Protein AF-0000000069260169 (afdb_homodimer)

pLDDT: mean 97.66, std 2.94, range [62.28, 99.0]

Sequence (670 aa):
MASIVAVVGATGAVGEEMVQVLHDRKFPLSKLVLLASERSAGKKIQTAFGEMEVELFSVEAAQACDFVLMAVSGDFSKEFSPQIIANGKTVVIDNSSAFRYDEDIPLVVPEVNPAAMRGKLLIANPNCTTAIAAMALWPLHQKFTLRKVIMSTYQAASGAGAAGMIELEAGTRKGLNNEPVVNEVFAHPLPFNVIPHIDAFQSNGYTKEEMKVVWETQKIFGSKDIACSCTCVRIPTKRAHSEAITIETVEDITAEQAMEVLRNAPGVEVVDNPAEKLYPMPMTATRKYDVEVGRIRPSLVFQPKGLDLFVCGDQLLRGAALNAVLIAEAKLAEAMASIVAVVGATGAVGEEMVQVLHDRKFPLSKLVLLASERSAGKKIQTAFGEMEVELFSVEAAQACDFVLMAVSGDFSKEFSPQIIANGKTVVIDNSSAFRYDEDIPLVVPEVNPAAMRGKLLIANPNCTTAIAAMALWPLHQKFTLRKVIMSTYQAASGAGAAGMIELEAGTRKGLNNEPVVNEVFAHPLPFNVIPHIDAFQSNGYTKEEMKVVWETQKIFGSKDIACSCTCVRIPTKRAHSEAITIETVEDITAEQAMEVLRNAPGVEVVDNPAEKLYPMPMTATRKYDVEVGRIRPSLVFQPKGLDLFVCGDQLLRGAALNAVLIAEAKLAEA

Structure (mmCIF, N/CA/C/O backbone):
data_AF-0000000069260169-model_v1
#
loop_
_entity.id
_entity.type
_entity.pdbx_description
1 polymer 'aspartate-semialdehyde dehydrogenase'
#
loop_
_atom_site.group_PDB
_atom_site.id
_atom_site.type_symbol
_atom_site.label_atom_id
_atom_site.label_alt_id
_atom_site.label_comp_id
_atom_site.label_asym_id
_atom_site.label_entity_id
_atom_site.label_seq_id
_atom_site.pdbx_PDB_ins_code
_atom_site.Cartn_x
_atom_site.Cartn_y
_atom_site.Cartn_z
_atom_site.occupancy
_atom_site.B_iso_or_equiv
_atom_site.auth_seq_id
_atom_site.auth_comp_id
_atom_site.auth_asym_id
_atom_site.auth_atom_id
_atom_site.pdbx_PDB_model_num
ATOM 1 N N . MET A 1 1 ? 4.871 -43.219 -9.258 1 78.5 1 MET A N 1
ATOM 2 C CA . MET A 1 1 ? 5.879 -43.562 -10.266 1 78.5 1 MET A CA 1
ATOM 3 C C . MET A 1 1 ? 6.738 -42.344 -10.594 1 78.5 1 MET A C 1
ATOM 5 O O . MET A 1 1 ? 6.273 -41.188 -10.484 1 78.5 1 MET A O 1
ATOM 9 N N . ALA A 1 2 ? 7.957 -42.531 -10.828 1 92.75 2 ALA A N 1
ATOM 10 C CA . ALA A 1 2 ? 8.875 -41.438 -11.156 1 92.75 2 ALA A CA 1
ATOM 11 C C . ALA A 1 2 ? 8.547 -40.844 -12.523 1 92.75 2 ALA A C 1
ATOM 13 O O . ALA A 1 2 ? 8.094 -41.531 -13.43 1 92.75 2 ALA A O 1
ATOM 14 N N . SER A 1 3 ? 8.594 -39.5 -12.594 1 96.88 3 SER A N 1
ATOM 15 C CA . SER A 1 3 ? 8.156 -38.781 -13.789 1 96.88 3 SER A CA 1
ATOM 16 C C . SER A 1 3 ? 9.312 -38.062 -14.453 1 96.88 3 SER A C 1
ATOM 18 O O . SER A 1 3 ? 10.281 -37.688 -13.789 1 96.88 3 SER A O 1
ATOM 20 N N . ILE A 1 4 ? 9.18 -37.938 -15.75 1 98.44 4 ILE A N 1
ATOM 21 C CA . ILE A 1 4 ? 10.047 -37.031 -16.484 1 98.44 4 ILE A CA 1
ATOM 22 C C . ILE A 1 4 ? 9.398 -35.656 -16.547 1 98.44 4 ILE A C 1
ATOM 24 O O . ILE A 1 4 ? 8.273 -35.5 -17.047 1 98.44 4 ILE A O 1
ATOM 28 N N . VAL A 1 5 ? 10.102 -34.656 -16.031 1 98.81 5 VAL A N 1
ATOM 29 C CA . VAL A 1 5 ? 9.547 -33.312 -15.969 1 98.81 5 VAL A CA 1
ATOM 30 C C . VAL A 1 5 ? 10.43 -32.344 -16.781 1 98.81 5 VAL A C 1
ATOM 32 O O . VAL A 1 5 ? 11.664 -32.406 -16.672 1 98.81 5 VAL A O 1
ATOM 35 N N . ALA A 1 6 ? 9.836 -31.578 -17.609 1 98.81 6 ALA A N 1
ATOM 36 C CA . ALA A 1 6 ? 10.539 -30.484 -18.281 1 98.81 6 ALA A CA 1
ATOM 37 C C . ALA A 1 6 ? 10.172 -29.141 -17.688 1 98.81 6 ALA A C 1
ATOM 39 O O . ALA A 1 6 ? 9.016 -28.891 -17.344 1 98.81 6 ALA A O 1
ATOM 40 N N . VAL A 1 7 ? 11.133 -28.266 -17.531 1 98.81 7 VAL A N 1
ATOM 41 C CA . VAL A 1 7 ? 10.906 -26.859 -17.234 1 98.81 7 VAL A CA 1
ATOM 42 C C . VAL A 1 7 ? 11.305 -26.016 -18.453 1 98.81 7 VAL A C 1
ATOM 44 O O . VAL A 1 7 ? 12.461 -26.047 -18.891 1 98.81 7 VAL A O 1
ATOM 47 N N . VAL A 1 8 ? 10.367 -25.359 -19.047 1 98.38 8 VAL A N 1
ATOM 48 C CA . VAL A 1 8 ? 10.633 -24.453 -20.156 1 98.38 8 VAL A CA 1
ATOM 49 C C . VAL A 1 8 ? 10.781 -23.016 -19.625 1 98.38 8 VAL A C 1
ATOM 51 O O . VAL A 1 8 ? 9.867 -22.5 -18.984 1 98.38 8 VAL A O 1
ATOM 54 N N . GLY A 1 9 ? 11.859 -22.359 -19.891 1 95.56 9 GLY A N 1
ATOM 55 C CA . GLY A 1 9 ? 12.164 -21.062 -19.328 1 95.56 9 GLY A CA 1
ATOM 56 C C . GLY A 1 9 ? 12.906 -21.141 -18 1 95.56 9 GLY A C 1
ATOM 57 O O . GLY A 1 9 ? 12.641 -20.359 -17.078 1 95.56 9 GLY A O 1
ATOM 58 N N . ALA A 1 10 ? 13.805 -22.047 -17.828 1 94.06 10 ALA A N 1
ATOM 59 C CA . ALA A 1 10 ? 14.484 -22.375 -16.578 1 94.06 10 ALA A CA 1
ATOM 60 C C . ALA A 1 10 ? 15.492 -21.297 -16.188 1 94.06 10 ALA A C 1
ATOM 62 O O . ALA A 1 10 ? 15.953 -21.25 -15.047 1 94.06 10 ALA A O 1
ATOM 63 N N . THR A 1 11 ? 15.766 -20.391 -17.078 1 91.38 11 THR A N 1
ATOM 64 C CA . THR A 1 11 ? 16.766 -19.375 -16.797 1 91.38 11 THR A CA 1
ATOM 65 C C . THR A 1 11 ? 16.109 -18.109 -16.25 1 91.38 11 THR A C 1
ATOM 67 O O . THR A 1 11 ? 16.797 -17.203 -15.766 1 91.38 11 THR A O 1
ATOM 70 N N . GLY A 1 12 ? 14.852 -18.016 -16.344 1 92.31 12 GLY A N 1
ATOM 71 C CA . GLY A 1 12 ? 14.133 -16.906 -15.727 1 92.31 12 GLY A CA 1
ATOM 72 C C . GLY A 1 12 ? 13.875 -17.125 -14.242 1 92.31 12 GLY A C 1
ATOM 73 O O . GLY A 1 12 ? 14.07 -18.219 -13.727 1 92.31 12 GLY A O 1
ATOM 74 N N . ALA A 1 13 ? 13.406 -16.078 -13.609 1 94.38 13 ALA A N 1
ATOM 75 C CA . ALA A 1 13 ? 13.211 -16.078 -12.164 1 94.38 13 ALA A CA 1
ATOM 76 C C . ALA A 1 13 ? 12.25 -17.188 -11.734 1 94.38 13 ALA A C 1
ATOM 78 O O . ALA A 1 13 ? 12.516 -17.906 -10.773 1 94.38 13 ALA A O 1
ATOM 79 N N . VAL A 1 14 ? 11.141 -17.312 -12.406 1 97.44 14 VAL A N 1
ATOM 80 C CA . VAL A 1 14 ? 10.148 -18.312 -12.047 1 97.44 14 VAL A CA 1
ATOM 81 C C . VAL A 1 14 ? 10.68 -19.719 -12.359 1 97.44 14 VAL A C 1
ATOM 83 O O . VAL A 1 14 ? 10.5 -20.656 -11.578 1 97.44 14 VAL A O 1
ATOM 86 N N . GLY A 1 15 ? 11.305 -19.906 -13.523 1 97.12 15 GLY A N 1
ATOM 87 C CA . GLY A 1 15 ? 11.859 -21.203 -13.906 1 97.12 15 GLY A CA 1
ATOM 88 C C . GLY A 1 15 ? 12.898 -21.719 -12.93 1 97.12 15 GLY A C 1
ATOM 89 O O . GLY A 1 15 ? 12.898 -22.906 -12.586 1 97.12 15 GLY A O 1
ATOM 90 N N . GLU A 1 16 ? 13.75 -20.859 -12.516 1 96.38 16 GLU A N 1
ATOM 91 C CA . GLU A 1 16 ? 14.75 -21.219 -11.508 1 96.38 16 GLU A CA 1
ATOM 92 C C . GLU A 1 16 ? 14.078 -21.703 -10.227 1 96.38 16 GLU A C 1
ATOM 94 O O . GLU A 1 16 ? 14.516 -22.703 -9.633 1 96.38 16 GLU A O 1
ATOM 99 N N . GLU A 1 17 ? 13.055 -21.031 -9.836 1 98.12 17 GLU A N 1
ATOM 100 C CA . GLU A 1 17 ? 12.344 -21.422 -8.625 1 98.12 17 GLU A CA 1
ATOM 101 C C . GLU A 1 17 ? 11.625 -22.75 -8.805 1 98.12 17 GLU A C 1
ATOM 103 O O . GLU A 1 17 ? 11.508 -23.531 -7.863 1 98.12 17 GLU A O 1
ATOM 108 N N . MET A 1 18 ? 11.086 -23 -10.039 1 98.75 18 MET A N 1
ATOM 109 C CA . MET A 1 18 ? 10.438 -24.281 -10.297 1 98.75 18 MET A CA 1
ATOM 110 C C . MET A 1 18 ? 11.414 -25.438 -10.07 1 98.75 18 MET A C 1
ATOM 112 O O . MET A 1 18 ? 11.07 -26.422 -9.422 1 98.75 18 MET A O 1
ATOM 116 N N . VAL A 1 19 ? 12.617 -25.25 -10.609 1 98.69 19 VAL A N 1
ATOM 117 C CA . VAL A 1 19 ? 13.648 -26.281 -10.453 1 98.69 19 VAL A CA 1
ATOM 118 C C . VAL A 1 19 ? 13.969 -26.453 -8.969 1 98.69 19 VAL A C 1
ATOM 120 O O . VAL A 1 19 ? 14.047 -27.594 -8.484 1 98.69 19 VAL A O 1
ATOM 123 N N . GLN A 1 20 ? 14.102 -25.359 -8.266 1 98.56 20 GLN A N 1
ATOM 124 C CA . GLN A 1 20 ? 14.406 -25.406 -6.844 1 98.56 20 GLN A CA 1
ATOM 125 C C . GLN A 1 20 ? 13.289 -26.094 -6.062 1 98.56 20 GLN A C 1
ATOM 127 O O . GLN A 1 20 ? 13.547 -26.891 -5.168 1 98.56 20 GLN A O 1
ATOM 132 N N . VAL A 1 21 ? 12.047 -25.766 -6.336 1 98.81 21 VAL A N 1
ATOM 133 C CA . VAL A 1 21 ? 10.898 -26.312 -5.629 1 98.81 21 VAL A CA 1
ATOM 134 C C . VAL A 1 21 ? 10.789 -27.812 -5.895 1 98.81 21 VAL A C 1
ATOM 136 O O . VAL A 1 21 ? 10.5 -28.594 -4.984 1 98.81 21 VAL A O 1
ATOM 139 N N . LEU A 1 22 ? 11 -28.25 -7.168 1 98.75 22 LEU A N 1
ATOM 140 C CA . LEU A 1 22 ? 11.008 -29.672 -7.488 1 98.75 22 LEU A CA 1
ATOM 141 C C . LEU A 1 22 ? 12.008 -30.422 -6.605 1 98.75 22 LEU A C 1
ATOM 143 O O . LEU A 1 22 ? 11.719 -31.516 -6.125 1 98.75 22 LEU A O 1
ATOM 147 N N . HIS A 1 23 ? 13.148 -29.812 -6.449 1 98.75 23 HIS A N 1
ATOM 148 C CA . HIS A 1 23 ? 14.188 -30.391 -5.613 1 98.75 23 HIS A CA 1
ATOM 149 C C . HIS A 1 23 ? 13.766 -30.422 -4.148 1 98.75 23 HIS A C 1
ATOM 151 O O . HIS A 1 23 ? 13.797 -31.469 -3.506 1 98.75 23 HIS A O 1
ATOM 157 N N . ASP A 1 24 ? 13.359 -29.266 -3.609 1 98.62 24 ASP A N 1
ATOM 158 C CA . ASP A 1 24 ? 13.078 -29.109 -2.188 1 98.62 24 ASP A CA 1
ATOM 159 C C . ASP A 1 24 ? 11.914 -29.984 -1.751 1 98.62 24 ASP A C 1
ATOM 161 O O . ASP A 1 24 ? 11.891 -30.469 -0.62 1 98.62 24 ASP A O 1
ATOM 165 N N . ARG A 1 25 ? 10.977 -30.203 -2.635 1 98.19 25 ARG A N 1
ATOM 166 C CA . ARG A 1 25 ? 9.789 -30.969 -2.275 1 98.19 25 ARG A CA 1
ATOM 167 C C . ARG A 1 25 ? 9.969 -32.438 -2.623 1 98.19 25 ARG A C 1
ATOM 169 O O . ARG A 1 25 ? 9.047 -33.25 -2.447 1 98.19 25 ARG A O 1
ATOM 176 N N . LYS A 1 26 ? 11.062 -32.812 -3.148 1 98.06 26 LYS A N 1
ATOM 177 C CA . LYS A 1 26 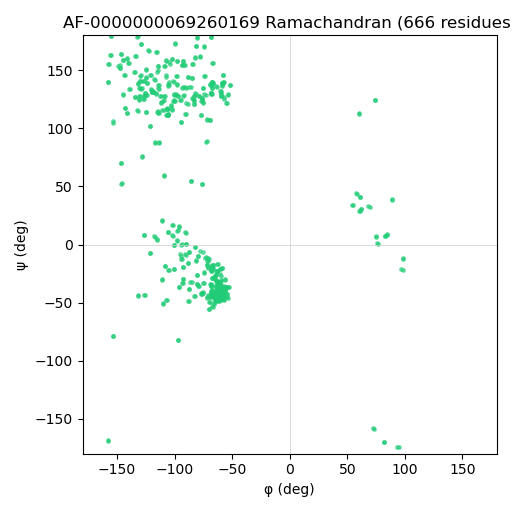? 11.383 -34.188 -3.508 1 98.06 26 LYS A CA 1
ATOM 178 C C . LYS A 1 26 ? 10.352 -34.75 -4.477 1 98.06 26 LYS A C 1
ATOM 180 O O . LYS A 1 26 ? 9.82 -35.844 -4.25 1 98.06 26 LYS A O 1
ATOM 185 N N . PHE A 1 27 ? 10.031 -33.875 -5.453 1 98.06 27 PHE A N 1
ATOM 186 C CA . PHE A 1 27 ? 9.164 -34.406 -6.512 1 98.06 27 PHE A CA 1
ATOM 187 C C . PHE A 1 27 ? 9.719 -35.688 -7.078 1 98.06 27 PHE A C 1
ATOM 189 O O . PHE A 1 27 ? 10.93 -35.844 -7.273 1 98.06 27 PHE A O 1
ATOM 196 N N . PRO A 1 28 ? 8.906 -36.688 -7.324 1 97.56 28 PRO A N 1
ATOM 197 C CA . PRO A 1 28 ? 9.406 -37.969 -7.824 1 97.56 28 PRO A CA 1
ATOM 198 C C . PRO A 1 28 ? 9.852 -37.906 -9.281 1 97.56 28 PRO A C 1
ATOM 200 O O . PRO A 1 28 ? 9.094 -38.281 -10.18 1 97.56 28 PRO A O 1
ATOM 203 N N . LEU A 1 29 ? 11.102 -37.562 -9.508 1 97.62 29 LEU A N 1
ATOM 204 C CA . LEU A 1 29 ? 11.656 -37.344 -10.844 1 97.62 29 LEU A CA 1
ATOM 205 C C . LEU A 1 29 ? 12.453 -38.594 -11.289 1 97.62 29 LEU A C 1
ATOM 207 O O . LEU A 1 29 ? 13.258 -39.125 -10.516 1 97.62 29 LEU A O 1
ATOM 211 N N . SER A 1 30 ? 12.164 -39.062 -12.438 1 97.94 30 SER A N 1
ATOM 212 C CA . SER A 1 30 ? 13.109 -39.969 -13.109 1 97.94 30 SER A CA 1
ATOM 213 C C . SER A 1 30 ? 14.141 -39.156 -13.906 1 97.94 30 SER A C 1
ATOM 215 O O . SER A 1 30 ? 15.281 -39.594 -14.055 1 97.94 30 SER A O 1
ATOM 217 N N . LYS A 1 31 ? 13.68 -38.031 -14.406 1 97.81 31 LYS A N 1
ATOM 218 C CA . LYS A 1 31 ? 14.531 -37.156 -15.172 1 97.81 31 LYS A CA 1
ATOM 219 C C . LYS A 1 31 ? 13.977 -35.719 -15.172 1 97.81 31 LYS A C 1
ATOM 221 O O . LYS A 1 31 ? 12.758 -35.531 -15.25 1 97.81 31 LYS A O 1
ATOM 226 N N . LEU A 1 32 ? 14.906 -34.75 -15.055 1 98.62 32 LEU A N 1
ATOM 227 C CA . LEU A 1 32 ? 14.578 -33.344 -15.219 1 98.62 32 LEU A CA 1
ATOM 228 C C . LEU A 1 32 ? 15.234 -32.781 -16.469 1 98.62 32 LEU A C 1
ATOM 230 O O . LEU A 1 32 ? 16.438 -32.938 -16.672 1 98.62 32 LEU A O 1
ATOM 234 N N . VAL A 1 33 ? 14.461 -32.156 -17.297 1 98.25 33 VAL A N 1
ATOM 235 C CA . VAL A 1 33 ? 14.961 -31.562 -18.531 1 98.25 33 VAL A CA 1
ATOM 236 C C . VAL A 1 33 ? 14.711 -30.062 -18.531 1 98.25 33 VAL A C 1
ATOM 238 O O . VAL A 1 33 ? 13.625 -29.609 -18.156 1 98.25 33 VAL A O 1
ATOM 241 N N . LEU A 1 34 ? 15.695 -29.297 -18.844 1 98.56 34 LEU A N 1
ATOM 242 C CA . LEU A 1 34 ? 15.547 -27.859 -19 1 98.56 34 LEU A CA 1
ATOM 243 C C . LEU A 1 34 ? 15.508 -27.453 -20.469 1 98.56 34 LEU A C 1
ATOM 245 O O . LEU A 1 34 ? 16.453 -27.734 -21.219 1 98.56 34 LEU A O 1
ATOM 249 N N . LEU A 1 35 ? 14.438 -26.844 -20.859 1 97.56 35 LEU A N 1
ATOM 250 C CA . LEU A 1 35 ? 14.266 -26.469 -22.266 1 97.56 35 LEU A CA 1
ATOM 251 C C . LEU A 1 35 ? 14.156 -24.953 -22.406 1 97.56 35 LEU A C 1
ATOM 253 O O . LEU A 1 35 ? 13.578 -24.281 -21.547 1 97.56 35 LEU A O 1
ATOM 257 N N . ALA A 1 36 ? 14.719 -24.422 -23.422 1 94.81 36 ALA A N 1
ATOM 258 C CA . ALA A 1 36 ? 14.633 -22.984 -23.672 1 94.81 36 ALA A CA 1
ATOM 259 C C . ALA A 1 36 ? 14.828 -22.672 -25.156 1 94.81 36 ALA A C 1
ATOM 261 O O . ALA A 1 36 ? 14.953 -23.578 -25.984 1 94.81 36 ALA A O 1
ATOM 262 N N . SER A 1 37 ? 14.758 -21.438 -25.453 1 88.75 37 SER A N 1
ATOM 263 C CA . SER A 1 37 ? 14.945 -20.953 -26.812 1 88.75 37 SER A CA 1
ATOM 264 C C . SER A 1 37 ? 16.391 -21.125 -27.266 1 88.75 37 SER A C 1
ATOM 266 O O . SER A 1 37 ? 17.25 -21.531 -26.484 1 88.75 37 SER A O 1
ATOM 268 N N . GLU A 1 38 ? 16.625 -20.719 -28.531 1 87.25 38 GLU A N 1
ATOM 269 C CA . GLU A 1 38 ? 17.953 -20.844 -29.125 1 87.25 38 GLU A CA 1
ATOM 270 C C . GLU A 1 38 ? 18.969 -19.984 -28.391 1 87.25 38 GLU A C 1
ATOM 272 O O . GLU A 1 38 ? 20.141 -20.344 -28.297 1 87.25 38 GLU A O 1
ATOM 277 N N . ARG A 1 39 ? 18.5 -18.891 -27.875 1 84.69 39 ARG A N 1
ATOM 278 C CA . ARG A 1 39 ? 19.391 -17.938 -27.219 1 84.69 39 ARG A CA 1
ATOM 279 C C . ARG A 1 39 ? 19.969 -18.531 -25.938 1 84.69 39 ARG A C 1
ATOM 281 O O . ARG A 1 39 ? 21.109 -18.234 -25.562 1 84.69 39 ARG A O 1
ATOM 288 N N . SER A 1 40 ? 19.203 -19.422 -25.344 1 89.5 40 SER A N 1
ATOM 289 C CA . SER A 1 40 ? 19.594 -19.969 -24.031 1 89.5 40 SER A CA 1
ATOM 290 C C . SER A 1 40 ? 20.125 -21.391 -24.156 1 89.5 40 SER A C 1
ATOM 292 O O . SER A 1 40 ? 20.797 -21.875 -23.25 1 89.5 40 SER A O 1
ATOM 294 N N . ALA A 1 41 ? 19.766 -22.062 -25.219 1 92.06 41 ALA A N 1
ATOM 295 C CA . ALA A 1 41 ? 20.156 -23.469 -25.391 1 92.06 41 ALA A CA 1
ATOM 296 C C . ALA A 1 41 ? 21.672 -23.625 -25.375 1 92.06 41 ALA A C 1
ATOM 298 O O . ALA A 1 41 ? 22.391 -22.797 -25.969 1 92.06 41 ALA A O 1
ATOM 299 N N . GLY A 1 42 ? 22.094 -24.609 -24.688 1 93.69 42 GLY A N 1
ATOM 300 C CA . GLY A 1 42 ? 23.531 -24.875 -24.594 1 93.69 42 GLY A CA 1
ATOM 301 C C . GLY A 1 42 ? 24.141 -24.328 -23.312 1 93.69 42 GLY A C 1
ATOM 302 O O . GLY A 1 42 ? 25.219 -24.781 -22.906 1 93.69 42 GLY A O 1
ATOM 303 N N . LYS A 1 43 ? 23.516 -23.375 -22.703 1 94.44 43 LYS A N 1
ATOM 304 C CA . LYS A 1 43 ? 24 -22.812 -21.453 1 94.44 43 LYS A CA 1
ATOM 305 C C . LYS A 1 43 ? 23.938 -23.828 -20.328 1 94.44 43 LYS A C 1
ATOM 307 O O . LYS A 1 43 ? 23 -24.625 -20.25 1 94.44 43 LYS A O 1
ATOM 312 N N . LYS A 1 44 ? 25 -23.812 -19.531 1 96.62 44 LYS A N 1
ATOM 313 C CA . LYS A 1 44 ? 24.984 -24.609 -18.297 1 96.62 44 LYS A CA 1
ATOM 314 C C . LYS A 1 44 ? 24.641 -23.734 -17.094 1 96.62 44 LYS A C 1
ATOM 316 O O . LYS A 1 44 ? 25.219 -22.656 -16.906 1 96.62 44 LYS A O 1
ATOM 321 N N . ILE A 1 45 ? 23.672 -24.219 -16.344 1 95.31 45 ILE A N 1
ATOM 322 C CA . ILE A 1 45 ? 23.281 -23.422 -15.188 1 95.31 45 ILE A CA 1
ATOM 323 C C . ILE A 1 45 ? 23.375 -24.266 -13.914 1 95.31 45 ILE A C 1
ATOM 325 O O . ILE A 1 45 ? 23.188 -25.484 -13.961 1 95.31 45 ILE A O 1
ATOM 329 N N . GLN A 1 46 ? 23.781 -23.609 -12.82 1 97 46 GLN A N 1
ATOM 330 C CA . GLN A 1 46 ? 23.797 -24.266 -11.516 1 97 46 GLN A CA 1
ATOM 331 C C . GLN A 1 46 ? 22.391 -24.375 -10.945 1 97 46 GLN A C 1
ATOM 333 O O . GLN A 1 46 ? 21.625 -23.406 -10.945 1 97 46 GLN A O 1
ATOM 338 N N . THR A 1 47 ? 21.984 -25.578 -10.578 1 97.69 47 THR A N 1
ATOM 339 C CA . THR A 1 47 ? 20.672 -25.828 -9.992 1 97.69 47 THR A CA 1
ATOM 340 C C . THR A 1 47 ? 20.797 -26.625 -8.695 1 97.69 47 THR A C 1
ATOM 342 O O . THR A 1 47 ? 21.906 -27 -8.305 1 97.69 47 THR A O 1
ATOM 345 N N . ALA A 1 48 ? 19.734 -26.766 -8.031 1 97.19 48 ALA A N 1
ATOM 346 C CA . ALA A 1 48 ? 19.703 -27.578 -6.824 1 97.19 48 ALA A CA 1
ATOM 347 C C . ALA A 1 48 ? 20.031 -29.047 -7.141 1 97.19 48 ALA A C 1
ATOM 349 O O . ALA A 1 48 ? 20.391 -29.812 -6.246 1 97.19 48 ALA A O 1
ATOM 350 N N . PHE A 1 49 ? 19.953 -29.484 -8.43 1 97.94 49 PHE A N 1
ATOM 351 C CA . PHE A 1 49 ? 20.266 -30.828 -8.883 1 97.94 49 PHE A CA 1
ATOM 352 C C . PHE A 1 49 ? 21.688 -30.906 -9.438 1 97.94 49 PHE A C 1
ATOM 354 O O . PHE A 1 49 ? 22.062 -31.906 -10.062 1 97.94 49 PHE A O 1
ATOM 361 N N . GLY A 1 50 ? 22.438 -29.875 -9.188 1 97.81 50 GLY A N 1
ATOM 362 C CA . GLY A 1 50 ? 23.766 -29.766 -9.781 1 97.81 50 GLY A CA 1
ATOM 363 C C . GLY A 1 50 ? 23.766 -28.984 -11.086 1 97.81 50 GLY A C 1
ATOM 364 O O . GLY A 1 50 ? 22.797 -28.312 -11.414 1 97.81 50 GLY A O 1
ATOM 365 N N . GLU A 1 51 ? 24.828 -28.922 -11.742 1 97.81 51 GLU A N 1
ATOM 366 C CA . GLU A 1 51 ? 24.922 -28.234 -13.023 1 97.81 51 GLU A CA 1
ATOM 367 C C . GLU A 1 51 ? 24.109 -28.953 -14.094 1 97.81 51 GLU A C 1
ATOM 369 O O . GLU A 1 51 ? 24.234 -30.172 -14.273 1 97.81 51 GLU A O 1
ATOM 374 N N . MET A 1 52 ? 23.297 -28.219 -14.766 1 97.75 52 MET A N 1
ATOM 375 C CA . MET A 1 52 ? 22.453 -28.781 -15.82 1 97.75 52 MET A CA 1
ATOM 376 C C . MET A 1 52 ? 22.578 -27.984 -17.109 1 97.75 52 MET A C 1
ATOM 378 O O . MET A 1 52 ? 22.703 -26.766 -17.078 1 97.75 52 MET A O 1
ATOM 382 N N . GLU A 1 53 ? 22.5 -28.625 -18.203 1 97.25 53 GLU A N 1
ATOM 383 C CA . GLU A 1 53 ? 22.516 -27.969 -19.5 1 97.25 53 GLU A CA 1
ATOM 384 C C . GLU A 1 53 ? 21.094 -27.641 -19.969 1 97.25 53 GLU A C 1
ATOM 386 O O . GLU A 1 53 ? 20.188 -28.469 -19.828 1 97.25 53 GLU A O 1
ATOM 391 N N . VAL A 1 54 ? 20.938 -26.453 -20.469 1 97.75 54 VAL A N 1
ATOM 392 C CA . VAL A 1 54 ? 19.672 -26.062 -21.062 1 97.75 54 VAL A CA 1
ATOM 393 C C . VAL A 1 54 ? 19.609 -26.547 -22.516 1 97.75 54 VAL A C 1
ATOM 395 O O . VAL A 1 54 ? 20.516 -26.25 -23.297 1 97.75 54 VAL A O 1
ATOM 398 N N . GLU A 1 55 ? 18.594 -27.281 -22.812 1 97.5 55 GLU A N 1
ATOM 399 C CA . GLU A 1 55 ? 18.438 -27.828 -24.156 1 97.5 55 GLU A CA 1
ATOM 400 C C . GLU A 1 55 ? 17.5 -26.984 -25 1 97.5 55 GLU A C 1
ATOM 402 O O . GLU A 1 55 ? 16.703 -26.203 -24.453 1 97.5 55 GLU A O 1
ATOM 407 N N . LEU A 1 56 ? 17.641 -27.109 -26.297 1 96.81 56 LEU A N 1
ATOM 408 C CA . LEU A 1 56 ? 16.75 -26.391 -27.219 1 96.81 56 LEU A CA 1
ATOM 409 C C . LEU A 1 56 ? 15.328 -26.938 -27.125 1 96.81 56 LEU A C 1
ATOM 411 O O . LEU A 1 56 ? 15.117 -28.156 -27.141 1 96.81 56 LEU A O 1
ATOM 415 N N . PHE A 1 57 ? 14.453 -26.094 -27.062 1 98.12 57 PHE A N 1
ATOM 416 C CA . PHE A 1 57 ? 13.039 -26.469 -27.016 1 98.12 57 PHE A CA 1
ATOM 417 C C . PHE A 1 57 ? 12.594 -27.047 -28.359 1 98.12 57 PHE A C 1
ATOM 419 O O . PHE A 1 57 ? 12.938 -26.531 -29.422 1 98.12 57 PHE A O 1
ATOM 426 N N . SER A 1 58 ? 11.883 -28.047 -28.328 1 97.94 58 SER A N 1
ATOM 427 C CA . SER A 1 58 ? 11.047 -28.562 -29.406 1 97.94 58 SER A CA 1
ATOM 428 C C . SER A 1 58 ? 9.797 -29.234 -28.859 1 97.94 58 SER A C 1
ATOM 430 O O . SER A 1 58 ? 9.773 -29.703 -27.719 1 97.94 58 SER A O 1
ATOM 432 N N . VAL A 1 59 ? 8.797 -29.234 -29.703 1 98.5 59 VAL A N 1
ATOM 433 C CA . VAL A 1 59 ? 7.547 -29.891 -29.312 1 98.5 59 VAL A CA 1
ATOM 434 C C . VAL A 1 59 ? 7.805 -31.359 -29 1 98.5 59 VAL A C 1
ATOM 436 O O . VAL A 1 59 ? 7.285 -31.891 -28.031 1 98.5 59 VAL A O 1
ATOM 439 N N . GLU A 1 60 ? 8.648 -31.984 -29.781 1 98.44 60 GLU A N 1
ATOM 440 C CA . GLU A 1 60 ? 8.969 -33.375 -29.609 1 98.44 60 GLU A CA 1
ATOM 441 C C . GLU A 1 60 ? 9.68 -33.625 -28.281 1 98.44 60 GLU A C 1
ATOM 443 O O . GLU A 1 60 ? 9.367 -34.594 -27.562 1 98.44 60 GLU A O 1
ATOM 448 N N . ALA A 1 61 ? 10.641 -32.75 -28 1 98.19 61 ALA A N 1
ATOM 449 C CA . ALA A 1 61 ? 11.359 -32.875 -26.734 1 98.19 61 ALA A CA 1
ATOM 450 C C . ALA A 1 61 ? 10.414 -32.75 -25.547 1 98.19 61 ALA A C 1
ATOM 452 O O . ALA A 1 61 ? 10.547 -33.438 -24.547 1 98.19 61 ALA A O 1
ATOM 453 N N . ALA A 1 62 ? 9.5 -31.812 -25.625 1 98.69 62 ALA A N 1
ATOM 454 C CA . ALA A 1 62 ? 8.516 -31.594 -24.578 1 98.69 62 ALA A CA 1
ATOM 455 C C . ALA A 1 62 ? 7.566 -32.781 -24.453 1 98.69 62 ALA A C 1
ATOM 457 O O . ALA A 1 62 ? 7.238 -33.219 -23.344 1 98.69 62 ALA A O 1
ATOM 458 N N . GLN A 1 63 ? 7.16 -33.312 -25.609 1 98.62 63 GLN A N 1
ATOM 459 C CA . GLN A 1 63 ? 6.215 -34.438 -25.641 1 98.62 63 GLN A CA 1
ATOM 460 C C . GLN A 1 63 ? 6.832 -35.688 -25.078 1 98.62 63 GLN A C 1
ATOM 462 O O . GLN A 1 63 ? 6.117 -36.656 -24.75 1 98.62 63 GLN A O 1
ATOM 467 N N . ALA A 1 64 ? 8.102 -35.75 -24.984 1 98.38 64 ALA A N 1
ATOM 468 C CA . ALA A 1 64 ? 8.789 -36.906 -24.422 1 98.38 64 ALA A CA 1
ATOM 469 C C . ALA A 1 64 ? 8.703 -36.875 -22.891 1 98.38 64 ALA A C 1
ATOM 471 O O . ALA A 1 64 ? 9.078 -37.844 -22.234 1 98.38 64 ALA A O 1
ATOM 472 N N . CYS A 1 65 ? 8.188 -35.875 -22.281 1 98.62 65 CYS A N 1
ATOM 473 C CA . CYS A 1 65 ? 8.094 -35.719 -20.844 1 98.62 65 CYS A CA 1
ATOM 474 C C . CYS A 1 65 ? 6.676 -35.969 -20.344 1 98.62 65 CYS A C 1
ATOM 476 O O . CYS A 1 65 ? 5.723 -35.906 -21.125 1 98.62 65 CYS A O 1
ATOM 478 N N . ASP A 1 66 ? 6.508 -36.375 -19.031 1 98.44 66 ASP A N 1
ATOM 479 C CA . ASP A 1 66 ? 5.195 -36.531 -18.422 1 98.44 66 ASP A CA 1
ATOM 480 C C . ASP A 1 66 ? 4.566 -35.188 -18.078 1 98.44 66 ASP A C 1
ATOM 482 O O . ASP A 1 66 ? 3.355 -35 -18.234 1 98.44 66 ASP A O 1
ATOM 486 N N . PHE A 1 67 ? 5.375 -34.281 -17.562 1 98.75 67 PHE A N 1
ATOM 487 C CA . PHE A 1 67 ? 4.957 -32.938 -17.188 1 98.75 67 PHE A CA 1
ATOM 488 C C . PHE A 1 67 ? 5.848 -31.891 -17.844 1 98.75 67 PHE A C 1
ATOM 490 O O . PHE A 1 67 ? 7.062 -32.062 -17.953 1 98.75 67 PHE A O 1
ATOM 497 N N . VAL A 1 68 ? 5.246 -30.828 -18.266 1 98.94 68 VAL A N 1
ATOM 498 C CA . VAL A 1 68 ? 5.961 -29.656 -18.75 1 98.94 68 VAL A CA 1
ATOM 499 C C . VAL A 1 68 ? 5.508 -28.422 -17.969 1 98.94 68 VAL A C 1
ATOM 501 O O . VAL A 1 68 ? 4.348 -28.016 -18.047 1 98.94 68 VAL A O 1
ATOM 504 N N . LEU A 1 69 ? 6.379 -27.828 -17.188 1 98.88 69 LEU A N 1
ATOM 505 C CA . LEU A 1 69 ? 6.145 -26.562 -16.5 1 98.88 69 LEU A CA 1
ATOM 506 C C . LEU A 1 69 ? 6.59 -25.391 -17.344 1 98.88 69 LEU A C 1
ATOM 508 O O . LEU A 1 69 ? 7.781 -25.219 -17.609 1 98.88 69 LEU A O 1
ATOM 512 N N . MET A 1 70 ? 5.629 -24.609 -17.781 1 98.62 70 MET A N 1
ATOM 513 C CA . MET A 1 70 ? 5.867 -23.516 -18.719 1 98.62 70 MET A CA 1
ATOM 514 C C . MET A 1 70 ? 6.074 -22.203 -17.984 1 98.62 70 MET A C 1
ATOM 516 O O . MET A 1 70 ? 5.113 -21.594 -17.516 1 98.62 70 MET A O 1
ATOM 520 N N . ALA A 1 71 ? 7.234 -21.719 -17.891 1 97.31 71 ALA A N 1
ATOM 521 C CA . ALA A 1 71 ? 7.59 -20.406 -17.359 1 97.31 71 ALA A CA 1
ATOM 522 C C . ALA A 1 71 ? 8.055 -19.469 -18.469 1 97.31 71 ALA A C 1
ATOM 524 O O . ALA A 1 71 ? 9.172 -18.953 -18.406 1 97.31 71 ALA A O 1
ATOM 525 N N . VAL A 1 72 ? 7.188 -19.25 -19.438 1 95.75 72 VAL A N 1
ATOM 526 C CA . VAL A 1 72 ? 7.473 -18.516 -20.656 1 95.75 72 VAL A CA 1
ATOM 527 C C . VAL A 1 72 ? 6.371 -17.484 -20.906 1 95.75 72 VAL A C 1
ATOM 529 O O . VAL A 1 72 ? 5.441 -17.359 -20.109 1 95.75 72 VAL A O 1
ATOM 532 N N . SER A 1 73 ? 6.531 -16.734 -21.984 1 95.25 73 SER A N 1
ATOM 533 C CA . SER A 1 73 ? 5.543 -15.719 -22.344 1 95.25 73 SER A CA 1
ATOM 534 C C . SER A 1 73 ? 4.227 -16.359 -22.766 1 95.25 73 SER A C 1
ATOM 536 O O . SER A 1 73 ? 4.203 -17.516 -23.203 1 95.25 73 SER A O 1
ATOM 538 N N . GLY A 1 74 ? 3.213 -15.602 -22.625 1 97.38 74 GLY A N 1
ATOM 539 C CA . GLY A 1 74 ? 1.907 -16.062 -23.078 1 97.38 74 GLY A CA 1
ATOM 540 C C . GLY A 1 74 ? 1.874 -16.422 -24.547 1 97.38 74 GLY A C 1
ATOM 541 O O . GLY A 1 74 ? 1.234 -17.406 -24.938 1 97.38 74 GLY A O 1
ATOM 542 N N . ASP A 1 75 ? 2.557 -15.625 -25.344 1 97.5 75 ASP A N 1
ATOM 543 C CA . ASP A 1 75 ? 2.59 -15.883 -26.781 1 97.5 75 ASP A CA 1
ATOM 544 C C . ASP A 1 75 ? 3.234 -17.234 -27.094 1 97.5 75 ASP A C 1
ATOM 546 O O . ASP A 1 75 ? 2.732 -17.984 -27.922 1 97.5 75 ASP A O 1
ATOM 550 N N . PHE A 1 76 ? 4.305 -17.5 -26.406 1 97.19 76 PHE A N 1
ATOM 551 C CA . PHE A 1 76 ? 4.98 -18.781 -26.578 1 97.19 76 PHE A CA 1
ATOM 552 C C . PHE A 1 76 ? 4.066 -19.922 -26.172 1 97.19 76 PHE A C 1
ATOM 554 O O . PHE A 1 76 ? 3.949 -20.922 -26.891 1 97.19 76 PHE A O 1
ATOM 561 N N . SER A 1 77 ? 3.434 -19.797 -25.078 1 98.12 77 SER A N 1
ATOM 562 C CA . SER A 1 77 ? 2.562 -20.844 -24.578 1 98.12 77 SER A CA 1
ATOM 563 C C . SER A 1 77 ? 1.368 -21.078 -25.5 1 98.12 77 SER A C 1
ATOM 565 O O . SER A 1 77 ? 0.967 -22.219 -25.734 1 98.12 77 SER A O 1
ATOM 567 N N . LYS A 1 78 ? 0.772 -20 -25.953 1 98.31 78 LYS A N 1
ATOM 568 C CA . LYS A 1 78 ? -0.359 -20.109 -26.875 1 98.31 78 LYS A CA 1
ATOM 569 C C . LYS A 1 78 ? 0.012 -20.922 -28.109 1 98.31 78 LYS A C 1
ATOM 571 O O . LYS A 1 78 ? -0.809 -21.672 -28.641 1 98.31 78 LYS A O 1
ATOM 576 N N . GLU A 1 79 ? 1.202 -20.734 -28.531 1 98.25 79 GLU A N 1
ATOM 577 C CA . GLU A 1 79 ? 1.669 -21.406 -29.734 1 98.25 79 GLU A CA 1
ATOM 578 C C . GLU A 1 79 ? 1.97 -22.875 -29.469 1 98.25 79 GLU A C 1
ATOM 580 O O . GLU A 1 79 ? 1.578 -23.75 -30.234 1 98.25 79 GLU A O 1
ATOM 585 N N . PHE A 1 80 ? 2.592 -23.203 -28.359 1 98.56 80 PHE A N 1
ATOM 586 C CA . PHE A 1 80 ? 3.25 -24.5 -28.281 1 98.56 80 PHE A CA 1
ATOM 587 C C . PHE A 1 80 ? 2.514 -25.422 -27.312 1 98.56 80 PHE A C 1
ATOM 589 O O . PHE A 1 80 ? 2.545 -26.641 -27.453 1 98.56 80 PHE A O 1
ATOM 596 N N . SER A 1 81 ? 1.845 -24.906 -26.25 1 98.81 81 SER A N 1
ATOM 597 C CA . SER A 1 81 ? 1.21 -25.75 -25.234 1 98.81 81 SER A CA 1
ATOM 598 C C . SER A 1 81 ? 0.173 -26.672 -25.875 1 98.81 81 SER A C 1
ATOM 600 O O . SER A 1 81 ? 0.142 -27.859 -25.578 1 98.81 81 SER A O 1
ATOM 602 N N . PRO A 1 82 ? -0.723 -26.125 -26.797 1 98.69 82 PRO A N 1
ATOM 603 C CA . PRO A 1 82 ? -1.678 -27.031 -27.453 1 98.69 82 PRO A CA 1
ATOM 604 C C . PRO A 1 82 ? -0.995 -28.109 -28.281 1 98.69 82 PRO A C 1
ATOM 606 O O . PRO A 1 82 ? -1.484 -29.25 -28.344 1 98.69 82 PRO A O 1
ATOM 609 N N . GLN A 1 83 ? 0.147 -27.781 -28.906 1 98.81 83 GLN A N 1
ATOM 610 C CA . GLN A 1 83 ? 0.897 -28.766 -29.688 1 98.81 83 GLN A CA 1
ATOM 611 C C . GLN A 1 83 ? 1.466 -29.859 -28.781 1 98.81 83 GLN A C 1
ATOM 613 O O . GLN A 1 83 ? 1.476 -31.031 -29.141 1 98.81 83 GLN A O 1
ATOM 618 N N . ILE A 1 84 ? 1.948 -29.5 -27.641 1 98.88 84 ILE A N 1
ATOM 619 C CA . ILE A 1 84 ? 2.574 -30.422 -26.719 1 98.88 84 ILE A CA 1
ATOM 620 C C . ILE A 1 84 ? 1.536 -31.422 -26.203 1 98.88 84 ILE A C 1
ATOM 622 O O . ILE A 1 84 ? 1.788 -32.625 -26.188 1 98.88 84 ILE A O 1
ATOM 626 N N . ILE A 1 85 ? 0.366 -31.016 -25.844 1 98.75 85 ILE A N 1
ATOM 627 C CA . ILE A 1 85 ? -0.611 -31.906 -25.219 1 98.75 85 ILE A CA 1
ATOM 628 C C . ILE A 1 85 ? -1.298 -32.75 -26.281 1 98.75 85 ILE A C 1
ATOM 630 O O . ILE A 1 85 ? -2.045 -33.688 -25.953 1 98.75 85 ILE A O 1
ATOM 634 N N . ALA A 1 86 ? -1.08 -32.438 -27.547 1 98.44 86 ALA A N 1
ATOM 635 C CA . ALA A 1 86 ? -1.739 -33.125 -28.656 1 98.44 86 ALA A CA 1
ATOM 636 C C . ALA A 1 86 ? -1.382 -34.625 -28.656 1 98.44 86 ALA A C 1
ATOM 638 O O . ALA A 1 86 ? -2.082 -35.438 -29.266 1 98.44 86 ALA A O 1
ATOM 639 N N . ASN A 1 87 ? -0.284 -35.031 -28.016 1 98.12 87 ASN A N 1
ATOM 640 C CA . ASN A 1 87 ? 0.083 -36.438 -27.938 1 98.12 87 ASN A CA 1
ATOM 641 C C . ASN A 1 87 ? -0.849 -37.219 -27.016 1 98.12 87 ASN A C 1
ATOM 643 O O . ASN A 1 87 ? -0.818 -38.438 -26.969 1 98.12 87 ASN A O 1
ATOM 647 N N . GLY A 1 88 ? -1.674 -36.469 -26.172 1 98.06 88 GLY A N 1
ATOM 648 C CA . GLY A 1 88 ? -2.689 -37.094 -25.328 1 98.06 88 GLY A CA 1
ATOM 649 C C . GLY A 1 88 ? -2.145 -37.594 -24.016 1 98.06 88 GLY A C 1
ATOM 650 O O . GLY A 1 88 ? -2.848 -38.312 -23.266 1 98.06 88 GLY A O 1
ATOM 651 N N . LYS A 1 89 ? -0.886 -37.281 -23.688 1 97.19 89 LYS A N 1
ATOM 652 C CA . LYS A 1 89 ? -0.26 -37.875 -22.516 1 97.19 89 LYS A CA 1
ATOM 653 C C . LYS A 1 89 ? 0.42 -36.844 -21.656 1 97.19 89 LYS A C 1
ATOM 655 O O . LYS A 1 89 ? 0.258 -36.812 -20.438 1 97.19 89 LYS A O 1
ATOM 660 N N . THR A 1 90 ? 1.153 -35.906 -22.266 1 98.56 90 THR A N 1
ATOM 661 C CA . THR A 1 90 ? 1.958 -34.938 -21.547 1 98.56 90 THR A CA 1
ATOM 662 C C . THR A 1 90 ? 1.069 -33.875 -20.906 1 98.56 90 THR A C 1
ATOM 664 O O . THR A 1 90 ? 0.18 -33.312 -21.562 1 98.56 90 THR A O 1
ATOM 667 N N . VAL A 1 91 ? 1.233 -33.594 -19.656 1 98.69 91 VAL A N 1
ATOM 668 C CA . VAL A 1 91 ? 0.501 -32.531 -18.938 1 98.69 91 VAL A CA 1
ATOM 669 C C . VAL A 1 91 ? 1.296 -31.234 -18.984 1 98.69 91 VAL A C 1
ATOM 671 O O . VAL A 1 91 ? 2.482 -31.219 -18.641 1 98.69 91 VAL A O 1
ATOM 674 N N . VAL A 1 92 ? 0.644 -30.172 -19.391 1 98.94 92 VAL A N 1
ATOM 675 C CA . VAL A 1 92 ? 1.275 -28.859 -19.438 1 98.94 92 VAL A CA 1
ATOM 676 C C . VAL A 1 92 ? 0.669 -27.969 -18.344 1 98.94 92 VAL A C 1
ATOM 678 O O . VAL A 1 92 ? -0.553 -27.844 -18.25 1 98.94 92 VAL A O 1
ATOM 681 N N . ILE A 1 93 ? 1.472 -27.438 -17.484 1 98.94 93 ILE A N 1
ATOM 682 C CA . ILE A 1 93 ? 1.087 -26.422 -16.516 1 98.94 93 ILE A CA 1
ATOM 683 C C . ILE A 1 93 ? 1.657 -25.062 -16.938 1 98.94 93 ILE A C 1
ATOM 685 O O . ILE A 1 93 ? 2.873 -24.859 -16.906 1 98.94 93 ILE A O 1
ATOM 689 N N . ASP A 1 94 ? 0.807 -24.156 -17.328 1 98.88 94 ASP A N 1
ATOM 690 C CA . ASP A 1 94 ? 1.212 -22.891 -17.922 1 98.88 94 ASP A CA 1
ATOM 691 C C . ASP A 1 94 ? 1.158 -21.766 -16.906 1 98.88 94 ASP A C 1
ATOM 693 O O . ASP A 1 94 ? 0.095 -21.453 -16.359 1 98.88 94 ASP A O 1
ATOM 697 N N . ASN A 1 95 ? 2.266 -21.094 -16.734 1 98.25 95 ASN A N 1
ATOM 698 C CA . ASN A 1 95 ? 2.352 -20.031 -15.742 1 98.25 95 ASN A CA 1
ATOM 699 C C . ASN A 1 95 ? 1.989 -18.672 -16.344 1 98.25 95 ASN A C 1
ATOM 701 O O . ASN A 1 95 ? 1.826 -17.688 -15.625 1 98.25 95 ASN A O 1
ATOM 705 N N . SER A 1 96 ? 1.819 -18.594 -17.672 1 97.69 96 SER A N 1
ATOM 706 C CA . SER A 1 96 ? 1.429 -17.328 -18.297 1 97.69 96 SER A CA 1
ATOM 707 C C . SER A 1 96 ? -0.074 -17.094 -18.172 1 97.69 96 SER A C 1
ATOM 709 O O . SER A 1 96 ? -0.795 -17.938 -17.625 1 97.69 96 SER A O 1
ATOM 711 N N . SER A 1 97 ? -0.487 -15.984 -18.672 1 97.56 97 SER A N 1
ATOM 712 C CA . SER A 1 97 ? -1.911 -15.672 -18.594 1 97.56 97 SER A CA 1
ATOM 713 C C . SER A 1 97 ? -2.652 -16.172 -19.828 1 97.56 97 SER A C 1
ATOM 715 O O . SER A 1 97 ? -3.85 -15.922 -19.984 1 97.56 97 SER A O 1
ATOM 717 N N . ALA A 1 98 ? -2.059 -16.969 -20.688 1 97.88 98 ALA A N 1
ATOM 718 C CA . ALA A 1 98 ? -2.527 -17.281 -22.031 1 97.88 98 ALA A CA 1
ATOM 719 C C . ALA A 1 98 ? -3.881 -17.984 -21.984 1 97.88 98 ALA A C 1
ATOM 721 O O . ALA A 1 98 ? -4.73 -17.766 -22.859 1 97.88 98 ALA A O 1
ATOM 722 N N . PHE A 1 99 ? -4.102 -18.797 -20.938 1 98.56 99 PHE A N 1
ATOM 723 C CA . PHE A 1 99 ? -5.246 -19.703 -21.016 1 98.56 99 PHE A CA 1
ATOM 724 C C . PHE A 1 99 ? -6.141 -19.547 -19.797 1 98.56 99 PHE A C 1
ATOM 726 O O . PHE A 1 99 ? -7.086 -20.312 -19.594 1 98.56 99 PHE A O 1
ATOM 733 N N . ARG A 1 100 ? -5.887 -18.562 -18.953 1 98.75 100 ARG A N 1
ATOM 734 C CA . ARG A 1 100 ? -6.484 -18.469 -17.625 1 98.75 100 ARG A CA 1
ATOM 735 C C . ARG A 1 100 ? -7.988 -18.234 -17.719 1 98.75 100 ARG A C 1
ATOM 737 O O . ARG A 1 100 ? -8.734 -18.594 -16.797 1 98.75 100 ARG A O 1
ATOM 744 N N . TYR A 1 101 ? -8.398 -17.75 -18.844 1 97.56 101 TYR A N 1
ATOM 745 C CA . TYR A 1 101 ? -9.805 -17.359 -18.922 1 97.56 101 TYR A CA 1
ATOM 746 C C . TYR A 1 101 ? -10.547 -18.234 -19.938 1 97.56 101 TYR A C 1
ATOM 748 O O . TYR A 1 101 ? -11.711 -17.984 -20.25 1 97.56 101 TYR A O 1
ATOM 756 N N . ASP A 1 102 ? -9.836 -19.203 -20.469 1 97.38 102 ASP A N 1
ATOM 757 C CA . ASP A 1 102 ? -10.477 -20.203 -21.328 1 97.38 102 ASP A CA 1
ATOM 758 C C . ASP A 1 102 ? -11.414 -21.094 -20.516 1 97.38 102 ASP A C 1
ATOM 760 O O . ASP A 1 102 ? -11.047 -21.578 -19.438 1 97.38 102 ASP A O 1
ATOM 764 N N . GLU A 1 103 ? -12.617 -21.281 -20.953 1 95.5 103 GLU A N 1
ATOM 765 C CA . GLU A 1 103 ? -13.633 -22.031 -20.234 1 95.5 103 GLU A CA 1
ATOM 766 C C . GLU A 1 103 ? -13.211 -23.5 -20.062 1 95.5 103 GLU A C 1
ATOM 768 O O . GLU A 1 103 ? -13.547 -24.125 -19.047 1 95.5 103 GLU A O 1
ATOM 773 N N . ASP A 1 104 ? -12.484 -24.016 -20.984 1 96.38 104 ASP A N 1
ATOM 774 C CA . ASP A 1 104 ? -12.18 -25.453 -21 1 96.38 104 ASP A CA 1
ATOM 775 C C . ASP A 1 104 ? -10.836 -25.734 -20.344 1 96.38 104 ASP A C 1
ATOM 777 O O . ASP A 1 104 ? -10.453 -26.891 -20.156 1 96.38 104 ASP A O 1
ATOM 781 N N . ILE A 1 105 ? -10.062 -24.781 -20.016 1 98.62 105 ILE A N 1
ATOM 782 C CA . ILE A 1 105 ? -8.766 -24.938 -19.375 1 98.62 105 ILE A CA 1
ATOM 783 C C . ILE A 1 105 ? -8.852 -24.516 -17.906 1 98.62 105 ILE A C 1
ATOM 785 O O . ILE A 1 105 ? -9.172 -23.359 -17.609 1 98.62 105 ILE A O 1
ATOM 789 N N . PRO A 1 106 ? -8.617 -25.469 -17.016 1 98.69 106 PRO A N 1
ATOM 790 C CA . PRO A 1 106 ? -8.758 -25.141 -15.602 1 98.69 106 PRO A CA 1
ATOM 791 C C . PRO A 1 106 ? -7.699 -24.156 -15.109 1 98.69 106 PRO A C 1
ATOM 793 O O . PRO A 1 106 ? -6.551 -24.219 -15.555 1 98.69 106 PRO A O 1
ATOM 796 N N . LEU A 1 107 ? -8.07 -23.25 -14.305 1 98.88 107 LEU A N 1
ATOM 797 C CA . LEU A 1 107 ? -7.234 -22.359 -13.5 1 98.88 107 LEU A CA 1
ATOM 798 C C . LEU A 1 107 ? -7.188 -22.828 -12.047 1 98.88 107 LEU A C 1
ATOM 800 O O . LEU A 1 107 ? -8.203 -22.797 -11.344 1 98.88 107 LEU A O 1
ATOM 804 N N . VAL A 1 108 ? -5.941 -23.219 -11.57 1 98.88 108 VAL A N 1
ATOM 805 C CA . VAL A 1 108 ? -6.031 -24.125 -10.43 1 98.88 108 VAL A CA 1
ATOM 806 C C . VAL A 1 108 ? -5.129 -23.641 -9.305 1 98.88 108 VAL A C 1
ATOM 808 O O . VAL A 1 108 ? -3.979 -23.266 -9.539 1 98.88 108 VAL A O 1
ATOM 811 N N . VAL A 1 109 ? -5.637 -23.516 -8.211 1 98.88 109 VAL A N 1
ATOM 812 C CA . VAL A 1 109 ? -4.953 -23.594 -6.922 1 98.88 109 VAL A CA 1
ATOM 813 C C . VAL A 1 109 ? -5.293 -24.922 -6.23 1 98.88 109 VAL A C 1
ATOM 815 O O . VAL A 1 109 ? -6.441 -25.141 -5.844 1 98.88 109 VAL A O 1
ATOM 818 N N . PRO A 1 110 ? -4.305 -25.734 -6.031 1 98.38 110 PRO A N 1
ATOM 819 C CA . PRO A 1 110 ? -4.609 -27.094 -5.621 1 98.38 110 PRO A CA 1
ATOM 820 C C . PRO A 1 110 ? -5.379 -27.172 -4.305 1 98.38 110 PRO A C 1
ATOM 822 O O . PRO A 1 110 ? -6.238 -28.031 -4.129 1 98.38 110 PRO A O 1
ATOM 825 N N . GLU A 1 111 ? -5.094 -26.266 -3.346 1 98.19 111 GLU A N 1
ATOM 826 C CA . GLU A 1 111 ? -5.793 -26.25 -2.062 1 98.19 111 GLU A CA 1
ATOM 827 C C . GLU A 1 111 ? -7.238 -25.781 -2.227 1 98.19 111 GLU A C 1
ATOM 829 O O . GLU A 1 111 ? -8.047 -25.938 -1.31 1 98.19 111 GLU A O 1
ATOM 834 N N . VAL A 1 112 ? -7.605 -25.25 -3.375 1 98.38 112 VAL A N 1
ATOM 835 C CA . VAL A 1 112 ? -8.914 -24.641 -3.562 1 98.38 112 VAL A CA 1
ATOM 836 C C . VAL A 1 112 ? -9.766 -25.5 -4.492 1 98.38 112 VAL A C 1
ATOM 838 O O . VAL A 1 112 ? -10.883 -25.875 -4.148 1 98.38 112 VAL A O 1
ATOM 841 N N . ASN A 1 113 ? -9.195 -25.875 -5.664 1 98.25 113 ASN A N 1
ATOM 842 C CA . ASN A 1 113 ? -10.07 -26.469 -6.664 1 98.25 113 ASN A CA 1
ATOM 843 C C . ASN A 1 113 ? -9.336 -27.531 -7.477 1 98.25 113 ASN A C 1
ATOM 845 O O . ASN A 1 113 ? -9.391 -27.531 -8.711 1 98.25 113 ASN A O 1
ATOM 849 N N . PRO A 1 114 ? -8.68 -28.516 -6.852 1 97.56 114 PRO A N 1
ATOM 850 C CA . PRO A 1 114 ? -7.934 -29.547 -7.57 1 97.56 114 PRO A CA 1
ATOM 851 C C . PRO A 1 114 ? -8.812 -30.359 -8.516 1 97.56 114 PRO A C 1
ATOM 853 O O . PRO A 1 114 ? -8.328 -30.859 -9.539 1 97.56 114 PRO A O 1
ATOM 856 N N . ALA A 1 115 ? -10.078 -30.484 -8.258 1 97.12 115 ALA A N 1
ATOM 857 C CA . ALA A 1 115 ? -10.977 -31.312 -9.047 1 97.12 115 ALA A CA 1
ATOM 858 C C . ALA A 1 115 ? -11.164 -30.75 -10.453 1 97.12 115 ALA A C 1
ATOM 860 O O . ALA A 1 115 ? -11.523 -31.469 -11.375 1 97.12 115 ALA A O 1
ATOM 861 N N . ALA A 1 116 ? -10.914 -29.438 -10.57 1 97.31 116 ALA A N 1
ATOM 862 C CA . ALA A 1 116 ? -11.117 -28.781 -11.859 1 97.31 116 ALA A CA 1
ATOM 863 C C . ALA A 1 116 ? -10.18 -29.344 -12.922 1 97.31 116 ALA A C 1
ATOM 865 O O . ALA A 1 116 ? -10.469 -29.266 -14.117 1 97.31 116 ALA A O 1
ATOM 866 N N . MET A 1 117 ? -9.047 -29.953 -12.523 1 97.12 117 MET A N 1
ATOM 867 C CA . MET A 1 117 ? -8.039 -30.344 -13.516 1 97.12 117 MET A CA 1
ATOM 868 C C . MET A 1 117 ? -8.172 -31.812 -13.891 1 97.12 117 MET A C 1
ATOM 870 O O . MET A 1 117 ? -7.367 -32.344 -14.664 1 97.12 117 MET A O 1
ATOM 874 N N . ARG A 1 118 ? -9.188 -32.5 -13.352 1 96.19 118 ARG A N 1
ATOM 875 C CA . ARG A 1 118 ? -9.391 -33.906 -13.68 1 96.19 118 ARG A CA 1
ATOM 876 C C . ARG A 1 118 ? -9.555 -34.125 -15.18 1 96.19 118 ARG A C 1
ATOM 878 O O . ARG A 1 118 ? -10.383 -33.438 -15.812 1 96.19 118 ARG A O 1
ATOM 885 N N . GLY A 1 119 ? -8.766 -34.969 -15.719 1 95.38 119 GLY A N 1
ATOM 886 C CA . GLY A 1 119 ? -8.852 -35.344 -17.125 1 95.38 119 GLY A CA 1
ATOM 887 C C . GLY A 1 119 ? -8.289 -34.312 -18.062 1 95.38 119 GLY A C 1
ATOM 888 O O . GLY A 1 119 ? -8.367 -34.438 -19.281 1 95.38 119 GLY A O 1
ATOM 889 N N . LYS A 1 120 ? -7.805 -33.25 -17.562 1 97.94 120 LYS A N 1
ATOM 890 C CA . LYS A 1 120 ? -7.27 -32.188 -18.391 1 97.94 120 LYS A CA 1
ATOM 891 C C . LYS A 1 120 ? -5.754 -32.281 -18.5 1 97.94 120 LYS A C 1
ATOM 893 O O . LYS A 1 120 ? -5.07 -32.688 -17.562 1 97.94 120 LYS A O 1
ATOM 898 N N . LEU A 1 121 ? -5.262 -31.922 -19.656 1 98.56 121 LEU A N 1
ATOM 899 C CA . LEU A 1 121 ? -3.826 -32.031 -19.891 1 98.56 121 LEU A CA 1
ATOM 900 C C . LEU A 1 121 ? -3.172 -30.656 -19.922 1 98.56 121 LEU A C 1
ATOM 902 O O . LEU A 1 121 ? -1.947 -30.547 -19.828 1 98.56 121 LEU A O 1
ATOM 906 N N . LEU A 1 122 ? -3.941 -29.594 -20.125 1 98.81 122 LEU A N 1
ATOM 907 C CA . LEU A 1 122 ? -3.465 -28.219 -20.062 1 98.81 122 LEU A CA 1
ATOM 908 C C . LEU A 1 122 ? -4.102 -27.469 -18.891 1 98.81 122 LEU A C 1
ATOM 910 O O . LEU A 1 122 ? -5.324 -27.328 -18.844 1 98.81 122 LEU A O 1
ATOM 914 N N . ILE A 1 123 ? -3.281 -27.125 -17.922 1 98.88 123 ILE A N 1
ATOM 915 C CA . ILE A 1 123 ? -3.725 -26.469 -16.688 1 98.88 123 ILE A CA 1
ATOM 916 C C . ILE A 1 123 ? -3.064 -25.094 -16.578 1 98.88 123 ILE A C 1
ATOM 918 O O . ILE A 1 123 ? -1.86 -24.953 -16.812 1 98.88 123 ILE A O 1
ATOM 922 N N . ALA A 1 124 ? -3.855 -24.078 -16.297 1 98.88 124 ALA A N 1
ATOM 923 C CA . ALA A 1 124 ? -3.322 -22.734 -16.109 1 98.88 124 ALA A CA 1
ATOM 924 C C . ALA A 1 124 ? -3.021 -22.469 -14.633 1 98.88 124 ALA A C 1
ATOM 926 O O . ALA A 1 124 ? -3.787 -22.859 -13.758 1 98.88 124 ALA A O 1
ATOM 927 N N . ASN A 1 125 ? -1.854 -21.875 -14.359 1 98.81 125 ASN A N 1
ATOM 928 C CA . ASN A 1 125 ? -1.453 -21.344 -13.07 1 98.81 125 ASN A CA 1
ATOM 929 C C . ASN A 1 125 ? -1.919 -19.891 -12.898 1 98.81 125 ASN A C 1
ATOM 931 O O . ASN A 1 125 ? -1.841 -19.094 -13.836 1 98.81 125 ASN A O 1
ATOM 935 N N . PRO A 1 126 ? -2.457 -19.547 -11.758 1 98.81 126 PRO A N 1
ATOM 936 C CA . PRO A 1 126 ? -3.035 -18.219 -11.602 1 98.81 126 PRO A CA 1
ATOM 937 C C . PRO A 1 126 ? -1.975 -17.125 -11.469 1 98.81 126 PRO A C 1
ATOM 939 O O . PRO A 1 126 ? -0.786 -17.422 -11.336 1 98.81 126 PRO A O 1
ATOM 942 N N . ASN A 1 127 ? -2.457 -15.867 -11.523 1 98.69 127 ASN A N 1
ATOM 943 C CA . ASN A 1 127 ? -1.672 -14.68 -11.195 1 98.69 127 ASN A CA 1
ATOM 944 C C . ASN A 1 127 ? -1.143 -14.742 -9.766 1 98.69 127 ASN A C 1
ATOM 946 O O . ASN A 1 127 ? -1.851 -15.172 -8.852 1 98.69 127 ASN A O 1
ATOM 950 N N . CYS A 1 128 ? 0.073 -14.328 -9.633 1 98.75 128 CYS A N 1
ATOM 951 C CA . CYS A 1 128 ? 0.755 -14.445 -8.352 1 98.75 128 CYS A CA 1
ATOM 952 C C . CYS A 1 128 ? -0.027 -13.742 -7.25 1 98.75 128 CYS A C 1
ATOM 954 O O . CYS A 1 128 ? -0.154 -14.266 -6.141 1 98.75 128 CYS A O 1
ATOM 956 N N . THR A 1 129 ? -0.533 -12.523 -7.492 1 98.75 129 THR A N 1
ATOM 957 C CA . THR A 1 129 ? -1.307 -11.773 -6.508 1 98.75 129 THR A CA 1
ATOM 958 C C . THR A 1 129 ? -2.578 -12.531 -6.129 1 98.75 129 THR A C 1
ATOM 960 O O . THR A 1 129 ? -2.918 -12.625 -4.949 1 98.75 129 THR A O 1
ATOM 963 N N . THR A 1 130 ? -3.254 -13.109 -7.133 1 98.81 130 THR A N 1
ATOM 964 C CA . THR A 1 130 ? -4.496 -13.844 -6.918 1 98.81 130 THR A CA 1
ATOM 965 C C . THR A 1 130 ? -4.242 -15.109 -6.109 1 98.81 130 THR A C 1
ATOM 967 O O . THR A 1 130 ? -4.988 -15.422 -5.176 1 98.81 130 THR A O 1
ATOM 970 N N . ALA A 1 131 ? -3.195 -15.852 -6.477 1 98.88 131 ALA A N 1
ATOM 971 C CA . ALA A 1 131 ? -2.883 -17.094 -5.789 1 98.88 131 ALA A CA 1
ATOM 972 C C . ALA A 1 131 ? -2.605 -16.859 -4.309 1 98.88 131 ALA A C 1
ATOM 974 O O . ALA A 1 131 ? -3.045 -17.625 -3.453 1 98.88 131 ALA A O 1
ATOM 975 N N . ILE A 1 132 ? -1.886 -15.797 -4.012 1 98.94 132 ILE A N 1
ATOM 976 C CA . ILE A 1 132 ? -1.548 -15.453 -2.635 1 98.94 132 ILE A CA 1
ATOM 977 C C . ILE A 1 132 ? -2.82 -15.117 -1.86 1 98.94 132 ILE A C 1
ATOM 979 O O . ILE A 1 132 ? -3.053 -15.648 -0.772 1 98.94 132 ILE A O 1
ATOM 983 N N . ALA A 1 133 ? -3.682 -14.297 -2.402 1 98.94 133 ALA A N 1
ATOM 984 C CA . ALA A 1 133 ? -4.926 -13.906 -1.745 1 98.94 133 ALA A CA 1
ATOM 985 C C . ALA A 1 133 ? -5.832 -15.117 -1.527 1 98.94 133 ALA A C 1
ATOM 987 O O . ALA A 1 133 ? -6.492 -15.227 -0.49 1 98.94 133 ALA A O 1
ATOM 988 N N . ALA A 1 134 ? -5.863 -16 -2.525 1 98.94 134 ALA A N 1
ATOM 989 C CA . ALA A 1 134 ? -6.77 -17.141 -2.49 1 98.94 134 ALA A CA 1
ATOM 990 C C . ALA A 1 134 ? -6.48 -18.031 -1.286 1 98.94 134 ALA A C 1
ATOM 992 O O . ALA A 1 134 ? -7.395 -18.625 -0.707 1 98.94 134 ALA A O 1
ATOM 993 N N . MET A 1 135 ? -5.191 -18.125 -0.875 1 98.88 135 MET A N 1
ATOM 994 C CA . MET A 1 135 ? -4.812 -18.984 0.244 1 98.88 135 MET A CA 1
ATOM 995 C C . MET A 1 135 ? -5.48 -18.516 1.534 1 98.88 135 MET A C 1
ATOM 997 O O . MET A 1 135 ? -5.824 -19.344 2.387 1 98.88 135 MET A O 1
ATOM 1001 N N . ALA A 1 136 ? -5.652 -17.219 1.684 1 98.88 136 ALA A N 1
ATOM 1002 C CA . ALA A 1 136 ? -6.305 -16.672 2.871 1 98.88 136 ALA A CA 1
ATOM 1003 C C . ALA A 1 136 ? -7.816 -16.609 2.691 1 98.88 136 ALA A C 1
ATOM 1005 O O . ALA A 1 136 ? -8.57 -16.906 3.619 1 98.88 136 ALA A O 1
ATOM 1006 N N . LEU A 1 137 ? -8.281 -16.281 1.513 1 98.94 137 LEU A N 1
ATOM 1007 C CA . LEU A 1 137 ? -9.68 -15.953 1.279 1 98.94 137 LEU A CA 1
ATOM 1008 C C . LEU A 1 137 ? -10.531 -17.219 1.15 1 98.94 137 LEU A C 1
ATOM 1010 O O . LEU A 1 137 ? -11.688 -17.234 1.562 1 98.94 137 LEU A O 1
ATOM 1014 N N . TRP A 1 138 ? -9.977 -18.297 0.579 1 98.88 138 TRP A N 1
ATOM 1015 C CA . TRP A 1 138 ? -10.773 -19.484 0.273 1 98.88 138 TRP A CA 1
ATOM 1016 C C . TRP A 1 138 ? -11.273 -20.156 1.551 1 98.88 138 TRP A C 1
ATOM 1018 O O . TRP A 1 138 ? -12.461 -20.438 1.687 1 98.88 138 TRP A O 1
ATOM 1028 N N . PRO A 1 139 ? -10.312 -20.422 2.564 1 98.88 139 PRO A N 1
ATOM 1029 C CA . PRO A 1 139 ? -10.828 -21.031 3.799 1 98.88 139 PRO A CA 1
ATOM 1030 C C . PRO A 1 139 ? -11.922 -20.188 4.453 1 98.88 139 PRO A C 1
ATOM 1032 O O . PRO A 1 139 ? -12.867 -20.75 5.023 1 98.88 139 PRO A O 1
ATOM 1035 N N . LEU A 1 140 ? -11.844 -18.891 4.41 1 98.94 140 LEU A N 1
ATOM 1036 C CA . LEU A 1 140 ? -12.875 -18.016 4.961 1 98.94 140 LEU A CA 1
ATOM 1037 C C . LEU A 1 140 ? -14.156 -18.109 4.141 1 98.94 140 LEU A C 1
ATOM 1039 O O . LEU A 1 140 ? -15.258 -18.109 4.699 1 98.94 140 LEU A O 1
ATOM 1043 N N . HIS A 1 141 ? -13.992 -18.156 2.824 1 98.81 141 HIS A N 1
ATOM 1044 C CA . HIS A 1 141 ? -15.133 -18.266 1.926 1 98.81 141 HIS A CA 1
ATOM 1045 C C . HIS A 1 141 ? -15.914 -19.562 2.188 1 98.81 141 HIS A C 1
ATOM 1047 O O . HIS A 1 141 ? -17.141 -19.562 2.16 1 98.81 141 HIS A O 1
ATOM 1053 N N . GLN A 1 142 ? -15.195 -20.641 2.395 1 98.44 142 GLN A N 1
ATOM 1054 C CA . GLN A 1 142 ? -15.82 -21.938 2.613 1 98.44 142 GLN A CA 1
ATOM 1055 C C . GLN A 1 142 ? -16.719 -21.922 3.85 1 98.44 142 GLN A C 1
ATOM 1057 O O . GLN A 1 142 ? -17.781 -22.531 3.859 1 98.44 142 GLN A O 1
ATOM 1062 N N . LYS A 1 143 ? -16.297 -21.188 4.84 1 98.44 143 LYS A N 1
ATOM 1063 C CA . LYS A 1 143 ? -17 -21.234 6.117 1 98.44 143 LYS A CA 1
ATOM 1064 C C . LYS A 1 143 ? -18.016 -20.094 6.227 1 98.44 143 LYS A C 1
ATOM 1066 O O . LYS A 1 143 ? -19.094 -20.266 6.805 1 98.44 143 LYS A O 1
ATOM 1071 N N . PHE A 1 144 ? -17.703 -18.859 5.684 1 98.56 144 PHE A N 1
ATOM 1072 C CA . PHE A 1 144 ? -18.516 -17.672 5.961 1 98.56 144 PHE A CA 1
ATOM 1073 C C . PHE A 1 144 ? -19.047 -17.078 4.668 1 98.56 144 PHE A C 1
ATOM 1075 O O . PHE A 1 144 ? -19.891 -16.172 4.699 1 98.56 144 PHE A O 1
ATOM 1082 N N . THR A 1 145 ? -18.656 -17.531 3.547 1 98.62 145 THR A N 1
ATOM 1083 C CA . THR A 1 145 ? -19.047 -17.156 2.193 1 98.62 145 THR A CA 1
ATOM 1084 C C . THR A 1 145 ? -18.734 -15.68 1.931 1 98.62 145 THR A C 1
ATOM 1086 O O . THR A 1 145 ? -19.359 -14.789 2.516 1 98.62 145 THR A O 1
ATOM 1089 N N . LEU A 1 146 ? -17.844 -15.375 1.105 1 98.75 146 LEU A N 1
ATOM 1090 C CA . LEU A 1 146 ? -17.422 -14.023 0.756 1 98.75 146 LEU A CA 1
ATOM 1091 C C . LEU A 1 146 ? -18.453 -13.344 -0.139 1 98.75 146 LEU A C 1
ATOM 1093 O O . LEU A 1 146 ? -18.969 -13.961 -1.076 1 98.75 146 LEU A O 1
ATOM 1097 N N . ARG A 1 147 ? -18.797 -12.094 0.148 1 98.62 147 ARG A N 1
ATOM 1098 C CA . ARG A 1 147 ? -19.641 -11.258 -0.705 1 98.62 147 ARG A CA 1
ATOM 1099 C C . ARG A 1 147 ? -18.812 -10.18 -1.403 1 98.62 147 ARG A C 1
ATOM 1101 O O . ARG A 1 147 ? -18.984 -9.945 -2.602 1 98.62 147 ARG A O 1
ATOM 1108 N N . LYS A 1 148 ? -17.984 -9.492 -0.669 1 98.81 148 LYS A N 1
ATOM 1109 C CA . LYS A 1 148 ? -17.156 -8.406 -1.19 1 98.81 148 LYS A CA 1
ATOM 1110 C C . LYS A 1 148 ? -15.703 -8.586 -0.776 1 98.81 148 LYS A C 1
ATOM 1112 O O . LYS A 1 148 ? -15.414 -9.023 0.339 1 98.81 148 LYS A O 1
ATOM 1117 N N . VAL A 1 149 ? -14.82 -8.297 -1.64 1 98.94 149 VAL A N 1
ATOM 1118 C CA . VAL A 1 149 ? -13.383 -8.266 -1.388 1 98.94 149 VAL A CA 1
ATOM 1119 C C . VAL A 1 149 ? -12.789 -6.973 -1.946 1 98.94 149 VAL A C 1
ATOM 1121 O O . VAL A 1 149 ? -12.867 -6.715 -3.15 1 98.94 149 VAL A O 1
ATOM 1124 N N . ILE A 1 150 ? -12.273 -6.105 -1.139 1 98.94 150 ILE A N 1
ATOM 1125 C CA . ILE A 1 150 ? -11.539 -4.902 -1.534 1 98.94 150 ILE A CA 1
ATOM 1126 C C . ILE A 1 150 ? -10.07 -5.043 -1.146 1 98.94 150 ILE A C 1
ATOM 1128 O O . ILE A 1 150 ? -9.75 -5.258 0.025 1 98.94 150 ILE A O 1
ATOM 1132 N N . MET A 1 151 ? -9.188 -4.926 -2.129 1 98.88 151 MET A N 1
ATOM 1133 C CA . MET A 1 151 ? -7.781 -5.238 -1.899 1 98.88 151 MET A CA 1
ATOM 1134 C C . MET A 1 151 ? -6.883 -4.121 -2.42 1 98.88 151 MET A C 1
ATOM 1136 O O . MET A 1 151 ? -7.137 -3.561 -3.488 1 98.88 151 MET A O 1
ATOM 1140 N N . SER A 1 152 ? -5.91 -3.705 -1.699 1 98.94 152 SER A N 1
ATOM 1141 C CA . SER A 1 152 ? -4.773 -2.896 -2.129 1 98.94 152 SER A CA 1
ATOM 1142 C C . SER A 1 152 ? -3.461 -3.656 -1.968 1 98.94 152 SER A C 1
ATOM 1144 O O . SER A 1 152 ? -3.178 -4.195 -0.896 1 98.94 152 SER A O 1
ATOM 1146 N N . THR A 1 153 ? -2.672 -3.676 -3.004 1 98.94 153 THR A N 1
ATOM 1147 C CA . THR A 1 153 ? -1.497 -4.539 -2.951 1 98.94 153 THR A CA 1
ATOM 1148 C C . THR A 1 153 ? -0.222 -3.709 -2.834 1 98.94 153 THR A C 1
ATOM 1150 O O . THR A 1 153 ? -0.213 -2.523 -3.172 1 98.94 153 THR A O 1
ATOM 1153 N N . TYR A 1 154 ? 0.762 -4.266 -2.277 1 98.94 154 TYR A N 1
ATOM 1154 C CA . TYR A 1 154 ? 2.158 -3.85 -2.205 1 98.94 154 TYR A CA 1
ATOM 1155 C C . TYR A 1 154 ? 3.064 -4.863 -2.896 1 98.94 154 TYR A C 1
ATOM 1157 O O . TYR A 1 154 ? 3.58 -5.781 -2.256 1 98.94 154 TYR A O 1
ATOM 1165 N N . GLN A 1 155 ? 3.225 -4.648 -4.219 1 98.94 155 GLN A N 1
ATOM 1166 C CA . GLN A 1 155 ? 3.838 -5.715 -5.004 1 98.94 155 GLN A CA 1
ATOM 1167 C C . GLN A 1 155 ? 5.328 -5.457 -5.215 1 98.94 155 GLN A C 1
ATOM 1169 O O . GLN A 1 155 ? 5.727 -4.34 -5.551 1 98.94 155 GLN A O 1
ATOM 1174 N N . ALA A 1 156 ? 6.102 -6.441 -5.09 1 98.88 156 ALA A N 1
ATOM 1175 C CA . ALA A 1 156 ? 7.562 -6.395 -5.133 1 98.88 156 ALA A CA 1
ATOM 1176 C C . ALA A 1 156 ? 8.062 -6.281 -6.57 1 98.88 156 ALA A C 1
ATOM 1178 O O . ALA A 1 156 ? 7.352 -6.625 -7.512 1 98.88 156 ALA A O 1
ATOM 1179 N N . ALA A 1 157 ? 9.312 -5.859 -6.703 1 98.69 157 ALA A N 1
ATOM 1180 C CA . ALA A 1 157 ? 9.969 -5.68 -7.996 1 98.69 157 ALA A CA 1
ATOM 1181 C C . ALA A 1 157 ? 10.148 -7.012 -8.711 1 98.69 157 ALA A C 1
ATOM 1183 O O . ALA A 1 157 ? 10.125 -7.07 -9.945 1 98.69 157 ALA A O 1
ATOM 1184 N N . SER A 1 158 ? 10.242 -8.047 -7.934 1 98 158 SER A N 1
ATOM 1185 C CA . SER A 1 158 ? 10.453 -9.367 -8.523 1 98 158 SER A CA 1
ATOM 1186 C C . SER A 1 158 ? 9.242 -9.805 -9.336 1 98 158 SER A C 1
ATOM 1188 O O . SER A 1 158 ? 9.328 -10.734 -10.148 1 98 158 SER A O 1
ATOM 1190 N N . GLY A 1 159 ? 8.102 -9.148 -9.094 1 97.12 159 GLY A N 1
ATOM 1191 C CA . GLY A 1 159 ? 6.953 -9.398 -9.953 1 97.12 159 GLY A CA 1
ATOM 1192 C C . GLY A 1 159 ? 7.227 -9.094 -11.414 1 97.12 159 GLY A C 1
ATOM 1193 O O . GLY A 1 159 ? 6.508 -9.57 -12.297 1 97.12 159 GLY A O 1
ATOM 1194 N N . ALA A 1 160 ? 8.25 -8.281 -11.672 1 96.44 160 ALA A N 1
ATOM 1195 C CA . ALA A 1 160 ? 8.664 -7.957 -13.039 1 96.44 160 ALA A CA 1
ATOM 1196 C C . ALA A 1 160 ? 9.883 -8.766 -13.453 1 96.44 160 ALA A C 1
ATOM 1198 O O . ALA A 1 160 ? 10.617 -8.383 -14.367 1 96.44 160 ALA A O 1
ATOM 1199 N N . GLY A 1 161 ? 10.172 -9.875 -12.68 1 94.06 161 GLY A N 1
ATOM 1200 C CA . GLY A 1 161 ? 11.258 -10.781 -13 1 94.06 161 GLY A CA 1
ATOM 1201 C C . GLY A 1 161 ? 12.609 -10.289 -12.523 1 94.06 161 GLY A C 1
ATOM 1202 O O . GLY A 1 161 ? 12.695 -9.32 -11.766 1 94.06 161 GLY A O 1
ATOM 1203 N N . ALA A 1 162 ? 13.609 -10.977 -12.984 1 93.94 162 ALA A N 1
ATOM 1204 C CA . ALA A 1 162 ? 14.977 -10.648 -12.609 1 93.94 162 ALA A CA 1
ATOM 1205 C C . ALA A 1 162 ? 15.344 -9.227 -13.039 1 93.94 162 ALA A C 1
ATOM 1207 O O . ALA A 1 162 ? 16.031 -8.508 -12.32 1 93.94 162 ALA A O 1
ATOM 1208 N N . ALA A 1 163 ? 14.883 -8.844 -14.172 1 96.19 163 ALA A N 1
ATOM 1209 C CA . ALA A 1 163 ? 15.18 -7.516 -14.703 1 96.19 163 ALA A CA 1
ATOM 1210 C C . ALA A 1 163 ? 14.617 -6.426 -13.797 1 96.19 163 ALA A C 1
ATOM 1212 O O . ALA A 1 163 ? 15.242 -5.379 -13.617 1 96.19 163 ALA A O 1
ATOM 1213 N N . GLY A 1 164 ? 13.414 -6.621 -13.227 1 97.69 164 GLY A N 1
ATOM 1214 C CA . GLY A 1 164 ? 12.82 -5.668 -12.297 1 97.69 164 GLY A CA 1
ATOM 1215 C C . GLY A 1 164 ? 13.625 -5.504 -11.023 1 97.69 164 GLY A C 1
ATOM 1216 O O . GLY A 1 164 ? 13.82 -4.383 -10.539 1 97.69 164 GLY A O 1
ATOM 1217 N N . MET A 1 165 ? 14.141 -6.578 -10.523 1 97 165 MET A N 1
ATOM 1218 C CA . MET A 1 165 ? 14.938 -6.547 -9.297 1 97 165 MET A CA 1
ATOM 1219 C C . MET A 1 165 ? 16.266 -5.824 -9.531 1 97 165 MET A C 1
ATOM 1221 O O . MET A 1 165 ? 16.688 -5.027 -8.695 1 97 165 MET A O 1
ATOM 1225 N N . ILE A 1 166 ? 16.875 -6.129 -10.648 1 97.25 166 ILE A N 1
ATOM 1226 C CA . ILE A 1 166 ? 18.125 -5.492 -11 1 97.25 166 ILE A CA 1
ATOM 1227 C C . ILE A 1 166 ? 17.922 -3.986 -11.148 1 97.25 166 ILE A C 1
ATOM 1229 O O . ILE A 1 166 ? 18.719 -3.193 -10.633 1 97.25 166 ILE A O 1
ATOM 1233 N N . GLU A 1 167 ? 16.875 -3.625 -11.867 1 98.5 167 GLU A N 1
ATOM 1234 C CA . GLU A 1 167 ? 16.578 -2.209 -12.07 1 98.5 167 GLU A CA 1
ATOM 1235 C C . GLU A 1 167 ? 16.344 -1.501 -10.734 1 98.5 167 GLU A C 1
ATOM 1237 O O . GLU A 1 167 ? 16.828 -0.382 -10.531 1 98.5 167 GLU A O 1
ATOM 1242 N N . LEU A 1 168 ? 15.617 -2.127 -9.781 1 98.62 168 LEU A N 1
ATOM 1243 C CA . LEU A 1 168 ? 15.383 -1.532 -8.469 1 98.62 168 LEU A CA 1
ATOM 1244 C C . LEU A 1 168 ? 16.703 -1.307 -7.73 1 98.62 168 LEU A C 1
ATOM 1246 O O . LEU A 1 168 ? 16.938 -0.221 -7.195 1 98.62 168 LEU A O 1
ATOM 1250 N N . GLU A 1 169 ? 17.531 -2.342 -7.707 1 98.12 169 GLU A N 1
ATOM 1251 C CA . GLU A 1 169 ? 18.781 -2.258 -6.945 1 98.12 169 GLU A CA 1
ATOM 1252 C C . GLU A 1 169 ? 19.703 -1.195 -7.523 1 98.12 169 GLU A C 1
ATOM 1254 O O . GLU A 1 169 ? 20.266 -0.376 -6.785 1 98.12 169 GLU A O 1
ATOM 1259 N N . ALA A 1 170 ? 19.875 -1.254 -8.859 1 98.12 170 ALA A N 1
ATOM 1260 C CA . ALA A 1 170 ? 20.734 -0.277 -9.523 1 98.12 170 ALA A CA 1
ATOM 1261 C C . ALA A 1 170 ? 20.203 1.141 -9.328 1 98.12 170 ALA A C 1
ATOM 1263 O O . ALA A 1 170 ? 20.969 2.064 -9.039 1 98.12 170 ALA A O 1
ATOM 1264 N N . GLY A 1 171 ? 18.906 1.307 -9.523 1 98.56 171 GLY A N 1
ATOM 1265 C CA . GLY A 1 171 ? 18.297 2.613 -9.336 1 98.56 171 GLY A CA 1
ATOM 1266 C C . GLY A 1 171 ? 18.406 3.123 -7.914 1 98.56 171 GLY A C 1
ATOM 1267 O O . GLY A 1 171 ? 18.578 4.324 -7.688 1 98.56 171 GLY A O 1
ATOM 1268 N N . THR A 1 172 ? 18.25 2.223 -6.93 1 98.56 172 THR A N 1
ATOM 1269 C CA . THR A 1 172 ? 18.328 2.604 -5.523 1 98.56 172 THR A CA 1
ATOM 1270 C C . THR A 1 172 ? 19.719 3.127 -5.188 1 98.56 172 THR A C 1
ATOM 1272 O O . THR A 1 172 ? 19.859 4.121 -4.473 1 98.56 172 THR A O 1
ATOM 1275 N N . ARG A 1 173 ? 20.766 2.443 -5.684 1 98 173 ARG A N 1
ATOM 1276 C CA . ARG A 1 173 ? 22.141 2.912 -5.488 1 98 173 ARG A CA 1
ATOM 1277 C C . ARG A 1 173 ? 22.312 4.316 -6.059 1 98 173 ARG A C 1
ATOM 1279 O O . ARG A 1 173 ? 22.875 5.191 -5.395 1 98 173 ARG A O 1
ATOM 1286 N N . LYS A 1 174 ? 21.828 4.52 -7.266 1 97.5 174 LYS A N 1
ATOM 1287 C CA . LYS A 1 174 ? 21.938 5.828 -7.902 1 97.5 174 LYS A CA 1
ATOM 1288 C C . LYS A 1 174 ? 21.156 6.883 -7.117 1 97.5 174 LYS A C 1
ATOM 1290 O O . LYS A 1 174 ? 21.641 8 -6.914 1 97.5 174 LYS A O 1
ATOM 1295 N N . GLY A 1 175 ? 19.938 6.512 -6.73 1 96 175 GLY A N 1
ATOM 1296 C CA . GLY A 1 175 ? 19.109 7.43 -5.969 1 96 175 GLY A CA 1
ATOM 1297 C C . GLY A 1 175 ? 19.75 7.867 -4.664 1 96 175 GLY A C 1
ATOM 1298 O O . GLY A 1 175 ? 19.656 9.039 -4.281 1 96 175 GLY A O 1
ATOM 1299 N N . LEU A 1 176 ? 20.375 6.941 -3.936 1 96.94 176 LEU A N 1
ATOM 1300 C CA . LEU A 1 176 ? 21.047 7.238 -2.672 1 96.94 176 LEU A CA 1
ATOM 1301 C C . LEU A 1 176 ? 22.203 8.195 -2.883 1 96.94 176 LEU A C 1
ATOM 1303 O O . LEU A 1 176 ? 22.594 8.922 -1.965 1 96.94 176 LEU A O 1
ATOM 1307 N N . ASN A 1 177 ? 22.703 8.211 -4.098 1 95.06 177 ASN A N 1
ATOM 1308 C CA . ASN A 1 177 ? 23.828 9.07 -4.426 1 95.06 177 ASN A CA 1
ATOM 1309 C C . ASN A 1 177 ? 23.375 10.328 -5.164 1 95.06 177 ASN A C 1
ATOM 1311 O O . ASN A 1 177 ? 24.188 11.023 -5.773 1 95.06 177 ASN A O 1
ATOM 1315 N N . ASN A 1 178 ? 22.109 10.531 -5.254 1 92.69 178 ASN A N 1
ATOM 1316 C CA . ASN A 1 178 ? 21.5 11.688 -5.91 1 92.69 178 ASN A CA 1
ATOM 1317 C C . ASN A 1 178 ? 21.844 11.734 -7.395 1 92.69 178 ASN A C 1
ATOM 1319 O O . ASN A 1 178 ? 22.109 12.805 -7.945 1 92.69 178 ASN A O 1
ATOM 1323 N N . GLU A 1 179 ? 22.016 10.586 -7.953 1 95.69 179 GLU A N 1
ATOM 1324 C CA . GLU A 1 179 ? 22.203 10.438 -9.391 1 95.69 179 GLU A CA 1
ATOM 1325 C C . GLU A 1 179 ? 20.875 10.164 -10.094 1 95.69 179 GLU A C 1
ATOM 1327 O O . GLU A 1 179 ? 19.938 9.672 -9.477 1 95.69 179 GLU A O 1
ATOM 1332 N N . PRO A 1 180 ? 20.797 10.516 -11.344 1 95.5 180 PRO A N 1
ATOM 1333 C CA . PRO A 1 180 ? 19.562 10.25 -12.07 1 95.5 180 PRO A CA 1
ATOM 1334 C C . PRO A 1 180 ? 19.203 8.766 -12.109 1 95.5 180 PRO A C 1
ATOM 1336 O O . PRO A 1 180 ? 20.078 7.926 -12.344 1 95.5 180 PRO A O 1
ATOM 1339 N N . VAL A 1 181 ? 18.016 8.5 -11.781 1 97.12 181 VAL A N 1
ATOM 1340 C CA . VAL A 1 181 ? 17.516 7.133 -11.828 1 97.12 181 VAL A CA 1
ATOM 1341 C C . VAL A 1 181 ? 16.688 6.93 -13.102 1 97.12 181 VAL A C 1
ATOM 1343 O O . VAL A 1 181 ? 15.742 7.672 -13.352 1 97.12 181 VAL A O 1
ATOM 1346 N N . VAL A 1 182 ? 17.047 5.992 -13.875 1 94.75 182 VAL A N 1
ATOM 1347 C CA . VAL A 1 182 ? 16.344 5.719 -15.125 1 94.75 182 VAL A CA 1
ATOM 1348 C C . VAL A 1 182 ? 15.531 4.438 -14.992 1 94.75 182 VAL A C 1
ATOM 1350 O O . VAL A 1 182 ? 15.859 3.564 -14.188 1 94.75 182 VAL A O 1
ATOM 1353 N N . ASN A 1 183 ? 14.352 4.375 -15.656 1 97.81 183 ASN A N 1
ATOM 1354 C CA . ASN A 1 183 ? 13.5 3.193 -15.68 1 97.81 183 ASN A CA 1
ATOM 1355 C C . ASN A 1 183 ? 13.391 2.6 -17.078 1 97.81 183 ASN A C 1
ATOM 1357 O O . ASN A 1 183 ? 13.266 3.334 -18.062 1 97.81 183 ASN A O 1
ATOM 1361 N N . GLU A 1 184 ? 13.461 1.315 -17.172 1 97.81 184 GLU A N 1
ATOM 1362 C CA . GLU A 1 184 ? 13.281 0.58 -18.422 1 97.81 184 GLU A CA 1
ATOM 1363 C C . GLU A 1 184 ? 12.211 -0.499 -18.281 1 97.81 184 GLU A C 1
ATOM 1365 O O . GLU A 1 184 ? 11.398 -0.691 -19.188 1 97.81 184 GLU A O 1
ATOM 1370 N N . VAL A 1 185 ? 12.25 -1.2 -17.188 1 97.81 185 VAL A N 1
ATOM 1371 C CA . VAL A 1 185 ? 11.328 -2.299 -16.922 1 97.81 185 VAL A CA 1
ATOM 1372 C C . VAL A 1 185 ? 10.016 -1.749 -16.359 1 97.81 185 VAL A C 1
ATOM 1374 O O . VAL A 1 185 ? 8.93 -2.17 -16.781 1 97.81 185 VAL A O 1
ATOM 1377 N N . PHE A 1 186 ? 10.125 -0.809 -15.422 1 98.5 186 PHE A N 1
ATOM 1378 C CA . PHE A 1 186 ? 8.953 -0.222 -14.781 1 98.5 186 PHE A CA 1
ATOM 1379 C C . PHE A 1 186 ? 8.508 1.037 -15.516 1 98.5 186 PHE A C 1
ATOM 1381 O O . PHE A 1 186 ? 9.297 1.658 -16.234 1 98.5 186 PHE A O 1
ATOM 1388 N N . ALA A 1 187 ? 7.246 1.43 -15.367 1 98.25 187 ALA A N 1
ATOM 1389 C CA . ALA A 1 187 ? 6.68 2.598 -16.031 1 98.25 187 ALA A CA 1
ATOM 1390 C C . ALA A 1 187 ? 7.344 3.883 -15.555 1 98.25 187 ALA A C 1
ATOM 1392 O O . ALA A 1 187 ? 7.422 4.863 -16.297 1 98.25 187 ALA A O 1
ATOM 1393 N N . HIS A 1 188 ? 7.832 3.941 -14.289 1 98.69 188 HIS A N 1
ATOM 1394 C CA . HIS A 1 188 ? 8.539 5.035 -13.633 1 98.69 188 HIS A CA 1
ATOM 1395 C C . HIS A 1 188 ? 9.656 4.508 -12.742 1 98.69 188 HIS A C 1
ATOM 1397 O O . HIS A 1 188 ? 9.688 3.322 -12.406 1 98.69 188 HIS A O 1
ATOM 1403 N N . PRO A 1 189 ? 10.648 5.402 -12.398 1 98.69 189 PRO A N 1
ATOM 1404 C CA . PRO A 1 189 ? 11.641 4.973 -11.414 1 98.69 189 PRO A CA 1
ATOM 1405 C C . PRO A 1 189 ? 11.008 4.469 -10.117 1 98.69 189 PRO A C 1
ATOM 1407 O O . PRO A 1 189 ? 10.156 5.148 -9.539 1 98.69 189 PRO A O 1
ATOM 1410 N N . LEU A 1 190 ? 11.414 3.305 -9.688 1 98.75 190 LEU A N 1
ATOM 1411 C CA . LEU A 1 190 ? 10.758 2.643 -8.57 1 98.75 190 LEU A CA 1
ATOM 1412 C C . LEU A 1 190 ? 11.438 2.986 -7.25 1 98.75 190 LEU A C 1
ATOM 1414 O O . LEU A 1 190 ? 10.789 3.029 -6.199 1 98.75 190 LEU A O 1
ATOM 1418 N N . PRO A 1 191 ? 12.789 3.281 -7.223 1 98.56 191 PRO A N 1
ATOM 1419 C CA . PRO A 1 191 ? 13.445 3.568 -5.945 1 98.56 191 PRO A CA 1
ATOM 1420 C C . PRO A 1 191 ? 12.773 4.703 -5.176 1 98.56 191 PRO A C 1
ATOM 1422 O O . PRO A 1 191 ? 12.617 5.805 -5.711 1 98.56 191 PRO A O 1
ATOM 1425 N N . PHE A 1 192 ? 12.32 4.367 -3.926 1 98.38 192 PHE A N 1
ATOM 1426 C CA . PHE A 1 192 ? 11.703 5.316 -3.012 1 98.38 192 PHE A CA 1
ATOM 1427 C C . PHE A 1 192 ? 10.438 5.91 -3.623 1 98.38 192 PHE A C 1
ATOM 1429 O O . PHE A 1 192 ? 10.117 7.074 -3.387 1 98.38 192 PHE A O 1
ATOM 1436 N N . ASN A 1 193 ? 9.789 5.164 -4.48 1 98.69 193 ASN A N 1
ATOM 1437 C CA . ASN A 1 193 ? 8.555 5.547 -5.152 1 98.69 193 ASN A CA 1
ATOM 1438 C C . ASN A 1 193 ? 7.523 4.422 -5.117 1 98.69 193 ASN A C 1
ATOM 1440 O O . ASN A 1 193 ? 7.828 3.307 -4.691 1 98.69 193 ASN A O 1
ATOM 1444 N N . VAL A 1 194 ? 6.289 4.707 -5.355 1 98.88 194 VAL A N 1
ATOM 1445 C CA . VAL A 1 194 ? 5.289 3.688 -5.656 1 98.88 194 VAL A CA 1
ATOM 1446 C C . VAL A 1 194 ? 4.672 3.957 -7.027 1 98.88 194 VAL A C 1
ATOM 1448 O O . VAL A 1 194 ? 4.605 5.105 -7.469 1 98.88 194 VAL A O 1
ATOM 1451 N N . ILE A 1 195 ? 4.34 2.965 -7.738 1 98.94 195 ILE A N 1
ATOM 1452 C CA . ILE A 1 195 ? 3.754 3.082 -9.07 1 98.94 195 ILE A CA 1
ATOM 1453 C C . ILE A 1 195 ? 2.389 2.396 -9.094 1 98.94 195 ILE A C 1
ATOM 1455 O O . ILE A 1 195 ? 2.305 1.167 -9.125 1 98.94 195 ILE A O 1
ATOM 1459 N N . PRO A 1 196 ? 1.272 3.207 -9.031 1 98.94 196 PRO A N 1
ATOM 1460 C CA . PRO A 1 196 ? -0.062 2.604 -9.078 1 98.94 196 PRO A CA 1
ATOM 1461 C C . PRO A 1 196 ? -0.467 2.166 -10.484 1 98.94 196 PRO A C 1
ATOM 1463 O O . PRO A 1 196 ? -1.564 2.492 -10.938 1 98.94 196 PRO A O 1
ATOM 1466 N N . HIS A 1 197 ? 0.474 1.367 -11.086 1 98.81 197 HIS A N 1
ATOM 1467 C CA . HIS A 1 197 ? 0.341 0.861 -12.445 1 98.81 197 HIS A CA 1
ATOM 1468 C C . HIS A 1 197 ? 1.114 -0.44 -12.633 1 98.81 197 HIS A C 1
ATOM 1470 O O . HIS A 1 197 ? 2.346 -0.432 -12.695 1 98.81 197 HIS A O 1
ATOM 1476 N N . ILE A 1 198 ? 0.438 -1.505 -12.68 1 98.62 198 ILE A N 1
ATOM 1477 C CA . ILE A 1 198 ? 1.008 -2.809 -13 1 98.62 198 ILE A CA 1
ATOM 1478 C C . ILE A 1 198 ? 0.222 -3.449 -14.141 1 98.62 198 ILE A C 1
ATOM 1480 O O . ILE A 1 198 ? -0.991 -3.648 -14.031 1 98.62 198 ILE A O 1
ATOM 1484 N N . ASP A 1 199 ? 0.979 -3.838 -15.258 1 97.62 199 ASP A N 1
ATOM 1485 C CA . ASP A 1 199 ? 0.379 -4.375 -16.469 1 97.62 199 ASP A CA 1
ATOM 1486 C C . ASP A 1 199 ? -0.334 -3.281 -17.266 1 97.62 199 ASP A C 1
ATOM 1488 O O . ASP A 1 199 ? 0.018 -2.105 -17.156 1 97.62 199 ASP A O 1
ATOM 1492 N N . ALA A 1 200 ? -1.281 -3.557 -18.156 1 97.69 200 ALA A N 1
ATOM 1493 C CA . ALA A 1 200 ? -1.862 -2.605 -19.094 1 97.69 200 ALA A CA 1
ATOM 1494 C C . ALA A 1 200 ? -3.217 -2.105 -18.609 1 97.69 200 ALA A C 1
ATOM 1496 O O . ALA A 1 200 ? -4 -2.871 -18.031 1 97.69 200 ALA A O 1
ATOM 1497 N N . PHE A 1 201 ? -3.451 -0.824 -18.797 1 98.44 201 PHE A N 1
ATOM 1498 C CA . PHE A 1 201 ? -4.75 -0.262 -18.453 1 98.44 201 PHE A CA 1
ATOM 1499 C C . PHE A 1 201 ? -5.84 -0.814 -19.359 1 98.44 201 PHE A C 1
ATOM 1501 O O . PHE A 1 201 ? -5.617 -1.001 -20.562 1 98.44 201 PHE A O 1
ATOM 1508 N N . GLN A 1 202 ? -6.973 -1.11 -18.766 1 97.88 202 GLN A N 1
ATOM 1509 C CA . GLN A 1 202 ? -8.164 -1.55 -19.484 1 97.88 202 GLN A CA 1
ATOM 1510 C C . GLN A 1 202 ? -9.148 -0.399 -19.672 1 97.88 202 GLN A C 1
ATOM 1512 O O . GLN A 1 202 ? -8.977 0.673 -19.078 1 97.88 202 GLN A O 1
ATOM 1517 N N . SER A 1 203 ? -10.227 -0.577 -20.422 1 97.12 203 SER A N 1
ATOM 1518 C CA . SER A 1 203 ? -11.18 0.475 -20.766 1 97.12 203 SER A CA 1
ATOM 1519 C C . SER A 1 203 ? -11.961 0.938 -19.547 1 97.12 203 SER A C 1
ATOM 1521 O O . SER A 1 203 ? -12.438 2.074 -19.484 1 97.12 203 SER A O 1
ATOM 1523 N N . ASN A 1 204 ? -12.031 0.122 -18.547 1 97.38 204 ASN A N 1
ATOM 1524 C CA . ASN A 1 204 ? -12.812 0.467 -17.359 1 97.38 204 ASN A CA 1
ATOM 1525 C C . ASN A 1 204 ? -11.969 1.213 -16.328 1 97.38 204 ASN A C 1
ATOM 1527 O O . ASN A 1 204 ? -12.422 1.452 -15.211 1 97.38 204 ASN A O 1
ATOM 1531 N N . GLY A 1 205 ? -10.688 1.474 -16.578 1 97.88 205 GLY A N 1
ATOM 1532 C CA . GLY A 1 205 ? -9.82 2.256 -15.703 1 97.88 205 GLY A CA 1
ATOM 1533 C C . GLY A 1 205 ? -8.945 1.4 -14.805 1 97.88 205 GLY A C 1
ATOM 1534 O O . GLY A 1 205 ? -8.023 1.906 -14.164 1 97.88 205 GLY A O 1
ATOM 1535 N N . TYR A 1 206 ? -9.25 0.103 -14.742 1 98.69 206 TYR A N 1
ATOM 1536 C CA . TYR A 1 206 ? -8.406 -0.833 -14.008 1 98.69 206 TYR A CA 1
ATOM 1537 C C . TYR A 1 206 ? -7.246 -1.312 -14.875 1 98.69 206 TYR A C 1
ATOM 1539 O O . TYR A 1 206 ? -7.301 -1.229 -16.094 1 98.69 206 TYR A O 1
ATOM 1547 N N . THR A 1 207 ? -6.18 -1.724 -14.281 1 98.75 207 THR A N 1
ATOM 1548 C CA . THR A 1 207 ? -5.141 -2.42 -15.031 1 98.75 207 THR A CA 1
ATOM 1549 C C . THR A 1 207 ? -5.492 -3.896 -15.203 1 98.75 207 THR A C 1
ATOM 1551 O O . THR A 1 207 ? -6.336 -4.426 -14.477 1 98.75 207 THR A O 1
ATOM 1554 N N . LYS A 1 208 ? -4.871 -4.492 -16.141 1 98.31 208 LYS A N 1
ATOM 1555 C CA . LYS A 1 208 ? -5.074 -5.926 -16.344 1 98.31 208 LYS A CA 1
ATOM 1556 C C . LYS A 1 208 ? -4.676 -6.707 -15.094 1 98.31 208 LYS A C 1
ATOM 1558 O O . LYS A 1 208 ? -5.301 -7.719 -14.758 1 98.31 208 LYS A O 1
ATOM 1563 N N . GLU A 1 209 ? -3.564 -6.324 -14.375 1 98.69 209 GLU A N 1
ATOM 1564 C CA . GLU A 1 209 ? -3.184 -6.945 -13.109 1 98.69 209 GLU A CA 1
ATOM 1565 C C . GLU A 1 209 ? -4.336 -6.906 -12.109 1 98.69 209 GLU A C 1
ATOM 1567 O O . GLU A 1 209 ? -4.609 -7.898 -11.43 1 98.69 209 GLU A O 1
ATOM 1572 N N . GLU A 1 210 ? -4.969 -5.785 -12 1 98.88 210 GLU A N 1
ATOM 1573 C CA . GLU A 1 210 ? -6.094 -5.609 -11.086 1 98.88 210 GLU A CA 1
ATOM 1574 C C . GLU A 1 210 ? -7.285 -6.469 -11.508 1 98.88 210 GLU A C 1
ATOM 1576 O O . GLU A 1 210 ? -7.93 -7.098 -10.664 1 98.88 210 GLU A O 1
ATOM 1581 N N . MET A 1 211 ? -7.547 -6.512 -12.781 1 98.75 211 MET A N 1
ATOM 1582 C CA . MET A 1 211 ? -8.664 -7.305 -13.289 1 98.75 211 MET A CA 1
ATOM 1583 C C . MET A 1 211 ? -8.398 -8.797 -13.117 1 98.75 211 MET A C 1
ATOM 1585 O O . MET A 1 211 ? -9.328 -9.57 -12.875 1 98.75 211 MET A O 1
ATOM 1589 N N . LYS A 1 212 ? -7.145 -9.227 -13.242 1 98.75 212 LYS A N 1
ATOM 1590 C CA . LYS A 1 212 ? -6.801 -10.633 -13.016 1 98.75 212 LYS A CA 1
ATOM 1591 C C . LYS A 1 212 ? -7.238 -11.078 -11.625 1 98.75 212 LYS A C 1
ATOM 1593 O O . LYS A 1 212 ? -7.711 -12.203 -11.445 1 98.75 212 LYS A O 1
ATOM 1598 N N . VAL A 1 213 ? -7.07 -10.227 -10.602 1 98.75 213 VAL A N 1
ATOM 1599 C CA . VAL A 1 213 ? -7.508 -10.555 -9.25 1 98.75 213 VAL A CA 1
ATOM 1600 C C . VAL A 1 213 ? -9.008 -10.844 -9.242 1 98.75 213 VAL A C 1
ATOM 1602 O O . VAL A 1 213 ? -9.461 -11.805 -8.625 1 98.75 213 VAL A O 1
ATOM 1605 N N . VAL A 1 214 ? -9.758 -10.047 -9.977 1 98.31 214 VAL A N 1
ATOM 1606 C CA . VAL A 1 214 ? -11.211 -10.156 -10.023 1 98.31 214 VAL A CA 1
ATOM 1607 C C . VAL A 1 214 ? -11.609 -11.43 -10.766 1 98.31 214 VAL A C 1
ATOM 1609 O O . VAL A 1 214 ? -12.266 -12.305 -10.203 1 98.31 214 VAL A O 1
ATOM 1612 N N . TRP A 1 215 ? -11.102 -11.562 -12.023 1 98.44 215 TRP A N 1
ATOM 1613 C CA . TRP A 1 215 ? -11.5 -12.648 -12.914 1 98.44 215 TRP A CA 1
ATOM 1614 C C . TRP A 1 215 ? -11.07 -14 -12.352 1 98.44 215 TRP A C 1
ATOM 1616 O O . TRP A 1 215 ? -11.844 -14.961 -12.359 1 98.44 215 TRP A O 1
ATOM 1626 N N . GLU A 1 216 ? -9.906 -14.055 -11.867 1 98.81 216 GLU A N 1
ATOM 1627 C CA . GLU A 1 216 ? -9.352 -15.344 -11.477 1 98.81 216 GLU A CA 1
ATOM 1628 C C . GLU A 1 216 ? -9.891 -15.805 -10.133 1 98.81 216 GLU A C 1
ATOM 1630 O O . GLU A 1 216 ? -10.086 -17 -9.906 1 98.81 216 GLU A O 1
ATOM 1635 N N . THR A 1 217 ? -10.117 -14.836 -9.18 1 98.75 217 THR A N 1
ATOM 1636 C CA . THR A 1 217 ? -10.758 -15.211 -7.926 1 98.75 217 THR A CA 1
ATOM 1637 C C . THR A 1 217 ? -12.117 -15.859 -8.18 1 98.75 217 THR A C 1
ATOM 1639 O O . THR A 1 217 ? -12.414 -16.922 -7.637 1 98.75 217 THR A O 1
ATOM 1642 N N . GLN A 1 218 ? -12.906 -15.242 -9.016 1 98.31 218 GLN A N 1
ATOM 1643 C CA . GLN A 1 218 ? -14.242 -15.75 -9.312 1 98.31 218 GLN A CA 1
ATOM 1644 C C . GLN A 1 218 ? -14.18 -17.125 -9.984 1 98.31 218 GLN A C 1
ATOM 1646 O O . GLN A 1 218 ? -14.938 -18.031 -9.641 1 98.31 218 GLN A O 1
ATOM 1651 N N . LYS A 1 219 ? -13.242 -17.312 -10.922 1 98.38 219 LYS A N 1
ATOM 1652 C CA . LYS A 1 219 ? -13.117 -18.578 -11.641 1 98.38 219 LYS A CA 1
ATOM 1653 C C . LYS A 1 219 ? -12.617 -19.688 -10.711 1 98.38 219 LYS A C 1
ATOM 1655 O O . LYS A 1 219 ? -13.18 -20.781 -10.688 1 98.38 219 LYS A O 1
ATOM 1660 N N . ILE A 1 220 ? -11.602 -19.422 -9.891 1 98.75 220 ILE A N 1
ATOM 1661 C CA . ILE A 1 220 ? -10.984 -20.422 -9.008 1 98.75 220 ILE A CA 1
ATOM 1662 C C . ILE A 1 220 ? -11.969 -20.828 -7.922 1 98.75 220 ILE A C 1
ATOM 1664 O O . ILE A 1 220 ? -12.078 -22.016 -7.586 1 98.75 220 ILE A O 1
ATOM 1668 N N . PHE A 1 221 ? -12.688 -19.828 -7.406 1 98.56 221 PHE A N 1
ATOM 1669 C CA . PHE A 1 221 ? -13.625 -20.094 -6.32 1 98.56 221 PHE A CA 1
ATOM 1670 C C . PHE A 1 221 ? -14.938 -20.641 -6.855 1 98.56 221 PHE A C 1
ATOM 1672 O O . PHE A 1 221 ? -15.75 -21.188 -6.098 1 98.56 221 PHE A O 1
ATOM 1679 N N . GLY A 1 222 ? -15.188 -20.547 -8.219 1 97.31 222 GLY A N 1
ATOM 1680 C CA . GLY A 1 222 ? -16.438 -20.984 -8.836 1 97.31 222 GLY A CA 1
ATOM 1681 C C . GLY A 1 222 ? -17.625 -20.141 -8.453 1 97.31 222 GLY A C 1
ATOM 1682 O O . GLY A 1 222 ? -18.719 -20.656 -8.234 1 97.31 222 GLY A O 1
ATOM 1683 N N . SER A 1 223 ? -17.438 -18.844 -8.227 1 95.19 223 SER A N 1
ATOM 1684 C CA . SER A 1 223 ? -18.5 -17.953 -7.781 1 95.19 223 SER A CA 1
ATOM 1685 C C . SER A 1 223 ? -18.391 -16.578 -8.453 1 95.19 223 SER A C 1
ATOM 1687 O O . SER A 1 223 ? -17.531 -15.781 -8.117 1 95.19 223 SER A O 1
ATOM 1689 N N . LYS A 1 224 ? -19.359 -16.281 -9.289 1 92.69 224 LYS A N 1
ATOM 1690 C CA . LYS A 1 224 ? -19.406 -14.984 -9.961 1 92.69 224 LYS A CA 1
ATOM 1691 C C . LYS A 1 224 ? -20.031 -13.922 -9.055 1 92.69 224 LYS A C 1
ATOM 1693 O O . LYS A 1 224 ? -20.016 -12.734 -9.383 1 92.69 224 LYS A O 1
ATOM 1698 N N . ASP A 1 225 ? -20.438 -14.359 -7.879 1 94.94 225 ASP A N 1
ATOM 1699 C CA . ASP A 1 225 ? -21.172 -13.469 -6.98 1 94.94 225 ASP A CA 1
ATOM 1700 C C . ASP A 1 225 ? -20.219 -12.688 -6.086 1 94.94 225 ASP A C 1
ATOM 1702 O O . ASP A 1 225 ? -20.609 -11.703 -5.457 1 94.94 225 ASP A O 1
ATOM 1706 N N . ILE A 1 226 ? -18.984 -13.117 -5.996 1 98.06 226 ILE A N 1
ATOM 1707 C CA . ILE A 1 226 ? -18.016 -12.398 -5.18 1 98.06 226 ILE A CA 1
ATOM 1708 C C . ILE A 1 226 ? -17.641 -11.086 -5.863 1 98.06 226 ILE A C 1
ATOM 1710 O O . ILE A 1 226 ? -16.984 -11.086 -6.91 1 98.06 226 ILE A O 1
ATOM 1714 N N . ALA A 1 227 ? -18.094 -9.969 -5.34 1 98.38 227 ALA A N 1
ATOM 1715 C CA . ALA A 1 227 ? -17.672 -8.664 -5.84 1 98.38 227 ALA A CA 1
ATOM 1716 C C . ALA A 1 227 ? -16.266 -8.328 -5.379 1 98.38 227 ALA A C 1
ATOM 1718 O O . ALA A 1 227 ? -15.977 -8.312 -4.18 1 98.38 227 ALA A O 1
ATOM 1719 N N . CYS A 1 228 ? -15.367 -8.078 -6.309 1 98.38 228 CYS A N 1
ATOM 1720 C CA . CYS A 1 228 ? -13.961 -7.855 -5.992 1 98.38 228 CYS A CA 1
ATOM 1721 C C . CYS A 1 228 ? -13.453 -6.578 -6.648 1 98.38 228 CYS A C 1
ATOM 1723 O O . CYS A 1 228 ? -13.805 -6.281 -7.793 1 98.38 228 CYS A O 1
ATOM 1725 N N . SER A 1 229 ? -12.773 -5.785 -5.957 1 98.38 229 SER A N 1
ATOM 1726 C CA . SER A 1 229 ? -12.023 -4.645 -6.473 1 98.38 229 SER A CA 1
ATOM 1727 C C . SER A 1 229 ? -10.602 -4.625 -5.922 1 98.38 229 SER A C 1
ATOM 1729 O O . SER A 1 229 ? -10.383 -4.914 -4.742 1 98.38 229 SER A O 1
ATOM 1731 N N . CYS A 1 230 ? -9.656 -4.312 -6.75 1 98.81 230 CYS A N 1
ATOM 1732 C CA . CYS A 1 230 ? -8.258 -4.34 -6.34 1 98.81 230 CYS A CA 1
ATOM 1733 C C . CYS A 1 230 ? -7.5 -3.15 -6.914 1 98.81 230 CYS A C 1
ATOM 1735 O O . CYS A 1 230 ? -7.707 -2.773 -8.07 1 98.81 230 CYS A O 1
ATOM 1737 N N . THR A 1 231 ? -6.711 -2.465 -6.141 1 98.94 231 THR A N 1
ATOM 1738 C CA . THR A 1 231 ? -5.715 -1.493 -6.578 1 98.94 231 THR A CA 1
ATOM 1739 C C . THR A 1 231 ? -4.309 -2.064 -6.449 1 98.94 231 THR A C 1
ATOM 1741 O O . THR A 1 231 ? -3.844 -2.34 -5.34 1 98.94 231 THR A O 1
ATOM 1744 N N . CYS A 1 232 ? -3.676 -2.281 -7.555 1 98.94 232 CYS A N 1
ATOM 1745 C CA . CYS A 1 232 ? -2.344 -2.875 -7.559 1 98.94 232 CYS A CA 1
ATOM 1746 C C . CYS A 1 232 ? -1.269 -1.801 -7.656 1 98.94 232 CYS A C 1
ATOM 1748 O O . CYS A 1 232 ? -1.299 -0.963 -8.562 1 98.94 232 CYS A O 1
ATOM 1750 N N . VAL A 1 233 ? -0.331 -1.852 -6.746 1 99 233 VAL A N 1
ATOM 1751 C CA . VAL A 1 233 ? 0.711 -0.836 -6.645 1 99 233 VAL A CA 1
ATOM 1752 C C . VAL A 1 233 ? 2.08 -1.507 -6.559 1 99 233 VAL A C 1
ATOM 1754 O O . VAL A 1 233 ? 2.285 -2.41 -5.742 1 99 233 VAL A O 1
ATOM 1757 N N . ARG A 1 234 ? 3.029 -1.131 -7.484 1 98.94 234 ARG A N 1
ATOM 1758 C CA . ARG A 1 234 ? 4.422 -1.558 -7.387 1 98.94 234 ARG A CA 1
ATOM 1759 C C . ARG A 1 234 ? 5.176 -0.726 -6.355 1 98.94 234 ARG A C 1
ATOM 1761 O O . ARG A 1 234 ? 5.07 0.502 -6.34 1 98.94 234 ARG A O 1
ATOM 1768 N N . ILE A 1 235 ? 5.828 -1.35 -5.434 1 98.94 235 ILE A N 1
ATOM 1769 C CA . ILE A 1 235 ? 6.562 -0.632 -4.398 1 98.94 235 ILE A CA 1
ATOM 1770 C C . ILE A 1 235 ? 8.031 -1.06 -4.418 1 98.94 235 ILE A C 1
ATOM 1772 O O . ILE A 1 235 ? 8.383 -2.049 -5.062 1 98.94 235 ILE A O 1
ATOM 1776 N N . PRO A 1 236 ? 8.938 -0.357 -3.744 1 98.81 236 PRO A N 1
ATOM 1777 C CA . PRO A 1 236 ? 10.367 -0.662 -3.83 1 98.81 236 PRO A CA 1
ATOM 1778 C C . PRO A 1 236 ? 10.805 -1.743 -2.842 1 98.81 236 PRO A C 1
ATOM 1780 O O . PRO A 1 236 ? 11.742 -1.537 -2.066 1 98.81 236 PRO A O 1
ATOM 1783 N N . THR A 1 237 ? 10.164 -2.871 -2.873 1 98.69 237 THR A N 1
ATOM 1784 C CA . THR A 1 237 ? 10.602 -4.09 -2.203 1 98.69 237 THR A CA 1
ATOM 1785 C C . THR A 1 237 ? 11.109 -5.109 -3.215 1 98.69 237 THR A C 1
ATOM 1787 O O . THR A 1 237 ? 10.812 -5.012 -4.406 1 98.69 237 THR A O 1
ATOM 1790 N N . LYS A 1 238 ? 11.906 -6.02 -2.801 1 97.75 238 LYS A N 1
ATOM 1791 C CA . LYS A 1 238 ? 12.586 -6.926 -3.725 1 97.75 238 LYS A CA 1
ATOM 1792 C C . LYS A 1 238 ? 11.719 -8.148 -4.035 1 97.75 238 LYS A C 1
ATOM 1794 O O . LYS A 1 238 ? 11.602 -8.555 -5.191 1 97.75 238 LYS A O 1
ATOM 1799 N N . ARG A 1 239 ? 11.227 -8.711 -2.939 1 97.75 239 ARG A N 1
ATOM 1800 C CA . ARG A 1 239 ? 10.516 -9.977 -3.074 1 97.75 239 ARG A CA 1
ATOM 1801 C C . ARG A 1 239 ? 9.359 -10.062 -2.084 1 97.75 239 ARG A C 1
ATOM 1803 O O . ARG A 1 239 ? 9.305 -9.305 -1.115 1 97.75 239 ARG A O 1
ATOM 1810 N N . ALA A 1 240 ? 8.328 -10.977 -2.387 1 98.69 240 ALA A N 1
ATOM 1811 C CA . ALA A 1 240 ? 7.102 -11.203 -1.634 1 98.69 240 ALA A CA 1
ATOM 1812 C C . ALA A 1 240 ? 6.113 -10.062 -1.825 1 98.69 240 ALA A C 1
ATOM 1814 O O . ALA A 1 240 ? 6.488 -8.891 -1.73 1 98.69 240 ALA A O 1
ATOM 1815 N N . HIS A 1 241 ? 4.945 -10.367 -2.254 1 98.94 241 HIS A N 1
ATOM 1816 C CA . HIS A 1 241 ? 3.844 -9.414 -2.334 1 98.94 241 HIS A CA 1
ATOM 1817 C C . HIS A 1 241 ? 3.105 -9.312 -1.004 1 98.94 241 HIS A C 1
ATOM 1819 O O . HIS A 1 241 ? 2.996 -10.297 -0.273 1 98.94 241 HIS A O 1
ATOM 1825 N N . SER A 1 242 ? 2.666 -8.117 -0.667 1 98.94 242 SER A N 1
ATOM 1826 C CA . SER A 1 242 ? 1.75 -7.91 0.449 1 98.94 242 SER A CA 1
ATOM 1827 C C . SER A 1 242 ? 0.399 -7.391 -0.032 1 98.94 242 SER A C 1
ATOM 1829 O O . SER A 1 242 ? 0.297 -6.832 -1.125 1 98.94 242 SER A O 1
ATOM 1831 N N . GLU A 1 243 ? -0.63 -7.664 0.721 1 98.94 243 GLU A N 1
ATOM 1832 C CA . GLU A 1 243 ? -1.994 -7.301 0.35 1 98.94 243 GLU A CA 1
ATOM 1833 C C . GLU A 1 243 ? -2.807 -6.883 1.573 1 98.94 243 GLU A C 1
ATOM 1835 O O . GLU A 1 243 ? -2.93 -7.648 2.533 1 98.94 243 GLU A O 1
ATOM 1840 N N . ALA A 1 244 ? -3.273 -5.629 1.616 1 99 244 ALA A N 1
ATOM 1841 C CA . ALA A 1 244 ? -4.32 -5.234 2.557 1 99 244 ALA A CA 1
ATOM 1842 C C . ALA A 1 244 ? -5.703 -5.57 2.012 1 99 244 ALA A C 1
ATOM 1844 O O . ALA A 1 244 ? -6.082 -5.113 0.93 1 99 244 ALA A O 1
ATOM 1845 N N . ILE A 1 245 ? -6.453 -6.391 2.746 1 98.94 245 ILE A N 1
ATOM 1846 C CA . ILE A 1 245 ? -7.715 -6.906 2.223 1 98.94 245 ILE A CA 1
ATOM 1847 C C . ILE A 1 245 ? -8.844 -6.617 3.213 1 98.94 245 ILE A C 1
ATOM 1849 O O . ILE A 1 245 ? -8.703 -6.867 4.414 1 98.94 245 ILE A O 1
ATOM 1853 N N . THR A 1 246 ? -9.898 -6.023 2.795 1 98.94 246 THR A N 1
ATOM 1854 C CA . THR A 1 246 ? -11.156 -5.867 3.518 1 98.94 246 THR A CA 1
ATOM 1855 C C . THR A 1 246 ? -12.242 -6.742 2.902 1 98.94 246 THR A C 1
ATOM 1857 O O . THR A 1 246 ? -12.477 -6.691 1.693 1 98.94 246 THR A O 1
ATOM 1860 N N . ILE A 1 247 ? -12.914 -7.57 3.723 1 98.94 247 ILE A N 1
ATOM 1861 C CA . ILE A 1 247 ? -13.914 -8.469 3.158 1 98.94 247 ILE A CA 1
ATOM 1862 C C . ILE A 1 247 ? -15.258 -8.258 3.859 1 98.94 247 ILE A C 1
ATOM 1864 O O . ILE A 1 247 ? -15.297 -7.832 5.016 1 98.94 247 ILE A O 1
ATOM 1868 N N . GLU A 1 248 ? -16.328 -8.484 3.189 1 98.88 248 GLU A N 1
ATOM 1869 C CA . GLU A 1 248 ? -17.672 -8.703 3.707 1 98.88 248 GLU A CA 1
ATOM 1870 C C . GLU A 1 248 ? -18.141 -10.125 3.438 1 98.88 248 GLU A C 1
ATOM 1872 O O . GLU A 1 248 ? -17.922 -10.664 2.348 1 98.88 248 GLU A O 1
ATOM 1877 N N . THR A 1 249 ? -18.703 -10.781 4.387 1 98.75 249 THR A N 1
ATOM 1878 C CA . THR A 1 249 ? -19.219 -12.141 4.254 1 98.75 249 THR A CA 1
ATOM 1879 C C . THR A 1 249 ? -20.734 -12.18 4.426 1 98.75 249 THR A C 1
ATOM 1881 O O . THR A 1 249 ? -21.344 -11.18 4.816 1 98.75 249 THR A O 1
ATOM 1884 N N . VAL A 1 250 ? -21.297 -13.281 4.039 1 98.62 250 VAL A N 1
ATOM 1885 C CA . VAL A 1 250 ? -22.734 -13.5 4.242 1 98.62 250 VAL A CA 1
ATOM 1886 C C . VAL A 1 250 ? -23.016 -13.727 5.723 1 98.62 250 VAL A C 1
ATOM 1888 O O . VAL A 1 250 ? -23.922 -13.125 6.289 1 98.62 250 VAL A O 1
ATOM 1891 N N . GLU A 1 251 ? -22.219 -14.555 6.375 1 98.56 251 GLU A N 1
ATOM 1892 C CA . GLU A 1 251 ? -22.375 -14.859 7.793 1 98.56 251 GLU A CA 1
ATOM 1893 C C . GLU A 1 251 ? -21.547 -13.914 8.664 1 98.56 251 GLU A C 1
ATOM 1895 O O . GLU A 1 251 ? -20.531 -13.383 8.219 1 98.56 251 GLU A O 1
ATOM 1900 N N . ASP A 1 252 ? -22 -13.758 9.883 1 98.69 252 ASP A N 1
ATOM 1901 C CA . ASP A 1 252 ? -21.172 -13.039 10.844 1 98.69 252 ASP A CA 1
ATOM 1902 C C . ASP A 1 252 ? -19.812 -13.711 11.008 1 98.69 252 ASP A C 1
ATOM 1904 O O . ASP A 1 252 ? -19.703 -14.938 10.922 1 98.69 252 ASP A O 1
ATOM 1908 N N . ILE A 1 253 ? -18.812 -12.922 11.219 1 98.56 253 ILE A N 1
ATOM 1909 C CA . ILE A 1 253 ? -17.469 -13.445 11.352 1 98.56 253 ILE A CA 1
ATOM 1910 C C . ILE A 1 253 ? -16.688 -12.625 12.383 1 98.56 253 ILE A C 1
ATOM 1912 O O . ILE A 1 253 ? -16.672 -11.398 12.312 1 98.56 253 ILE A O 1
ATOM 1916 N N . THR A 1 254 ? -16.047 -13.25 13.352 1 98.44 254 THR A N 1
ATOM 1917 C CA . THR A 1 254 ? -15.148 -12.594 14.297 1 98.44 254 THR A CA 1
ATOM 1918 C C . THR A 1 254 ? -13.688 -12.844 13.922 1 98.44 254 THR A C 1
ATOM 1920 O O . THR A 1 254 ? -13.391 -13.758 13.148 1 98.44 254 THR A O 1
ATOM 1923 N N . ALA A 1 255 ? -12.844 -12.016 14.406 1 98.38 255 ALA A N 1
ATOM 1924 C CA . ALA A 1 255 ? -11.414 -12.211 14.188 1 98.38 255 ALA A CA 1
ATOM 1925 C C . ALA A 1 255 ? -10.961 -13.562 14.727 1 98.38 255 ALA A C 1
ATOM 1927 O O . ALA A 1 255 ? -10.133 -14.234 14.109 1 98.38 255 ALA A O 1
ATOM 1928 N N . GLU A 1 256 ? -11.469 -13.945 15.859 1 98.19 256 GLU A N 1
ATOM 1929 C CA . GLU A 1 256 ? -11.102 -15.211 16.484 1 98.19 256 GLU A CA 1
ATOM 1930 C C . GLU A 1 256 ? -11.508 -16.391 15.609 1 98.19 256 GLU A C 1
ATOM 1932 O O . GLU A 1 256 ? -10.734 -17.328 15.422 1 98.19 256 GLU A O 1
ATOM 1937 N N . GLN A 1 257 ? -12.734 -16.359 15.102 1 98.56 257 GLN A N 1
ATOM 1938 C CA . GLN A 1 257 ? -13.203 -17.422 14.211 1 98.56 257 GLN A CA 1
ATOM 1939 C C . GLN A 1 257 ? -12.328 -17.516 12.961 1 98.56 257 GLN A C 1
ATOM 1941 O O . GLN A 1 257 ? -11.977 -18.609 12.523 1 98.56 257 GLN A O 1
ATOM 1946 N N . ALA A 1 258 ? -12.008 -16.359 12.391 1 98.75 258 ALA A N 1
ATOM 1947 C CA . ALA A 1 258 ? -11.164 -16.312 11.195 1 98.75 258 ALA A CA 1
ATOM 1948 C C . ALA A 1 258 ? -9.797 -16.922 11.469 1 98.75 258 ALA A C 1
ATOM 1950 O O . ALA A 1 258 ? -9.273 -17.688 10.656 1 98.75 258 ALA A O 1
ATOM 1951 N N . MET A 1 259 ? -9.203 -16.562 12.602 1 98.62 259 MET A N 1
ATOM 1952 C CA . MET A 1 259 ? -7.887 -17.078 12.961 1 98.62 259 MET A CA 1
ATOM 1953 C C . MET A 1 259 ? -7.906 -18.594 13.102 1 98.62 259 MET A C 1
ATOM 1955 O O . MET A 1 259 ? -6.977 -19.266 12.672 1 98.62 259 MET A O 1
ATOM 1959 N N . GLU A 1 260 ? -8.898 -19.109 13.688 1 98.5 260 GLU A N 1
ATOM 1960 C CA . GLU A 1 260 ? -9.031 -20.547 13.836 1 98.5 260 GLU A CA 1
ATOM 1961 C C . GLU A 1 260 ? -9.094 -21.25 12.484 1 98.5 260 GLU A C 1
ATOM 1963 O O . GLU A 1 260 ? -8.406 -22.25 12.258 1 98.5 260 GLU A O 1
ATOM 1968 N N . VAL A 1 261 ? -9.914 -20.719 11.617 1 98.69 261 VAL A N 1
ATOM 1969 C CA . VAL A 1 261 ? -10.07 -21.281 10.273 1 98.69 261 VAL A CA 1
ATOM 1970 C C . VAL A 1 261 ? -8.734 -21.234 9.539 1 98.69 261 VAL A C 1
ATOM 1972 O O . VAL A 1 261 ? -8.32 -22.234 8.93 1 98.69 261 VAL A O 1
ATOM 1975 N N . LEU A 1 262 ? -8.016 -20.141 9.633 1 98.88 262 LEU A N 1
ATOM 1976 C CA . LEU A 1 262 ? -6.789 -19.906 8.875 1 98.88 262 LEU A CA 1
ATOM 1977 C C . LEU A 1 262 ? -5.641 -20.734 9.445 1 98.88 262 LEU A C 1
ATOM 1979 O O . LEU A 1 262 ? -4.773 -21.203 8.703 1 98.88 262 LEU A O 1
ATOM 1983 N N . ARG A 1 263 ? -5.625 -20.953 10.766 1 98.62 263 ARG A N 1
ATOM 1984 C CA . ARG A 1 263 ? -4.586 -21.75 11.398 1 98.62 263 ARG A CA 1
ATO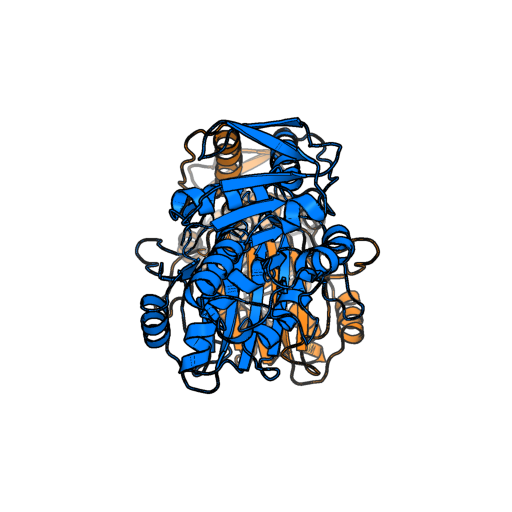M 1985 C C . ARG A 1 263 ? -4.637 -23.188 10.922 1 98.62 263 ARG A C 1
ATOM 1987 O O . ARG A 1 263 ? -3.609 -23.875 10.867 1 98.62 263 ARG A O 1
ATOM 1994 N N . ASN A 1 264 ? -5.766 -23.609 10.508 1 98.31 264 ASN A N 1
ATOM 1995 C CA . ASN A 1 264 ? -5.941 -25 10.086 1 98.31 264 ASN A CA 1
ATOM 1996 C C . ASN A 1 264 ? -5.902 -25.125 8.57 1 98.31 264 ASN A C 1
ATOM 1998 O O . ASN A 1 264 ? -6.043 -26.234 8.039 1 98.31 264 ASN A O 1
ATOM 2002 N N . ALA A 1 265 ? -5.746 -24.062 7.863 1 98.56 265 ALA A N 1
ATOM 2003 C CA . ALA A 1 265 ? -5.75 -24.078 6.402 1 98.56 265 ALA A CA 1
ATOM 2004 C C . ALA A 1 265 ? -4.371 -24.438 5.855 1 98.56 265 ALA A C 1
ATOM 2006 O O . ALA A 1 265 ? -3.373 -23.812 6.215 1 98.56 265 ALA A O 1
ATOM 2007 N N . PRO A 1 266 ? -4.301 -25.484 4.992 1 98.31 266 PRO A N 1
ATOM 2008 C CA . PRO A 1 266 ? -3.004 -25.812 4.398 1 98.31 266 PRO A CA 1
ATOM 2009 C C . PRO A 1 266 ? -2.402 -24.641 3.615 1 98.31 266 PRO A C 1
ATOM 2011 O O . PRO A 1 266 ? -3.125 -23.922 2.92 1 98.31 266 PRO A O 1
ATOM 2014 N N . GLY A 1 267 ? -1.12 -24.422 3.74 1 98.5 267 GLY A N 1
ATOM 2015 C CA . GLY A 1 267 ? -0.404 -23.406 2.975 1 98.5 267 GLY A CA 1
ATOM 2016 C C . GLY A 1 267 ? -0.513 -22.016 3.57 1 98.5 267 GLY A C 1
ATOM 2017 O O . GLY A 1 267 ? -0.091 -21.047 2.951 1 98.5 267 GLY A O 1
ATOM 2018 N N . VAL A 1 268 ? -1.118 -21.922 4.805 1 98.88 268 VAL A N 1
ATOM 2019 C CA . VAL A 1 268 ? -1.3 -20.641 5.469 1 98.88 268 VAL A CA 1
ATOM 2020 C C . VAL A 1 268 ? -0.584 -20.641 6.82 1 98.88 268 VAL A C 1
ATOM 2022 O O . VAL A 1 268 ? -0.6 -21.656 7.527 1 98.88 268 VAL A O 1
ATOM 2025 N N . GLU A 1 269 ? 0.125 -19.672 7.121 1 98.88 269 GLU A N 1
ATOM 2026 C CA . GLU A 1 269 ? 0.689 -19.422 8.445 1 98.88 269 GLU A CA 1
ATOM 2027 C C . GLU A 1 269 ? 0.104 -18.156 9.07 1 98.88 269 GLU A C 1
ATOM 2029 O O . GLU A 1 269 ? 0.287 -17.062 8.539 1 98.88 269 GLU A O 1
ATOM 2034 N N . VAL A 1 270 ? -0.65 -18.266 10.172 1 98.88 270 VAL A N 1
ATOM 2035 C CA . VAL A 1 270 ? -1.178 -17.109 10.867 1 98.88 270 VAL A CA 1
ATOM 2036 C C . VAL A 1 270 ? -0.071 -16.453 11.688 1 98.88 270 VAL A C 1
ATOM 2038 O O . VAL A 1 270 ? 0.497 -17.078 12.586 1 98.88 270 VAL A O 1
ATOM 2041 N N . VAL A 1 271 ? 0.347 -15.297 11.328 1 98.81 271 VAL A N 1
ATOM 2042 C CA . VAL A 1 271 ? 1.303 -14.461 12.055 1 98.81 271 VAL A CA 1
ATOM 2043 C C . VAL A 1 271 ? 0.607 -13.195 12.555 1 98.81 271 VAL A C 1
ATOM 2045 O O . VAL A 1 271 ? 0.648 -12.156 11.906 1 98.81 271 VAL A O 1
ATOM 2048 N N . ASP A 1 272 ? 0.023 -13.242 13.734 1 98.5 272 ASP A N 1
ATOM 2049 C CA . ASP A 1 272 ? -0.826 -12.164 14.227 1 98.5 272 ASP A CA 1
ATOM 2050 C C . ASP A 1 272 ? -0.712 -12.023 15.742 1 98.5 272 ASP A C 1
ATOM 2052 O O . ASP A 1 272 ? -1.66 -12.32 16.469 1 98.5 272 ASP A O 1
ATOM 2056 N N . ASN A 1 273 ? 0.367 -11.578 16.172 1 97.94 273 ASN A N 1
ATOM 2057 C CA . ASN A 1 273 ? 0.621 -11.195 17.562 1 97.94 273 ASN A CA 1
ATOM 2058 C C . ASN A 1 273 ? 1.206 -9.789 17.656 1 97.94 273 ASN A C 1
ATOM 2060 O O . ASN A 1 273 ? 2.402 -9.625 17.906 1 97.94 273 ASN A O 1
ATOM 2064 N N . PRO A 1 274 ? 0.362 -8.805 17.484 1 96.19 274 PRO A N 1
ATOM 2065 C CA . PRO A 1 274 ? 0.809 -7.41 17.453 1 96.19 274 PRO A CA 1
ATOM 2066 C C . PRO A 1 274 ? 1.6 -7.02 18.703 1 96.19 274 PRO A C 1
ATOM 2068 O O . PRO A 1 274 ? 2.521 -6.203 18.625 1 96.19 274 PRO A O 1
ATOM 2071 N N . ALA A 1 275 ? 1.287 -7.492 19.906 1 95.88 275 ALA A N 1
ATOM 2072 C CA . ALA A 1 275 ? 1.979 -7.164 21.156 1 95.88 275 ALA A CA 1
ATOM 2073 C C . ALA A 1 275 ? 3.469 -7.477 21.047 1 95.88 275 ALA A C 1
ATOM 2075 O O . ALA A 1 275 ? 4.297 -6.805 21.672 1 95.88 275 ALA A O 1
ATOM 2076 N N . GLU A 1 276 ? 3.789 -8.445 20.266 1 97.94 276 GLU A N 1
ATOM 2077 C CA . GLU A 1 276 ? 5.18 -8.836 20.062 1 97.94 276 GLU A CA 1
ATOM 2078 C C . GLU A 1 276 ? 5.688 -8.398 18.703 1 97.94 276 GLU A C 1
ATOM 2080 O O . GLU A 1 276 ? 6.715 -8.883 18.219 1 97.94 276 GLU A O 1
ATOM 2085 N N . LYS A 1 277 ? 4.961 -7.59 18.031 1 98.06 277 LYS A N 1
ATOM 2086 C CA . LYS A 1 277 ? 5.301 -7.039 16.719 1 98.06 277 LYS A CA 1
ATOM 2087 C C . LYS A 1 277 ? 5.465 -8.148 15.688 1 98.06 277 LYS A C 1
ATOM 2089 O O . LYS A 1 277 ? 6.402 -8.125 14.891 1 98.06 277 LYS A O 1
ATOM 2094 N N . LEU A 1 278 ? 4.547 -9.148 15.781 1 98.69 278 LEU A N 1
ATOM 2095 C CA . LEU A 1 278 ? 4.516 -10.234 14.805 1 98.69 278 LEU A CA 1
ATOM 2096 C C . LEU A 1 278 ? 3.334 -10.07 13.852 1 98.69 278 LEU A C 1
ATOM 2098 O O . LEU A 1 278 ? 2.178 -10.109 14.281 1 98.69 278 LEU A O 1
ATOM 2102 N N . TYR A 1 279 ? 3.537 -9.797 12.695 1 98.81 279 TYR A N 1
ATOM 2103 C CA . TYR A 1 279 ? 2.598 -9.656 11.586 1 98.81 279 TYR A CA 1
ATOM 2104 C C . TYR A 1 279 ? 3.291 -9.898 10.25 1 98.81 279 TYR A C 1
ATOM 2106 O O . TYR A 1 279 ? 4.523 -9.914 10.18 1 98.81 279 TYR A O 1
ATOM 2114 N N . PRO A 1 280 ? 2.555 -10.141 9.188 1 98.94 280 PRO A N 1
ATOM 2115 C CA . PRO A 1 280 ? 3.16 -10.477 7.898 1 98.94 280 PRO A CA 1
ATOM 2116 C C . PRO A 1 280 ? 4.008 -9.344 7.328 1 98.94 280 PRO A C 1
ATOM 2118 O O . PRO A 1 280 ? 3.596 -8.18 7.363 1 98.94 280 PRO A O 1
ATOM 2121 N N . MET A 1 281 ? 5.188 -9.656 6.809 1 98.94 281 MET A N 1
ATOM 2122 C CA . MET A 1 281 ? 6.082 -8.734 6.117 1 98.94 281 MET A CA 1
ATOM 2123 C C . MET A 1 281 ? 6.859 -9.453 5.02 1 98.94 281 MET A C 1
ATOM 2125 O O . MET A 1 281 ? 7.121 -10.656 5.121 1 98.94 281 MET A O 1
ATOM 2129 N N . PRO A 1 282 ? 7.223 -8.703 3.998 1 98.81 282 PRO A N 1
ATOM 2130 C CA . PRO A 1 282 ? 8.094 -9.312 2.988 1 98.81 282 PRO A CA 1
ATOM 2131 C C . PRO A 1 282 ? 9.352 -9.938 3.59 1 98.81 282 PRO A C 1
ATOM 2133 O O . PRO A 1 282 ? 9.758 -11.023 3.182 1 98.81 282 PRO A O 1
ATOM 2136 N N . MET A 1 283 ? 9.914 -9.297 4.625 1 97.75 283 MET A N 1
ATOM 2137 C CA . MET A 1 283 ? 11.172 -9.781 5.195 1 97.75 283 MET A CA 1
ATOM 2138 C C . MET A 1 283 ? 10.992 -11.156 5.824 1 97.75 283 MET A C 1
ATOM 2140 O O . MET A 1 283 ? 11.938 -11.953 5.871 1 97.75 283 MET A O 1
ATOM 2144 N N . THR A 1 284 ? 9.797 -11.484 6.281 1 98.56 284 THR A N 1
ATOM 2145 C CA . THR A 1 284 ? 9.57 -12.766 6.941 1 98.56 284 THR A CA 1
ATOM 2146 C C . THR A 1 284 ? 8.922 -13.766 5.984 1 98.56 284 THR A C 1
ATOM 2148 O O . THR A 1 284 ? 9.016 -14.977 6.188 1 98.56 284 THR A O 1
ATOM 2151 N N . ALA A 1 285 ? 8.297 -13.297 4.934 1 98.81 285 ALA A N 1
ATOM 2152 C CA . ALA A 1 285 ? 7.535 -14.164 4.035 1 98.81 285 ALA A CA 1
ATOM 2153 C C . ALA A 1 285 ? 8.391 -14.641 2.869 1 98.81 285 ALA A C 1
ATOM 2155 O O . ALA A 1 285 ? 8.047 -15.609 2.186 1 98.81 285 ALA A O 1
ATOM 2156 N N . THR A 1 286 ? 9.492 -13.953 2.578 1 98.38 286 THR A N 1
ATOM 2157 C CA . THR A 1 286 ? 10.359 -14.266 1.445 1 98.38 286 THR A CA 1
ATOM 2158 C C . THR A 1 286 ? 10.906 -15.68 1.563 1 98.38 286 THR A C 1
ATOM 2160 O O . THR A 1 286 ? 11.398 -16.078 2.623 1 98.38 286 THR A O 1
ATOM 2163 N N . ARG A 1 287 ? 10.742 -16.438 0.527 1 98 287 ARG A N 1
ATOM 2164 C CA . ARG A 1 287 ? 11.281 -17.797 0.357 1 98 287 ARG A CA 1
ATOM 2165 C C . ARG A 1 287 ? 10.508 -18.797 1.196 1 98 287 ARG A C 1
ATOM 2167 O O . ARG A 1 287 ? 10.93 -19.953 1.33 1 98 287 ARG A O 1
ATOM 2174 N N . LYS A 1 288 ? 9.422 -18.375 1.823 1 98.5 288 LYS A N 1
ATOM 2175 C CA . LYS A 1 288 ? 8.523 -19.312 2.494 1 98.5 288 LYS A CA 1
ATOM 2176 C C . LYS A 1 288 ? 7.461 -19.828 1.535 1 98.5 288 LYS A C 1
ATOM 2178 O O . LYS A 1 288 ? 6.996 -19.109 0.654 1 98.5 288 LYS A O 1
ATOM 2183 N N . TYR A 1 289 ? 7.145 -21.078 1.751 1 98.81 289 TYR A N 1
ATOM 2184 C CA . TYR A 1 289 ? 6.078 -21.656 0.948 1 98.81 289 TYR A CA 1
ATOM 2185 C C . TYR A 1 289 ? 4.711 -21.188 1.429 1 98.81 289 TYR A C 1
ATOM 2187 O O . TYR A 1 289 ? 3.832 -20.891 0.619 1 98.81 289 TYR A O 1
ATOM 2195 N N . ASP A 1 290 ? 4.512 -21.141 2.762 1 98.88 290 ASP A N 1
ATOM 2196 C CA . ASP A 1 290 ? 3.225 -20.734 3.32 1 98.88 290 ASP A CA 1
ATOM 2197 C C . ASP A 1 290 ? 3.008 -19.234 3.182 1 98.88 290 ASP A C 1
ATOM 2199 O O . ASP A 1 290 ? 3.965 -18.453 3.219 1 98.88 290 ASP A O 1
ATOM 2203 N N . VAL A 1 291 ? 1.791 -18.844 2.961 1 98.94 291 VAL A N 1
ATOM 2204 C CA . VAL A 1 291 ? 1.378 -17.438 2.949 1 98.94 291 VAL A CA 1
ATOM 2205 C C . VAL A 1 291 ? 1.114 -16.969 4.375 1 98.94 291 VAL A C 1
ATOM 2207 O O . VAL A 1 291 ? 0.399 -17.625 5.133 1 98.94 291 VAL A O 1
ATOM 2210 N N . GLU A 1 292 ? 1.727 -15.867 4.785 1 98.94 292 GLU A N 1
ATOM 2211 C CA . GLU A 1 292 ? 1.491 -15.281 6.102 1 98.94 292 GLU A CA 1
ATOM 2212 C C . GLU A 1 292 ? 0.223 -14.438 6.113 1 98.94 292 GLU A C 1
ATOM 2214 O O . GLU A 1 292 ? 0.006 -13.625 5.211 1 98.94 292 GLU A O 1
ATOM 2219 N N . VAL A 1 293 ? -0.639 -14.672 7.074 1 98.94 293 VAL A N 1
ATOM 2220 C CA . VAL A 1 293 ? -1.85 -13.875 7.262 1 98.94 293 VAL A CA 1
ATOM 2221 C C . VAL A 1 293 ? -1.882 -13.305 8.68 1 98.94 293 VAL A C 1
ATOM 2223 O O . VAL A 1 293 ? -1.604 -14.016 9.648 1 98.94 293 VAL A O 1
ATOM 2226 N N . GLY A 1 294 ? -2.076 -12.062 8.805 1 98.94 294 GLY A N 1
ATOM 2227 C CA . GLY A 1 294 ? -2.162 -11.398 10.094 1 98.94 294 GLY A CA 1
ATOM 2228 C C . GLY A 1 294 ? -2.91 -10.078 10.039 1 98.94 294 GLY A C 1
ATOM 2229 O O . GLY A 1 294 ? -3.678 -9.836 9.109 1 98.94 294 GLY A O 1
ATOM 2230 N N . ARG A 1 295 ? -2.799 -9.281 11.203 1 98.88 295 ARG A N 1
ATOM 2231 C CA . ARG A 1 295 ? -3.559 -8.039 11.328 1 98.88 295 ARG A CA 1
ATOM 2232 C C . ARG A 1 295 ? -5.047 -8.289 11.109 1 98.88 295 ARG A C 1
ATOM 2234 O O . ARG A 1 295 ? -5.719 -7.5 10.438 1 98.88 295 ARG A O 1
ATOM 2241 N N . ILE A 1 296 ? -5.473 -9.422 11.531 1 98.88 296 ILE A N 1
ATOM 2242 C CA . ILE A 1 296 ? -6.871 -9.812 11.375 1 98.88 296 ILE A CA 1
ATOM 2243 C C . ILE A 1 296 ? -7.727 -9.086 12.414 1 98.88 296 ILE A C 1
ATOM 2245 O O . ILE A 1 296 ? -7.5 -9.227 13.617 1 98.88 296 ILE A O 1
ATOM 2249 N N . ARG A 1 297 ? -8.727 -8.359 12.031 1 98.81 297 ARG A N 1
ATOM 2250 C CA . ARG A 1 297 ? -9.57 -7.598 12.945 1 98.81 297 ARG A CA 1
ATOM 2251 C C . ARG A 1 297 ? -10.938 -7.32 12.328 1 98.81 297 ARG A C 1
ATOM 2253 O O . ARG A 1 297 ? -11.078 -7.301 11.102 1 98.81 297 ARG A O 1
ATOM 2260 N N . PRO A 1 298 ? -11.969 -7.094 13.164 1 98.56 298 PRO A N 1
ATOM 2261 C CA . PRO A 1 298 ? -13.273 -6.75 12.602 1 98.56 298 PRO A CA 1
ATOM 2262 C C . PRO A 1 298 ? -13.242 -5.473 11.773 1 98.56 298 PRO A C 1
ATOM 2264 O O . PRO A 1 298 ? -12.633 -4.48 12.18 1 98.56 298 PRO A O 1
ATOM 2267 N N . SER A 1 299 ? -13.828 -5.551 10.602 1 98.69 299 SER A N 1
ATOM 2268 C CA . SER A 1 299 ? -13.898 -4.363 9.758 1 98.69 299 SER A CA 1
ATOM 2269 C C . SER A 1 299 ? -14.828 -3.316 10.352 1 98.69 299 SER A C 1
ATOM 2271 O O . SER A 1 299 ? -15.992 -3.611 10.664 1 98.69 299 SER A O 1
ATOM 2273 N N . LEU A 1 300 ? -14.406 -2.113 10.469 1 98.5 300 LEU A N 1
ATOM 2274 C CA . LEU A 1 300 ? -15.242 -1.042 11 1 98.5 300 LEU A CA 1
ATOM 2275 C C . LEU A 1 300 ? -16.328 -0.657 10.008 1 98.5 300 LEU A C 1
ATOM 2277 O O . LEU A 1 300 ? -17.328 -0.039 10.383 1 98.5 300 LEU A O 1
ATOM 2281 N N . VAL A 1 301 ? -16.125 -1.062 8.75 1 98.56 301 VAL A N 1
ATOM 2282 C CA . VAL A 1 301 ? -17.047 -0.676 7.691 1 98.56 301 VAL A CA 1
ATOM 2283 C C . VAL A 1 301 ? -18.125 -1.757 7.516 1 98.56 301 VAL A C 1
ATOM 2285 O O . VAL A 1 301 ? -19.281 -1.454 7.207 1 98.56 301 VAL A O 1
ATOM 2288 N N . PHE A 1 302 ? -17.766 -3.055 7.734 1 98.44 302 PHE A N 1
ATOM 2289 C CA . PHE A 1 302 ? -18.656 -4.148 7.367 1 98.44 302 PHE A CA 1
ATOM 2290 C C . PHE A 1 302 ? -19.078 -4.945 8.602 1 98.44 302 PHE A C 1
ATOM 2292 O O . PHE A 1 302 ? -19.688 -6.004 8.477 1 98.44 302 PHE A O 1
ATOM 2299 N N . GLN A 1 303 ? -18.766 -4.559 9.789 1 95.75 303 GLN A N 1
ATOM 2300 C CA . GLN A 1 303 ? -19.172 -5.289 10.984 1 95.75 303 GLN A CA 1
ATOM 2301 C C . GLN A 1 303 ? -20.688 -5.438 11.055 1 95.75 303 GLN A C 1
ATOM 2303 O O . GLN A 1 303 ? -21.422 -4.531 10.656 1 95.75 303 GLN A O 1
ATOM 2308 N N . PRO A 1 304 ? -21.141 -6.633 11.484 1 98.12 304 PRO A N 1
ATOM 2309 C CA . PRO A 1 304 ? -20.391 -7.75 12.07 1 98.12 304 PRO A CA 1
ATOM 2310 C C . PRO A 1 304 ? -20.016 -8.812 11.039 1 98.12 304 PRO A C 1
ATOM 2312 O O . PRO A 1 304 ? -19.609 -9.914 11.414 1 98.12 304 PRO A O 1
ATOM 2315 N N . LYS A 1 305 ? -20.109 -8.484 9.75 1 98.5 305 LYS A N 1
ATOM 2316 C CA . LYS A 1 305 ? -19.922 -9.469 8.688 1 98.5 305 LYS A CA 1
ATOM 2317 C C . LYS A 1 305 ? -18.625 -9.203 7.922 1 98.5 305 LYS A C 1
ATOM 2319 O O . LYS A 1 305 ? -18.531 -9.516 6.73 1 98.5 305 LYS A O 1
ATOM 2324 N N . GLY A 1 306 ? -17.703 -8.477 8.57 1 98.31 306 GLY A N 1
ATOM 2325 C CA . GLY A 1 306 ? -16.531 -8.086 7.793 1 98.31 306 GLY A CA 1
ATOM 2326 C C . GLY A 1 306 ? -15.234 -8.164 8.578 1 98.31 306 GLY A C 1
ATOM 2327 O O . GLY A 1 306 ? -15.25 -8.133 9.812 1 98.31 306 GLY A O 1
ATOM 2328 N N . LEU A 1 307 ? -14.109 -8.312 7.895 1 98.81 307 LEU A N 1
ATOM 2329 C CA . LEU A 1 307 ? -12.766 -8.336 8.453 1 98.81 307 LEU A CA 1
ATOM 2330 C C . LEU A 1 307 ? -11.82 -7.473 7.621 1 98.81 307 LEU A C 1
ATOM 2332 O O . LEU A 1 307 ? -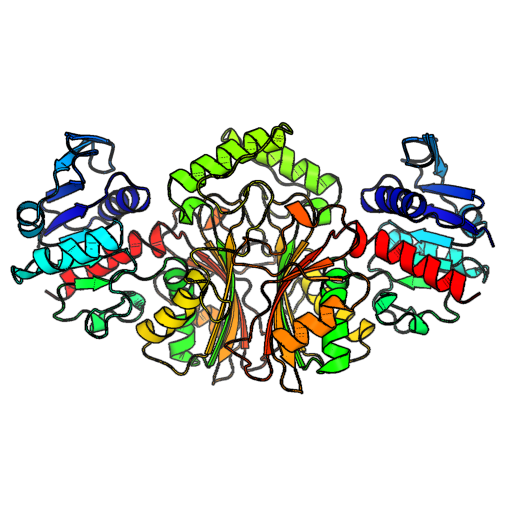12.031 -7.289 6.422 1 98.81 307 LEU A O 1
ATOM 2336 N N . ASP A 1 308 ? -10.906 -6.934 8.25 1 98.88 308 ASP A N 1
ATOM 2337 C CA . ASP A 1 308 ? -9.664 -6.477 7.621 1 98.88 308 ASP A CA 1
ATOM 2338 C C . ASP A 1 308 ? -8.508 -7.414 7.945 1 98.88 308 ASP A C 1
ATOM 2340 O O . ASP A 1 308 ? -8.391 -7.902 9.07 1 98.88 308 ASP A O 1
ATOM 2344 N N . LEU A 1 309 ? -7.691 -7.734 6.984 1 98.81 309 LEU A N 1
ATOM 2345 C CA . LEU A 1 309 ? -6.52 -8.57 7.223 1 98.81 309 LEU A CA 1
ATOM 2346 C C . LEU A 1 309 ? -5.371 -8.172 6.305 1 98.81 309 LEU A C 1
ATOM 2348 O O . LEU A 1 309 ? -5.559 -7.379 5.379 1 98.81 309 LEU A O 1
ATOM 2352 N N . PHE A 1 310 ? -4.215 -8.578 6.582 1 98.94 310 PHE A N 1
ATOM 2353 C CA . PHE A 1 310 ? -2.988 -8.336 5.828 1 98.94 310 PHE A CA 1
ATOM 2354 C C . PHE A 1 310 ? -2.291 -9.648 5.488 1 98.94 310 PHE A C 1
ATOM 2356 O O . PHE A 1 310 ? -2.162 -10.531 6.344 1 98.94 310 PHE A O 1
ATOM 2363 N N . VAL A 1 311 ? -1.944 -9.766 4.219 1 98.94 311 VAL A N 1
ATOM 2364 C CA . VAL A 1 311 ? -1.397 -11.008 3.697 1 98.94 311 VAL A CA 1
ATOM 2365 C C . VAL A 1 311 ? -0.04 -10.75 3.047 1 98.94 311 VAL A C 1
ATOM 2367 O O . VAL A 1 311 ? 0.153 -9.727 2.391 1 98.94 311 VAL A O 1
ATOM 2370 N N . CYS A 1 312 ? 0.915 -11.641 3.266 1 98.94 312 CYS A N 1
ATOM 2371 C CA . CYS A 1 312 ? 2.205 -11.586 2.584 1 98.94 312 CYS A CA 1
ATOM 2372 C C . CYS A 1 312 ? 2.611 -12.969 2.078 1 98.94 312 CYS A C 1
ATOM 2374 O O . CYS A 1 312 ? 2.596 -13.938 2.834 1 98.94 312 CYS A O 1
ATOM 2376 N N . GLY A 1 313 ? 2.918 -13.047 0.851 1 98.94 313 GLY A N 1
ATOM 2377 C CA . GLY A 1 313 ? 3.35 -14.312 0.268 1 98.94 313 GLY A CA 1
ATOM 2378 C C . GLY A 1 313 ? 4.426 -14.141 -0.788 1 98.94 313 GLY A C 1
ATOM 2379 O O . GLY A 1 313 ? 4.449 -13.133 -1.503 1 98.94 313 GLY A O 1
ATOM 2380 N N . ASP A 1 314 ? 5.324 -15.109 -0.86 1 98.88 314 ASP A N 1
ATOM 2381 C CA . ASP A 1 314 ? 6.352 -15.109 -1.896 1 98.88 314 ASP A CA 1
ATOM 2382 C C . ASP A 1 314 ? 5.742 -15.367 -3.273 1 98.88 314 ASP A C 1
ATOM 2384 O O . ASP A 1 314 ? 5.355 -16.5 -3.588 1 98.88 314 ASP A O 1
ATOM 2388 N N . GLN A 1 315 ? 5.688 -14.305 -4.086 1 98.5 315 GLN A N 1
ATOM 2389 C CA . GLN A 1 315 ? 4.977 -14.352 -5.359 1 98.5 315 GLN A CA 1
ATOM 2390 C C . GLN A 1 315 ? 5.719 -15.227 -6.367 1 98.5 315 GLN A C 1
ATOM 2392 O O . GLN A 1 315 ? 5.125 -15.711 -7.332 1 98.5 315 GLN A O 1
ATOM 2397 N N . LEU A 1 316 ? 7.012 -15.484 -6.176 1 98.5 316 LEU A N 1
ATOM 2398 C CA . LEU A 1 316 ? 7.758 -16.391 -7.055 1 98.5 316 LEU A CA 1
ATOM 2399 C C . LEU A 1 316 ? 7.504 -17.844 -6.688 1 98.5 316 LEU A C 1
ATOM 2401 O O . LEU A 1 316 ? 7.641 -18.734 -7.527 1 98.5 316 LEU A O 1
ATOM 2405 N N . LEU A 1 317 ? 7.168 -18.062 -5.43 1 98.69 317 LEU A N 1
ATOM 2406 C CA . LEU A 1 317 ? 6.883 -19.406 -4.949 1 98.69 317 LEU A CA 1
ATOM 2407 C C . LEU A 1 317 ? 5.383 -19.688 -4.941 1 98.69 317 LEU A C 1
ATOM 2409 O O . LEU A 1 317 ? 4.797 -20 -5.98 1 98.69 317 LEU A O 1
ATOM 2413 N N . ARG A 1 318 ? 4.641 -19.266 -3.91 1 98.44 318 ARG A N 1
ATOM 2414 C CA . ARG A 1 318 ? 3.203 -19.516 -3.822 1 98.44 318 ARG A CA 1
ATOM 2415 C C . ARG A 1 318 ? 2.469 -18.906 -5.012 1 98.44 318 ARG A C 1
ATOM 2417 O O . ARG A 1 318 ? 1.482 -19.469 -5.492 1 98.44 318 ARG A O 1
ATOM 2424 N N . GLY A 1 319 ? 3.025 -17.828 -5.488 1 97.62 319 GLY A N 1
ATOM 2425 C CA . GLY A 1 319 ? 2.338 -17.094 -6.543 1 97.62 319 GLY A CA 1
ATOM 2426 C C . GLY A 1 319 ? 2.672 -17.594 -7.934 1 97.62 319 GLY A C 1
ATOM 2427 O O . GLY A 1 319 ? 2.115 -17.125 -8.922 1 97.62 319 GLY A O 1
ATOM 2428 N N . ALA A 1 320 ? 3.664 -18.562 -8.031 1 98.44 320 ALA A N 1
ATOM 2429 C CA . ALA A 1 320 ? 4.074 -18.984 -9.367 1 98.44 320 ALA A CA 1
ATOM 2430 C C . ALA A 1 320 ? 4.629 -20.406 -9.344 1 98.44 320 ALA A C 1
ATOM 2432 O O . ALA A 1 320 ? 3.9 -21.375 -9.586 1 98.44 320 ALA A O 1
ATOM 2433 N N . ALA A 1 321 ? 5.879 -20.594 -8.906 1 98.81 321 ALA A N 1
ATOM 2434 C CA . ALA A 1 321 ? 6.625 -21.844 -9.047 1 98.81 321 ALA A CA 1
ATOM 2435 C C . ALA A 1 321 ? 6.047 -22.938 -8.141 1 98.81 321 ALA A C 1
ATOM 2437 O O . ALA A 1 321 ? 5.812 -24.062 -8.586 1 98.81 321 ALA A O 1
ATOM 2438 N N . LEU A 1 322 ? 5.863 -22.578 -6.871 1 98.88 322 LEU A N 1
ATOM 2439 C CA . LEU A 1 322 ? 5.348 -23.562 -5.93 1 98.88 322 LEU A CA 1
ATOM 2440 C C . LEU A 1 322 ? 3.967 -24.047 -6.355 1 98.88 322 LEU A C 1
ATOM 2442 O O . LEU A 1 322 ? 3.701 -25.25 -6.34 1 98.88 322 LEU A O 1
ATOM 2446 N N . ASN A 1 323 ? 3.086 -23.078 -6.723 1 98.88 323 ASN A N 1
ATOM 2447 C CA . ASN A 1 323 ? 1.747 -23.484 -7.129 1 98.88 323 ASN A CA 1
ATOM 2448 C C . ASN A 1 323 ? 1.79 -24.438 -8.328 1 98.88 323 ASN A C 1
ATOM 2450 O O . ASN A 1 323 ? 1.055 -25.422 -8.375 1 98.88 323 ASN A O 1
ATOM 2454 N N . ALA A 1 324 ? 2.643 -24.188 -9.305 1 98.88 324 ALA A N 1
ATOM 2455 C CA . ALA A 1 324 ? 2.779 -25.031 -10.484 1 98.88 324 ALA A CA 1
ATOM 2456 C C . ALA A 1 324 ? 3.213 -26.438 -10.109 1 98.88 324 ALA A C 1
ATOM 2458 O O . ALA A 1 324 ? 2.668 -27.422 -10.625 1 98.88 324 ALA A O 1
ATOM 2459 N N . VAL A 1 325 ? 4.168 -26.531 -9.227 1 98.88 325 VAL A N 1
ATOM 2460 C CA . VAL A 1 325 ? 4.672 -27.828 -8.805 1 98.88 325 VAL A CA 1
ATOM 2461 C C . VAL A 1 325 ? 3.594 -28.578 -8.016 1 98.88 325 VAL A C 1
ATOM 2463 O O . VAL A 1 325 ? 3.426 -29.781 -8.172 1 98.88 325 VAL A O 1
ATOM 2466 N N . LEU A 1 326 ? 2.857 -27.828 -7.191 1 98.81 326 LEU A N 1
ATOM 2467 C CA . LEU A 1 326 ? 1.774 -28.438 -6.434 1 98.81 326 LEU A CA 1
ATOM 2468 C C . LEU A 1 326 ? 0.685 -28.969 -7.363 1 98.81 326 LEU A C 1
ATOM 2470 O O . LEU A 1 326 ? 0.053 -29.984 -7.074 1 98.81 326 LEU A O 1
ATOM 2474 N N . ILE A 1 327 ? 0.421 -28.266 -8.445 1 98.69 327 ILE A N 1
ATOM 2475 C CA . ILE A 1 327 ? -0.516 -28.75 -9.445 1 98.69 327 ILE A CA 1
ATOM 2476 C C . ILE A 1 327 ? -0.017 -30.094 -10.008 1 98.69 327 ILE A C 1
ATOM 2478 O O . ILE A 1 327 ? -0.781 -31.047 -10.109 1 98.69 327 ILE A O 1
ATOM 2482 N N . ALA A 1 328 ? 1.265 -30.172 -10.375 1 98.56 328 ALA A N 1
ATOM 2483 C CA . ALA A 1 328 ? 1.851 -31.406 -10.898 1 98.56 328 ALA A CA 1
ATOM 2484 C C . ALA A 1 328 ? 1.733 -32.531 -9.883 1 98.56 328 ALA A C 1
ATOM 2486 O O . ALA A 1 328 ? 1.391 -33.656 -10.242 1 98.56 328 ALA A O 1
ATOM 2487 N N . GLU A 1 329 ? 1.989 -32.219 -8.617 1 98.12 329 GLU A N 1
ATOM 2488 C CA . GLU A 1 329 ? 1.874 -33.219 -7.559 1 98.12 329 GLU A CA 1
ATOM 2489 C C . GLU A 1 329 ? 0.442 -33.719 -7.441 1 98.12 329 GLU A C 1
ATOM 2491 O O . GLU A 1 329 ? 0.22 -34.938 -7.277 1 98.12 329 GLU A O 1
ATOM 2496 N N . ALA A 1 330 ? -0.457 -32.75 -7.488 1 97.25 330 ALA A N 1
ATOM 2497 C CA . ALA A 1 330 ? -1.863 -33.125 -7.391 1 97.25 330 ALA A CA 1
ATOM 2498 C C . ALA A 1 330 ? -2.281 -34 -8.57 1 97.25 330 ALA A C 1
ATOM 2500 O O . ALA A 1 330 ? -3.086 -34.938 -8.414 1 97.25 330 ALA A O 1
ATOM 2501 N N . LYS A 1 331 ? -1.747 -33.75 -9.75 1 96.44 331 LYS A N 1
ATOM 2502 C CA . LYS A 1 331 ? -2.033 -34.562 -10.938 1 96.44 331 LYS A CA 1
ATOM 2503 C C . LYS A 1 331 ? -1.481 -35.969 -10.805 1 96.44 331 LYS A C 1
ATOM 2505 O O . LYS A 1 331 ? -2.113 -36.938 -11.242 1 96.44 331 LYS A O 1
ATOM 2510 N N . LEU A 1 332 ? -0.285 -36.062 -10.273 1 94.06 332 LEU A N 1
ATOM 2511 C CA . LEU A 1 332 ? 0.33 -37.375 -10.039 1 94.06 332 LEU A CA 1
ATOM 2512 C C . LEU A 1 332 ? -0.54 -38.219 -9.125 1 94.06 332 LEU A C 1
ATOM 2514 O O . LEU A 1 332 ? -0.614 -39.438 -9.289 1 94.06 332 LEU A O 1
ATOM 2518 N N . ALA A 1 333 ? -1.166 -37.562 -8.172 1 88.12 333 ALA A N 1
ATOM 2519 C CA . ALA A 1 333 ? -1.98 -38.281 -7.191 1 88.12 333 ALA A CA 1
ATOM 2520 C C . ALA A 1 333 ? -3.301 -38.75 -7.805 1 88.12 333 ALA A C 1
ATOM 2522 O O . ALA A 1 333 ? -3.945 -39.656 -7.289 1 88.12 333 ALA A O 1
ATOM 2523 N N . GLU A 1 334 ? -3.695 -38.062 -8.859 1 84.31 334 GLU A N 1
ATOM 2524 C CA . GLU A 1 334 ? -4.887 -38.5 -9.57 1 84.31 334 GLU A CA 1
ATOM 2525 C C . GLU A 1 334 ? -4.637 -39.844 -10.289 1 84.31 334 GLU A C 1
ATOM 2527 O O . GLU A 1 334 ? -5.57 -40.594 -10.516 1 84.31 334 GLU A O 1
ATOM 2532 N N . ALA A 1 335 ? -3.451 -40.062 -10.781 1 62.72 335 ALA A N 1
ATOM 2533 C CA . ALA A 1 335 ? -3.098 -41.25 -11.57 1 62.72 335 ALA A CA 1
ATOM 2534 C C . ALA A 1 335 ? -2.98 -42.5 -10.688 1 62.72 335 ALA A C 1
ATOM 2536 O O . ALA A 1 335 ? -2.631 -42.375 -9.508 1 62.72 335 ALA A O 1
ATOM 2537 N N . MET B 1 1 ? -2.861 42.938 8.805 1 78.44 1 MET B N 1
ATOM 2538 C CA . MET B 1 1 ? -1.809 43.469 9.664 1 78.44 1 MET B CA 1
ATOM 2539 C C . MET B 1 1 ? -0.686 42.438 9.852 1 78.44 1 MET B C 1
ATOM 2541 O O . MET B 1 1 ? -0.919 41.25 9.781 1 78.44 1 MET B O 1
ATOM 2545 N N . ALA B 1 2 ? 0.491 42.875 9.906 1 92.62 2 ALA B N 1
ATOM 2546 C CA . ALA B 1 2 ? 1.648 42 10.086 1 92.62 2 ALA B CA 1
ATOM 2547 C C . ALA B 1 2 ? 1.645 41.375 11.469 1 92.62 2 ALA B C 1
ATOM 2549 O O . ALA B 1 2 ? 1.197 42 12.438 1 92.62 2 ALA B O 1
ATOM 2550 N N . SER B 1 3 ? 1.965 40.094 11.523 1 96.88 3 SER B N 1
ATOM 2551 C CA . SER B 1 3 ? 1.861 39.312 12.758 1 96.88 3 SER B CA 1
ATOM 2552 C C . SER B 1 3 ? 3.232 38.844 13.234 1 96.88 3 SER B C 1
ATOM 2554 O O . SER B 1 3 ? 4.152 38.688 12.43 1 96.88 3 SER B O 1
ATOM 2556 N N . ILE B 1 4 ? 3.32 38.75 14.539 1 98.44 4 ILE B N 1
ATOM 2557 C CA . ILE B 1 4 ? 4.449 38.062 15.125 1 98.44 4 ILE B CA 1
ATOM 2558 C C . ILE B 1 4 ? 4.121 36.562 15.266 1 98.44 4 ILE B C 1
ATOM 2560 O O . ILE B 1 4 ? 3.139 36.188 15.914 1 98.44 4 ILE B O 1
ATOM 2564 N N . VAL B 1 5 ? 4.934 35.719 14.633 1 98.81 5 VAL B N 1
ATOM 2565 C CA . VAL B 1 5 ? 4.676 34.281 14.641 1 98.81 5 VAL B CA 1
ATOM 2566 C C . VAL B 1 5 ? 5.844 33.531 15.297 1 98.81 5 VAL B C 1
ATOM 2568 O O . VAL B 1 5 ? 7.008 33.844 15.023 1 98.81 5 VAL B O 1
ATOM 2571 N N . ALA B 1 6 ? 5.543 32.656 16.203 1 98.81 6 ALA B N 1
ATOM 2572 C CA . ALA B 1 6 ? 6.543 31.766 16.75 1 98.81 6 ALA B CA 1
ATOM 2573 C C . ALA B 1 6 ? 6.383 30.344 16.203 1 98.81 6 ALA B C 1
ATOM 2575 O O . ALA B 1 6 ? 5.262 29.875 16.016 1 98.81 6 ALA B O 1
ATOM 2576 N N . VAL B 1 7 ? 7.465 29.703 15.883 1 98.81 7 VAL B N 1
ATOM 2577 C CA . VAL B 1 7 ? 7.5 28.266 15.617 1 98.81 7 VAL B CA 1
ATOM 2578 C C . VAL B 1 7 ? 8.227 27.547 16.75 1 98.81 7 VAL B C 1
ATOM 2580 O O . VAL B 1 7 ? 9.398 27.812 17.016 1 98.81 7 VAL B O 1
ATOM 2583 N N . VAL B 1 8 ? 7.551 26.719 17.453 1 98.38 8 VAL B N 1
ATOM 2584 C CA . VAL B 1 8 ? 8.156 25.906 18.5 1 98.38 8 VAL B CA 1
ATOM 2585 C C . VAL B 1 8 ? 8.516 24.531 17.938 1 98.38 8 VAL B C 1
ATOM 2587 O O . VAL B 1 8 ? 7.652 23.812 17.422 1 98.38 8 VAL B O 1
ATOM 2590 N N . GLY B 1 9 ? 9.734 24.109 18.031 1 95.62 9 GLY B N 1
ATOM 2591 C CA . GLY B 1 9 ? 10.219 22.891 17.406 1 95.62 9 GLY B CA 1
ATOM 2592 C C . GLY B 1 9 ? 10.727 23.094 16 1 95.62 9 GLY B C 1
ATOM 2593 O O . GLY B 1 9 ? 10.5 22.266 15.117 1 95.62 9 GLY B O 1
ATOM 2594 N N . ALA B 1 10 ? 11.398 24.156 15.711 1 94.19 10 ALA B N 1
ATOM 2595 C CA . ALA B 1 10 ? 11.805 24.609 14.383 1 94.19 10 ALA B CA 1
ATOM 2596 C C . ALA B 1 10 ? 12.945 23.75 13.844 1 94.19 10 ALA B C 1
ATOM 2598 O O . ALA B 1 10 ? 13.242 23.797 12.648 1 94.19 10 ALA B O 1
ATOM 2599 N N . THR B 1 11 ? 13.531 22.938 14.68 1 91.5 11 THR B N 1
ATOM 2600 C CA . THR B 1 11 ? 14.664 22.141 14.234 1 91.5 11 THR B CA 1
ATOM 2601 C C . THR B 1 11 ? 14.211 20.766 13.766 1 91.5 11 THR B C 1
ATOM 2603 O O . THR B 1 11 ? 15 20 13.188 1 91.5 11 THR B O 1
ATOM 2606 N N . GLY B 1 12 ? 13.023 20.406 14.039 1 92.38 12 GLY B N 1
ATOM 2607 C CA . GLY B 1 12 ? 12.469 19.172 13.516 1 92.38 12 GLY B CA 1
ATOM 2608 C C . GLY B 1 12 ? 11.969 19.297 12.094 1 92.38 12 GLY B C 1
ATOM 2609 O O . GLY B 1 12 ? 11.859 20.406 11.562 1 92.38 12 GLY B O 1
ATOM 2610 N N . ALA B 1 13 ? 11.641 18.188 11.531 1 94.5 13 ALA B N 1
ATOM 2611 C CA . ALA B 1 13 ? 11.25 18.109 10.125 1 94.5 13 ALA B CA 1
ATOM 2612 C C . ALA B 1 13 ? 10.031 18.984 9.852 1 94.5 13 ALA B C 1
ATOM 2614 O O . ALA B 1 13 ? 10 19.734 8.867 1 94.5 13 ALA B O 1
ATOM 2615 N N . VAL B 1 14 ? 9.023 18.906 10.672 1 97.5 14 VAL B N 1
ATOM 2616 C CA . VAL B 1 14 ? 7.801 19.672 10.461 1 97.5 14 VAL B CA 1
ATOM 2617 C C . VAL B 1 14 ? 8.07 21.156 10.719 1 97.5 14 VAL B C 1
ATOM 2619 O O . VAL B 1 14 ? 7.59 22.016 9.977 1 97.5 14 VAL B O 1
ATOM 2622 N N . GLY B 1 15 ? 8.797 21.5 11.789 1 97.19 15 GLY B N 1
ATOM 2623 C CA . GLY B 1 15 ? 9.117 22.875 12.102 1 97.19 15 GLY B CA 1
ATOM 2624 C C . GLY B 1 15 ? 9.883 23.594 11 1 97.19 15 GLY B C 1
ATOM 2625 O O . GLY B 1 15 ? 9.586 24.734 10.672 1 97.19 15 GLY B O 1
ATOM 2626 N N . GLU B 1 16 ? 10.836 22.906 10.445 1 96.44 16 GLU B N 1
ATOM 2627 C CA . GLU B 1 16 ? 11.578 23.453 9.32 1 96.44 16 GLU B CA 1
ATOM 2628 C C . GLU B 1 16 ? 10.648 23.781 8.148 1 96.44 16 GLU B C 1
ATOM 2630 O O . GLU B 1 16 ? 10.781 24.828 7.512 1 96.44 16 GLU B O 1
ATOM 2635 N N . GLU B 1 17 ? 9.734 22.891 7.906 1 98.12 17 GLU B N 1
ATOM 2636 C CA . GLU B 1 17 ? 8.789 23.109 6.812 1 98.12 17 GLU B CA 1
ATOM 2637 C C . GLU B 1 17 ? 7.848 24.266 7.117 1 98.12 17 GLU B C 1
ATOM 2639 O O . GLU B 1 17 ? 7.441 24.984 6.211 1 98.12 17 GLU B O 1
ATOM 2644 N N . MET B 1 18 ? 7.453 24.422 8.406 1 98.75 18 MET B N 1
ATOM 2645 C CA . MET B 1 18 ? 6.598 25.547 8.773 1 98.75 18 MET B CA 1
ATOM 2646 C C . MET B 1 18 ? 7.266 26.859 8.43 1 98.75 18 MET B C 1
ATOM 2648 O O . MET B 1 18 ? 6.641 27.75 7.852 1 98.75 18 MET B O 1
ATOM 2652 N N . VAL B 1 19 ? 8.547 26.953 8.781 1 98.69 19 VAL B N 1
ATOM 2653 C CA . VAL B 1 19 ? 9.312 28.156 8.492 1 98.69 19 VAL B CA 1
ATOM 2654 C C . VAL B 1 19 ? 9.367 28.375 6.98 1 98.69 19 VAL B C 1
ATOM 2656 O O . VAL B 1 19 ? 9.141 29.5 6.504 1 98.69 19 VAL B O 1
ATOM 2659 N N . GLN B 1 20 ? 9.633 27.328 6.254 1 98.56 20 GLN B N 1
ATOM 2660 C CA . GLN B 1 20 ? 9.711 27.406 4.801 1 98.56 20 GLN B CA 1
ATOM 2661 C C . GLN B 1 20 ? 8.375 27.828 4.199 1 98.56 20 GLN B C 1
ATOM 2663 O O . GLN B 1 20 ? 8.336 28.656 3.287 1 98.56 20 GLN B O 1
ATOM 2668 N N . VAL B 1 21 ? 7.281 27.266 4.645 1 98.81 21 VAL B N 1
ATOM 2669 C CA . VAL B 1 21 ? 5.953 27.547 4.117 1 98.81 21 VAL B CA 1
ATOM 2670 C C . VAL B 1 21 ? 5.578 29 4.418 1 98.81 21 VAL B C 1
ATOM 2672 O O . VAL B 1 21 ? 5 29.688 3.57 1 98.81 21 VAL B O 1
ATOM 2675 N N . LEU B 1 22 ? 5.871 29.5 5.656 1 98.75 22 LEU B N 1
ATOM 2676 C CA . LEU B 1 22 ? 5.633 30.891 5.992 1 98.75 22 LEU B CA 1
ATOM 2677 C C . LEU B 1 22 ? 6.316 31.812 4.988 1 98.75 22 LEU B C 1
ATOM 2679 O O . LEU B 1 22 ? 5.738 32.812 4.566 1 98.75 22 LEU B O 1
ATOM 2683 N N . HIS B 1 23 ? 7.52 31.438 4.656 1 98.75 23 HIS B N 1
ATOM 2684 C CA . HIS B 1 23 ? 8.281 32.219 3.688 1 98.75 23 HIS B CA 1
ATOM 2685 C C . HIS B 1 23 ? 7.664 32.125 2.297 1 98.75 23 HIS B C 1
ATOM 2687 O O . HIS B 1 23 ? 7.375 33.156 1.675 1 98.75 23 HIS B O 1
ATOM 2693 N N . ASP B 1 24 ? 7.434 30.922 1.812 1 98.62 24 ASP B N 1
ATOM 2694 C CA . ASP B 1 24 ? 6.988 30.672 0.444 1 98.62 24 ASP B CA 1
ATOM 2695 C C . ASP B 1 24 ? 5.617 31.281 0.191 1 98.62 24 ASP B C 1
ATOM 2697 O O . ASP B 1 24 ? 5.328 31.75 -0.917 1 98.62 24 ASP B O 1
ATOM 2701 N N . ARG B 1 25 ? 4.797 31.328 1.196 1 98.12 25 ARG B N 1
ATOM 2702 C CA . ARG B 1 25 ? 3.436 31.812 1.021 1 98.12 25 ARG B CA 1
ATOM 2703 C C . ARG B 1 25 ? 3.35 33.312 1.358 1 98.12 25 ARG B C 1
ATOM 2705 O O . ARG B 1 25 ? 2.266 33.906 1.328 1 98.12 25 ARG B O 1
ATOM 2712 N N . LYS B 1 26 ? 4.414 33.875 1.729 1 98.06 26 LYS B N 1
ATOM 2713 C CA . LYS B 1 26 ? 4.492 35.312 2.053 1 98.06 26 LYS B CA 1
ATOM 2714 C C . LYS B 1 26 ? 3.516 35.688 3.168 1 98.06 26 LYS B C 1
ATOM 2716 O O . LYS B 1 26 ? 2.74 36.625 3.035 1 98.06 26 LYS B O 1
ATOM 2721 N N . PHE B 1 27 ? 3.529 34.781 4.18 1 98.06 27 PHE B N 1
ATOM 2722 C CA . PHE B 1 27 ? 2.736 35.125 5.355 1 98.06 27 PHE B CA 1
ATOM 2723 C C . PHE B 1 27 ? 3.082 36.5 5.855 1 98.06 27 PHE B C 1
ATOM 2725 O O . PHE B 1 27 ? 4.254 36.906 5.875 1 98.06 27 PHE B O 1
ATOM 2732 N N . PRO B 1 28 ? 2.115 37.312 6.223 1 97.5 28 PRO B N 1
ATOM 2733 C CA . PRO B 1 28 ? 2.408 38.656 6.66 1 97.5 28 PRO B CA 1
ATOM 2734 C C . PRO B 1 28 ? 3.061 38.719 8.039 1 97.5 28 PRO B C 1
ATOM 2736 O O . PRO B 1 28 ? 2.377 38.938 9.039 1 97.5 28 PRO B O 1
ATOM 2739 N N . LEU B 1 29 ? 4.371 38.656 8.086 1 97.62 29 LEU B N 1
ATOM 2740 C CA . LEU B 1 29 ? 5.145 38.594 9.32 1 97.62 29 LEU B CA 1
ATOM 2741 C C . LEU B 1 29 ? 5.723 39.969 9.656 1 97.62 29 LEU B C 1
ATOM 2743 O O . LEU B 1 29 ? 6.285 40.625 8.789 1 97.62 29 LEU B O 1
ATOM 2747 N N . SER B 1 30 ? 5.5 40.406 10.844 1 97.94 30 SER B N 1
ATOM 2748 C CA . SER B 1 30 ? 6.32 41.469 11.383 1 97.94 30 SER B CA 1
ATOM 2749 C C . SER B 1 30 ? 7.602 40.938 12.008 1 97.94 30 SER B C 1
ATOM 2751 O O . SER B 1 30 ? 8.633 41.594 12 1 97.94 30 SER B O 1
ATOM 2753 N N . LYS B 1 31 ? 7.465 39.75 12.555 1 97.81 31 LYS B N 1
ATOM 2754 C CA . LYS B 1 31 ? 8.586 39.062 13.188 1 97.81 31 LYS B CA 1
ATOM 2755 C C . LYS B 1 31 ? 8.344 37.562 13.25 1 97.81 31 LYS B C 1
ATOM 2757 O O . LYS B 1 31 ? 7.219 37.094 13.484 1 97.81 31 LYS B O 1
ATOM 2762 N N . LEU B 1 32 ? 9.43 36.781 12.984 1 98.62 32 LEU B N 1
ATOM 2763 C CA . LEU B 1 32 ? 9.43 35.344 13.172 1 98.62 32 LEU B CA 1
ATOM 2764 C C . LEU B 1 32 ? 10.359 34.938 14.312 1 98.62 32 LEU B C 1
ATOM 2766 O O . LEU B 1 32 ? 11.516 35.375 14.344 1 98.62 32 LEU B O 1
ATOM 2770 N N . VAL B 1 33 ? 9.852 34.188 15.234 1 98.25 33 VAL B N 1
ATOM 2771 C CA . VAL B 1 33 ? 10.633 33.75 16.375 1 98.25 33 VAL B CA 1
ATOM 2772 C C . VAL B 1 33 ? 10.703 32.219 16.391 1 98.25 33 VAL B C 1
ATOM 2774 O O . VAL B 1 33 ? 9.695 31.531 16.172 1 98.25 33 VAL B O 1
ATOM 2777 N N . LEU B 1 34 ? 11.867 31.672 16.547 1 98.56 34 LEU B N 1
ATOM 2778 C CA . LEU B 1 34 ? 12.039 30.234 16.688 1 98.56 34 LEU B CA 1
ATOM 2779 C C . LEU B 1 34 ? 12.297 29.859 18.141 1 98.56 34 LEU B C 1
ATOM 2781 O O . LEU B 1 34 ? 13.258 30.328 18.75 1 98.56 34 LEU B O 1
ATOM 2785 N N . LEU B 1 35 ? 11.438 29.062 18.688 1 97.62 35 LEU B N 1
ATOM 2786 C CA . LEU B 1 35 ? 11.547 28.672 20.094 1 97.62 35 LEU B CA 1
ATOM 2787 C C . LEU B 1 35 ? 11.773 27.172 20.234 1 97.62 35 LEU B C 1
ATOM 2789 O O . LEU B 1 35 ? 11.227 26.375 19.453 1 97.62 35 LEU B O 1
ATOM 2793 N N . ALA B 1 36 ? 12.586 26.781 21.156 1 94.88 36 ALA B N 1
ATOM 2794 C CA . ALA B 1 36 ? 12.836 25.359 21.406 1 94.88 36 ALA B CA 1
ATOM 2795 C C . ALA B 1 36 ? 13.297 25.109 22.828 1 94.88 36 ALA B C 1
ATOM 2797 O O . ALA B 1 36 ? 13.359 26.047 23.641 1 94.88 36 ALA B O 1
ATOM 2798 N N . SER B 1 37 ? 13.523 23.891 23.125 1 88.88 37 SER B N 1
ATOM 2799 C CA . SER B 1 37 ? 14 23.484 24.438 1 88.88 37 SER B CA 1
ATOM 2800 C C . SER B 1 37 ? 15.43 23.953 24.672 1 88.88 37 SER B C 1
ATOM 2802 O O . SER B 1 37 ? 16.062 24.516 23.781 1 88.88 37 SER B O 1
ATOM 2804 N N . GLU B 1 38 ? 15.914 23.625 25.875 1 87.44 38 GLU B N 1
ATOM 2805 C CA . GLU B 1 38 ? 17.25 24.016 26.281 1 87.44 38 GLU B CA 1
ATOM 2806 C C . GLU B 1 38 ? 18.312 23.375 25.406 1 87.44 38 GLU B C 1
ATOM 2808 O O . GLU B 1 38 ? 19.359 23.969 25.141 1 87.44 38 GLU B O 1
ATOM 2813 N N . ARG B 1 39 ? 18.031 22.219 24.938 1 84.69 39 ARG B N 1
ATOM 2814 C CA . ARG B 1 39 ? 18.984 21.469 24.141 1 84.69 39 ARG B CA 1
ATOM 2815 C C . ARG B 1 39 ? 19.234 22.141 22.797 1 84.69 39 ARG B C 1
ATOM 2817 O O . ARG B 1 39 ? 20.359 22.078 22.266 1 84.69 39 ARG B O 1
ATOM 2824 N N . SER B 1 40 ? 18.234 22.844 22.328 1 89.56 40 SER B N 1
ATOM 2825 C CA . SER B 1 40 ? 18.312 23.422 20.984 1 89.56 40 SER B CA 1
ATOM 2826 C C . SER B 1 40 ? 18.547 24.922 21.062 1 89.56 40 SER B C 1
ATOM 2828 O O . SER B 1 40 ? 18.984 25.531 20.078 1 89.56 40 SER B O 1
ATOM 2830 N N . ALA B 1 41 ? 18.219 25.531 22.156 1 91.94 41 ALA B N 1
ATOM 2831 C CA . ALA B 1 41 ? 18.328 26.984 22.297 1 91.94 41 ALA B CA 1
ATOM 2832 C C . ALA B 1 41 ? 19.766 27.438 22.062 1 91.94 41 ALA B C 1
ATOM 2834 O O . ALA B 1 41 ? 20.703 26.812 22.531 1 91.94 41 ALA B O 1
ATOM 2835 N N . GLY B 1 42 ? 19.875 28.5 21.344 1 93.69 42 GLY B N 1
ATOM 2836 C CA . GLY B 1 42 ? 21.188 29.047 21.031 1 93.69 42 GLY B CA 1
ATOM 2837 C C . GLY B 1 42 ? 21.719 28.625 19.672 1 93.69 42 GLY B C 1
ATOM 2838 O O . GLY B 1 42 ? 22.609 29.266 19.125 1 93.69 42 GLY B O 1
ATOM 2839 N N . LYS B 1 43 ? 21.203 27.547 19.156 1 94.5 43 LYS B N 1
ATOM 2840 C CA . LYS B 1 43 ? 21.625 27.078 17.844 1 94.5 43 LYS B CA 1
ATOM 2841 C C . LYS B 1 43 ? 21.188 28.047 16.75 1 94.5 43 LYS B C 1
ATOM 2843 O O . LYS B 1 43 ? 20.094 28.625 16.828 1 94.5 43 LYS B O 1
ATOM 2848 N N . LYS B 1 44 ? 22.094 28.234 15.812 1 96.62 44 LYS B N 1
ATOM 2849 C CA . LYS B 1 44 ? 21.75 28.984 14.602 1 96.62 44 LYS B CA 1
ATOM 2850 C C . LYS B 1 44 ? 21.422 28.047 13.445 1 96.62 44 LYS B C 1
ATOM 2852 O O . LYS B 1 44 ? 22.172 27.109 13.164 1 96.62 44 LYS B O 1
ATOM 2857 N N . ILE B 1 45 ? 20.281 28.297 12.844 1 95.31 45 ILE B N 1
ATOM 2858 C CA . ILE B 1 45 ? 19.891 27.422 11.742 1 95.31 45 ILE B CA 1
ATOM 2859 C C . ILE B 1 45 ? 19.625 28.25 10.484 1 95.31 45 ILE B C 1
ATOM 2861 O O . ILE B 1 45 ? 19.203 29.406 10.57 1 95.31 45 ILE B O 1
ATOM 2865 N N . GLN B 1 46 ? 20 27.672 9.344 1 97.06 46 GLN B N 1
ATOM 2866 C CA . GLN B 1 46 ? 19.703 28.297 8.055 1 97.06 46 GLN B CA 1
ATOM 2867 C C . GLN B 1 46 ? 18.219 28.109 7.695 1 97.06 46 GLN B C 1
ATOM 2869 O O . GLN B 1 46 ? 17.688 27 7.789 1 97.06 46 GLN B O 1
ATOM 2874 N N . THR B 1 47 ? 17.531 29.188 7.402 1 97.69 47 THR B N 1
ATOM 2875 C CA . THR B 1 47 ? 16.125 29.156 7.012 1 97.69 47 THR B CA 1
ATOM 2876 C C . THR B 1 47 ? 15.906 29.953 5.723 1 97.69 47 THR B C 1
ATOM 2878 O O . THR B 1 47 ? 16.844 30.547 5.184 1 97.69 47 THR B O 1
ATOM 2881 N N . ALA B 1 48 ? 14.742 29.859 5.219 1 97.19 48 ALA B N 1
ATOM 2882 C CA . ALA B 1 48 ? 14.375 30.641 4.039 1 97.19 48 ALA B CA 1
ATOM 2883 C C . ALA B 1 48 ? 14.43 32.125 4.328 1 97.19 48 ALA B C 1
ATOM 2885 O O . ALA B 1 48 ? 14.5 32.938 3.406 1 97.19 48 ALA B O 1
ATOM 2886 N N . PHE B 1 49 ? 14.453 32.562 5.625 1 97.94 49 PHE B N 1
ATOM 2887 C CA . PHE B 1 49 ? 14.531 33.969 6.043 1 97.94 49 PHE B CA 1
ATOM 2888 C C . PHE B 1 49 ? 15.969 34.344 6.391 1 97.94 49 PHE B C 1
ATOM 2890 O O . PHE B 1 49 ? 16.219 35.406 6.953 1 97.94 49 PHE B O 1
ATOM 2897 N N . GLY B 1 50 ? 16.891 33.469 6.031 1 97.81 50 GLY B N 1
ATOM 2898 C CA . GLY B 1 50 ? 18.281 33.656 6.43 1 97.81 50 GLY B CA 1
ATOM 2899 C C . GLY B 1 50 ? 18.625 32.906 7.703 1 97.81 50 GLY B C 1
ATOM 2900 O O . GLY B 1 50 ? 17.875 32.031 8.156 1 97.81 50 GLY B O 1
ATOM 2901 N N . GLU B 1 51 ? 19.766 33.094 8.195 1 97.81 51 GLU B N 1
ATOM 2902 C CA . GLU B 1 51 ? 20.172 32.438 9.445 1 97.81 51 GLU B CA 1
ATOM 2903 C C . GLU B 1 51 ? 19.391 33 10.633 1 97.81 51 GLU B C 1
ATOM 2905 O O . GLU B 1 51 ? 19.297 34.219 10.805 1 97.81 51 GLU B O 1
ATOM 2910 N N . MET B 1 52 ? 18.859 32.125 11.398 1 97.75 52 MET B N 1
ATOM 2911 C CA . MET B 1 52 ? 18.078 32.531 12.57 1 97.75 52 MET B CA 1
ATOM 2912 C C . MET B 1 52 ? 18.531 31.781 13.812 1 97.75 52 MET B C 1
ATOM 2914 O O . MET B 1 52 ? 18.922 30.609 13.742 1 97.75 52 MET B O 1
ATOM 2918 N N . GLU B 1 53 ? 18.5 32.406 14.922 1 97.31 53 GLU B N 1
ATOM 2919 C CA . GLU B 1 53 ? 18.828 31.781 16.203 1 97.31 53 GLU B CA 1
ATOM 2920 C C . GLU B 1 53 ? 17.594 31.188 16.859 1 97.31 53 GLU B C 1
ATOM 2922 O O . GLU B 1 53 ? 16.516 31.812 16.859 1 97.31 53 GLU B O 1
ATOM 2927 N N . VAL B 1 54 ? 17.75 30 17.344 1 97.75 54 VAL B N 1
ATOM 2928 C CA . VAL B 1 54 ? 16.688 29.359 18.125 1 97.75 54 VAL B CA 1
ATOM 2929 C C . VAL B 1 54 ? 16.75 29.828 19.578 1 97.75 54 VAL B C 1
ATOM 2931 O O . VAL B 1 54 ? 17.797 29.75 20.219 1 97.75 54 VAL B O 1
ATOM 2934 N N . GLU B 1 55 ? 15.648 30.359 20.016 1 97.56 55 GLU B N 1
ATOM 2935 C CA . GLU B 1 55 ? 15.586 30.891 21.375 1 97.56 55 GLU B CA 1
ATOM 2936 C C . GLU B 1 55 ? 14.961 29.875 22.328 1 97.56 55 GLU B C 1
ATOM 2938 O O . GLU B 1 55 ? 14.273 28.953 21.906 1 97.56 55 GLU B O 1
ATOM 2943 N N . LEU B 1 56 ? 15.266 30.047 23.609 1 96.81 56 LEU B N 1
ATOM 2944 C CA . LEU B 1 56 ? 14.688 29.188 24.625 1 96.81 56 LEU B CA 1
ATOM 2945 C C . LEU B 1 56 ? 13.18 29.422 24.75 1 96.81 56 LEU B C 1
ATOM 2947 O O . LEU B 1 56 ? 12.727 30.562 24.797 1 96.81 56 LEU B O 1
ATOM 2951 N N . PHE B 1 57 ? 12.5 28.406 24.812 1 98.06 57 PHE B N 1
ATOM 2952 C CA . PHE B 1 57 ? 11.055 28.469 24.969 1 98.06 57 PHE B CA 1
ATOM 2953 C C . PHE B 1 57 ? 10.688 28.984 26.359 1 98.06 57 PHE B C 1
ATOM 2955 O O . PHE B 1 57 ? 11.289 28.562 27.359 1 98.06 57 PHE B O 1
ATOM 2962 N N . SER B 1 58 ? 9.773 29.797 26.453 1 97.94 58 SER B N 1
ATOM 2963 C CA . SER B 1 58 ? 9.023 30.156 27.656 1 97.94 58 SER B CA 1
ATOM 2964 C C . SER B 1 58 ? 7.59 30.547 27.312 1 97.94 58 SER B C 1
ATOM 2966 O O . SER B 1 58 ? 7.312 30.969 26.188 1 97.94 58 SER B O 1
ATOM 2968 N N . VAL B 1 59 ? 6.742 30.359 28.281 1 98.5 59 VAL B N 1
ATOM 2969 C CA . VAL B 1 59 ? 5.344 30.719 28.078 1 98.5 59 VAL B CA 1
ATOM 2970 C C . VAL B 1 59 ? 5.246 32.219 27.766 1 98.5 59 VAL B C 1
ATOM 2972 O O . VAL B 1 59 ? 4.492 32.625 26.875 1 98.5 59 VAL B O 1
ATOM 2975 N N . GLU B 1 60 ? 6.043 33 28.422 1 98.44 60 GLU B N 1
ATOM 2976 C CA . GLU B 1 60 ? 6.039 34.469 28.219 1 98.44 60 GLU B CA 1
ATOM 2977 C C . GLU B 1 60 ? 6.484 34.812 26.812 1 98.44 60 GLU B C 1
ATOM 2979 O O . GLU B 1 60 ? 5.883 35.688 26.156 1 98.44 60 GLU B O 1
ATOM 2984 N N . ALA B 1 61 ? 7.559 34.156 26.375 1 98.19 61 ALA B N 1
ATOM 2985 C CA . ALA B 1 61 ? 8.055 34.406 25.031 1 98.19 61 ALA B CA 1
ATOM 2986 C C . ALA B 1 61 ? 6.996 34.031 23.984 1 98.19 61 ALA B C 1
ATOM 2988 O O . ALA B 1 61 ? 6.832 34.75 22.984 1 98.19 61 ALA B O 1
ATOM 2989 N N . ALA B 1 62 ? 6.316 32.969 24.188 1 98.69 62 ALA B N 1
ATOM 2990 C CA . ALA B 1 62 ? 5.258 32.531 23.281 1 98.69 62 ALA B CA 1
ATOM 2991 C C . ALA B 1 62 ? 4.074 33.469 23.312 1 98.69 62 ALA B C 1
ATOM 2993 O O . ALA B 1 62 ? 3.51 33.812 22.266 1 98.69 62 ALA B O 1
ATOM 2994 N N . GLN B 1 63 ? 3.73 33.938 24.516 1 98.62 63 GLN B N 1
ATOM 2995 C CA . GLN B 1 63 ? 2.588 34.812 24.703 1 98.62 63 GLN B CA 1
ATOM 2996 C C . GLN B 1 63 ? 2.842 36.188 24.062 1 98.62 63 GLN B C 1
ATOM 2998 O O . GLN B 1 63 ? 1.907 36.969 23.859 1 98.62 63 GLN B O 1
ATOM 3003 N N . ALA B 1 64 ? 4.051 36.5 23.812 1 98.38 64 ALA B N 1
ATOM 3004 C CA . ALA B 1 64 ? 4.398 37.75 23.156 1 98.38 64 ALA B CA 1
ATOM 3005 C C . ALA B 1 64 ? 4.102 37.719 21.672 1 98.38 64 ALA B C 1
ATOM 3007 O O . ALA B 1 64 ? 4.172 38.719 20.984 1 98.38 64 ALA B O 1
ATOM 3008 N N . CYS B 1 65 ? 3.725 36.625 21.125 1 98.62 65 CYS B N 1
ATOM 3009 C CA . CYS B 1 65 ? 3.463 36.438 19.703 1 98.62 65 CYS B CA 1
ATOM 3010 C C . CYS B 1 65 ? 1.964 36.375 19.422 1 98.62 65 CYS B C 1
ATOM 3012 O O . CYS B 1 65 ? 1.17 36.125 20.328 1 98.62 65 CYS B O 1
ATOM 3014 N N . ASP B 1 66 ? 1.532 36.688 18.156 1 98.44 66 ASP B N 1
ATOM 3015 C CA . ASP B 1 66 ? 0.138 36.594 17.734 1 98.44 66 ASP B CA 1
ATOM 3016 C C . ASP B 1 66 ? -0.24 35.125 17.469 1 98.44 66 ASP B C 1
ATOM 3018 O O . ASP B 1 66 ? -1.351 34.688 17.797 1 98.44 66 ASP B O 1
ATOM 3022 N N . PHE B 1 67 ? 0.662 34.406 16.844 1 98.75 67 PHE B N 1
ATOM 3023 C CA . PHE B 1 67 ? 0.481 33 16.5 1 98.75 67 PHE B CA 1
ATOM 3024 C C . PHE B 1 67 ? 1.652 32.156 17.016 1 98.75 67 PHE B C 1
ATOM 3026 O O . PHE B 1 67 ? 2.805 32.594 16.953 1 98.75 67 PHE B O 1
ATOM 3033 N N . VAL B 1 68 ? 1.354 31 17.5 1 98.94 68 VAL B N 1
ATOM 3034 C CA . VAL B 1 68 ? 2.357 30 17.844 1 98.94 68 VAL B CA 1
ATOM 3035 C C . VAL B 1 68 ? 2.061 28.688 17.125 1 98.94 68 VAL B C 1
ATOM 3037 O O . VAL B 1 68 ? 1.036 28.047 17.375 1 98.94 68 VAL B O 1
ATOM 3040 N N . LEU B 1 69 ? 2.908 28.281 16.219 1 98.88 69 LEU B N 1
ATOM 3041 C CA . LEU B 1 69 ? 2.842 26.984 15.547 1 98.88 69 LEU B CA 1
ATOM 3042 C C . LEU B 1 69 ? 3.639 25.938 16.312 1 98.88 69 LEU B C 1
ATOM 3044 O O . LEU B 1 69 ? 4.867 26.031 16.406 1 98.88 69 LEU B O 1
ATOM 3048 N N . MET B 1 70 ? 2.932 25 16.859 1 98.62 70 MET B N 1
ATOM 3049 C CA . MET B 1 70 ? 3.523 24 17.75 1 98.62 70 MET B CA 1
ATOM 3050 C C . MET B 1 70 ? 3.893 22.734 16.969 1 98.62 70 MET B C 1
ATOM 3052 O O . MET B 1 70 ? 3.021 21.938 16.625 1 98.62 70 MET B O 1
ATOM 3056 N N . ALA B 1 71 ? 5.098 22.5 16.703 1 97.38 71 ALA B N 1
ATOM 3057 C CA . ALA B 1 71 ? 5.637 21.281 16.109 1 97.38 71 ALA B CA 1
ATOM 3058 C C . ALA B 1 71 ? 6.445 20.484 17.125 1 97.38 71 ALA B C 1
ATOM 3060 O O . ALA B 1 71 ? 7.625 20.203 16.906 1 97.38 71 ALA B O 1
ATOM 3061 N N . VAL B 1 72 ? 5.793 20.094 18.203 1 95.75 72 VAL B N 1
ATOM 3062 C CA . VAL B 1 72 ? 6.395 19.438 19.359 1 95.75 72 VAL B CA 1
ATOM 3063 C C . VAL B 1 72 ? 5.578 18.219 19.75 1 95.75 72 VAL B C 1
ATOM 3065 O O . VAL B 1 72 ? 4.59 17.891 19.094 1 95.75 72 VAL B O 1
ATOM 3068 N N . SER B 1 73 ? 6.043 17.516 20.781 1 95.25 73 SER B N 1
ATOM 3069 C CA . SER B 1 73 ? 5.344 16.328 21.266 1 95.25 73 SER B CA 1
ATOM 3070 C C . SER B 1 73 ? 3.996 16.703 21.875 1 95.25 73 SER B C 1
ATOM 3072 O O . SER B 1 73 ? 3.797 17.828 22.328 1 95.25 73 SER B O 1
ATOM 3074 N N . GLY B 1 74 ? 3.15 15.75 21.875 1 97.44 74 GLY B N 1
ATOM 3075 C CA . GLY B 1 74 ? 1.854 15.938 22.516 1 97.44 74 GLY B CA 1
ATOM 3076 C C . GLY B 1 74 ? 1.955 16.312 23.984 1 97.44 74 GLY B C 1
ATOM 3077 O O . GLY B 1 74 ? 1.187 17.141 24.469 1 97.44 74 GLY B O 1
ATOM 3078 N N . ASP B 1 75 ? 2.891 15.68 24.672 1 97.56 75 ASP B N 1
ATOM 3079 C CA . ASP B 1 75 ? 3.074 15.961 26.094 1 97.56 75 ASP B CA 1
ATOM 3080 C C . ASP B 1 75 ? 3.461 17.422 26.312 1 97.56 75 ASP B C 1
ATOM 3082 O O . ASP B 1 75 ? 2.939 18.078 27.219 1 97.56 75 ASP B O 1
ATOM 3086 N N . PHE B 1 76 ? 4.352 17.891 25.5 1 97.19 76 PHE B N 1
ATOM 3087 C CA . PHE B 1 76 ? 4.762 19.281 25.578 1 97.19 76 PHE B CA 1
ATOM 3088 C C . PHE B 1 76 ? 3.58 20.203 25.328 1 97.19 76 PHE B C 1
ATOM 3090 O O . PHE B 1 76 ? 3.365 21.172 26.078 1 97.19 76 PHE B O 1
ATOM 3097 N N . SER B 1 77 ? 2.842 19.938 24.328 1 98.12 77 SER B N 1
ATOM 3098 C CA . SER B 1 77 ? 1.708 20.781 23.969 1 98.12 77 SER B CA 1
ATOM 3099 C C . SER B 1 77 ? 0.64 20.766 25.062 1 98.12 77 SER B C 1
ATOM 3101 O O . SER B 1 77 ? 0.052 21.797 25.375 1 98.12 77 SER B O 1
ATOM 3103 N N . LYS B 1 78 ? 0.351 19.609 25.578 1 98.31 78 LYS B N 1
ATOM 3104 C CA . LYS B 1 78 ? -0.633 19.484 26.656 1 98.31 78 LYS B CA 1
ATOM 3105 C C . LYS B 1 78 ? -0.263 20.375 27.844 1 98.31 78 LYS B C 1
ATOM 3107 O O . LYS B 1 78 ? -1.139 20.953 28.484 1 98.31 78 LYS B O 1
ATOM 3112 N N . GLU B 1 79 ? 0.985 20.438 28.078 1 98.19 79 GLU B N 1
ATOM 3113 C CA . GLU B 1 79 ? 1.472 21.219 29.219 1 98.19 79 GLU B CA 1
ATOM 3114 C C . GLU B 1 79 ? 1.421 22.719 28.922 1 98.19 79 GLU B C 1
ATOM 3116 O O . GLU B 1 79 ? 0.98 23.5 29.766 1 98.19 79 GLU B O 1
ATOM 3121 N N . PHE B 1 80 ? 1.797 23.156 27.75 1 98.56 80 PHE B N 1
ATOM 3122 C CA . PHE B 1 80 ? 2.154 24.562 27.594 1 98.56 80 PHE B CA 1
ATOM 3123 C C . PHE B 1 80 ? 1.11 25.281 26.75 1 98.56 80 PHE B C 1
ATOM 3125 O O . PHE B 1 80 ? 0.909 26.484 26.922 1 98.56 80 PHE B O 1
ATOM 3132 N N . SER B 1 81 ? 0.412 24.609 25.797 1 98.81 81 SER B N 1
ATOM 3133 C CA . SER B 1 81 ? -0.521 25.297 24.906 1 98.81 81 SER B CA 1
ATOM 3134 C C . SER B 1 81 ? -1.626 26 25.688 1 98.81 81 SER B C 1
ATOM 3136 O O . SER B 1 81 ? -1.946 27.156 25.422 1 98.81 81 SER B O 1
ATOM 3138 N N . PRO B 1 82 ? -2.252 25.312 26.734 1 98.69 82 PRO B N 1
ATOM 3139 C CA . PRO B 1 82 ? -3.264 26 27.531 1 98.69 82 PRO B CA 1
ATOM 3140 C C . PRO B 1 82 ? -2.707 27.219 28.266 1 98.69 82 PRO B C 1
ATOM 3142 O O . PRO B 1 82 ? -3.404 28.219 28.422 1 98.69 82 PRO B O 1
ATOM 3145 N N . GLN B 1 83 ? -1.447 27.125 28.719 1 98.81 83 GLN B N 1
ATOM 3146 C CA . GLN B 1 83 ? -0.812 28.25 29.391 1 98.81 83 GLN B CA 1
ATOM 3147 C C . GLN B 1 83 ? -0.616 29.422 28.422 1 98.81 83 GLN B C 1
ATOM 3149 O O . GLN B 1 83 ? -0.793 30.578 28.812 1 98.81 83 GLN B O 1
ATOM 3154 N N . ILE B 1 84 ? -0.227 29.156 27.234 1 98.88 84 ILE B N 1
ATOM 3155 C CA . ILE B 1 84 ? 0.054 30.188 26.234 1 98.88 84 ILE B CA 1
ATOM 3156 C C . ILE B 1 84 ? -1.229 30.938 25.906 1 98.88 84 ILE B C 1
ATOM 3158 O O . ILE B 1 84 ? -1.237 32.156 25.859 1 98.88 84 ILE B O 1
ATOM 3162 N N . ILE B 1 85 ? -2.328 30.297 25.703 1 98.75 85 ILE B N 1
ATOM 3163 C CA . ILE B 1 85 ? -3.547 30.953 25.234 1 98.75 85 ILE B CA 1
ATOM 3164 C C . ILE B 1 85 ? -4.234 31.656 26.406 1 98.75 85 ILE B C 1
ATOM 3166 O O . ILE B 1 85 ? -5.199 32.406 26.203 1 98.75 85 ILE B O 1
ATOM 3170 N N . ALA B 1 86 ? -3.783 31.406 27.609 1 98.44 86 ALA B N 1
ATOM 3171 C CA . ALA B 1 86 ? -4.402 31.969 28.812 1 98.44 86 ALA B CA 1
ATOM 3172 C C . ALA B 1 86 ? -4.363 33.5 28.781 1 98.44 86 ALA B C 1
ATOM 3174 O O . ALA B 1 86 ? -5.117 34.156 29.5 1 98.44 86 ALA B O 1
ATOM 3175 N N . ASN B 1 87 ? -3.473 34.125 28 1 98.12 87 ASN B N 1
ATOM 3176 C CA . ASN B 1 87 ? -3.42 35.562 27.891 1 98.12 87 ASN B CA 1
ATOM 3177 C C . ASN B 1 87 ? -4.613 36.125 27.109 1 98.12 87 ASN B C 1
ATOM 3179 O O . ASN B 1 87 ? -4.844 37.312 27.094 1 98.12 87 ASN B O 1
ATOM 3183 N N . GLY B 1 88 ? -5.387 35.219 26.375 1 98.06 88 GLY B N 1
ATOM 3184 C CA . GLY B 1 88 ? -6.617 35.594 25.703 1 98.06 88 GLY B CA 1
ATOM 3185 C C . GLY B 1 88 ? -6.383 36.188 24.328 1 98.06 88 GLY B C 1
ATOM 3186 O O . GLY B 1 88 ? -7.312 36.719 23.703 1 98.06 88 GLY B O 1
ATOM 3187 N N . LYS B 1 89 ? -5.145 36.125 23.844 1 97.25 89 LYS B N 1
ATOM 3188 C CA . LYS B 1 89 ? -4.828 36.844 22.594 1 97.25 89 LYS B CA 1
ATOM 3189 C C . LYS B 1 89 ? -4.078 35.938 21.625 1 97.25 89 LYS B C 1
ATOM 3191 O O . LYS B 1 89 ? -4.402 35.875 20.438 1 97.25 89 LYS B O 1
ATOM 3196 N N . THR B 1 90 ? -3.098 35.188 22.109 1 98.56 90 THR B N 1
ATOM 3197 C CA . THR B 1 90 ? -2.217 34.375 21.281 1 98.56 90 THR B CA 1
ATOM 3198 C C . THR B 1 90 ? -2.951 33.156 20.75 1 98.56 90 THR B C 1
ATOM 3200 O O . THR B 1 90 ? -3.609 32.438 21.516 1 98.56 90 THR B O 1
ATOM 3203 N N . VAL B 1 91 ? -2.908 32.906 19.484 1 98.69 91 VAL B N 1
ATOM 3204 C CA . VAL B 1 91 ? -3.502 31.719 18.859 1 98.69 91 VAL B CA 1
ATOM 3205 C C . VAL B 1 91 ? -2.457 30.609 18.766 1 98.69 91 VAL B C 1
ATOM 3207 O O . VAL B 1 91 ? -1.353 30.828 18.266 1 98.69 91 VAL B O 1
ATOM 3210 N N . VAL B 1 92 ? -2.809 29.438 19.266 1 98.94 92 VAL B N 1
ATOM 3211 C CA . VAL B 1 92 ? -1.923 28.281 19.188 1 98.94 92 VAL B CA 1
ATOM 3212 C C . VAL B 1 92 ? -2.479 27.266 18.188 1 98.94 92 VAL B C 1
ATOM 3214 O O . VAL B 1 92 ? -3.65 26.891 18.266 1 98.94 92 VAL B O 1
ATOM 3217 N N . ILE B 1 93 ? -1.716 26.891 17.219 1 98.94 93 ILE B N 1
ATOM 3218 C CA . ILE B 1 93 ? -2.018 25.797 16.297 1 98.94 93 ILE B CA 1
ATOM 3219 C C . ILE B 1 93 ? -1.127 24.594 16.609 1 98.94 93 ILE B C 1
ATOM 3221 O O . ILE B 1 93 ? 0.087 24.641 16.406 1 98.94 93 ILE B O 1
ATOM 3225 N N . ASP B 1 94 ? -1.703 23.547 17.094 1 98.88 94 ASP B N 1
ATOM 3226 C CA . ASP B 1 94 ? -0.964 22.406 17.625 1 98.88 94 ASP B CA 1
ATOM 3227 C C . ASP B 1 94 ? -0.927 21.266 16.609 1 98.88 94 ASP B C 1
ATOM 3229 O O . ASP B 1 94 ? -1.972 20.734 16.203 1 98.88 94 ASP B O 1
ATOM 3233 N N . ASN B 1 95 ? 0.253 20.844 16.266 1 98.31 95 ASN B N 1
ATOM 3234 C CA . ASN B 1 95 ? 0.416 19.797 15.258 1 98.31 95 ASN B CA 1
ATOM 3235 C C . ASN B 1 95 ? 0.429 18.406 15.891 1 98.31 95 ASN B C 1
ATOM 3237 O O . ASN B 1 95 ? 0.372 17.406 15.188 1 98.31 95 ASN B O 1
ATOM 3241 N N . SER B 1 96 ? 0.479 18.312 17.219 1 97.69 96 SER B N 1
ATOM 3242 C CA . SER B 1 96 ? 0.447 17.016 17.875 1 97.69 96 SER B CA 1
ATOM 3243 C C . SER B 1 96 ? -0.978 16.469 17.969 1 97.69 96 SER B C 1
ATOM 3245 O O . SER B 1 96 ? -1.924 17.141 17.531 1 97.69 96 SER B O 1
ATOM 3247 N N . SER B 1 97 ? -1.083 15.297 18.5 1 97.56 97 SER B N 1
ATOM 3248 C CA . SER B 1 97 ? -2.408 14.703 18.625 1 97.56 97 SER B CA 1
ATOM 3249 C C . SER B 1 97 ? -3.055 15.062 19.953 1 97.56 97 SER B C 1
ATOM 3251 O O . SER B 1 97 ? -4.141 14.57 20.281 1 97.56 97 SER B O 1
ATOM 3253 N N . ALA B 1 98 ? -2.521 15.969 20.734 1 97.88 98 ALA B N 1
ATOM 3254 C CA . ALA B 1 98 ? -2.848 16.203 22.141 1 97.88 98 ALA B CA 1
ATOM 3255 C C . ALA B 1 98 ? -4.309 16.609 22.297 1 97.88 98 ALA B C 1
ATOM 3257 O O . ALA B 1 98 ? -4.961 16.234 23.281 1 97.88 98 ALA B O 1
ATOM 3258 N N . PHE B 1 99 ? -4.844 17.344 21.312 1 98.56 99 PHE B N 1
ATOM 3259 C CA . PHE B 1 99 ? -6.125 18 21.562 1 98.56 99 PHE B CA 1
ATOM 3260 C C . PHE B 1 99 ? -7.133 17.641 20.48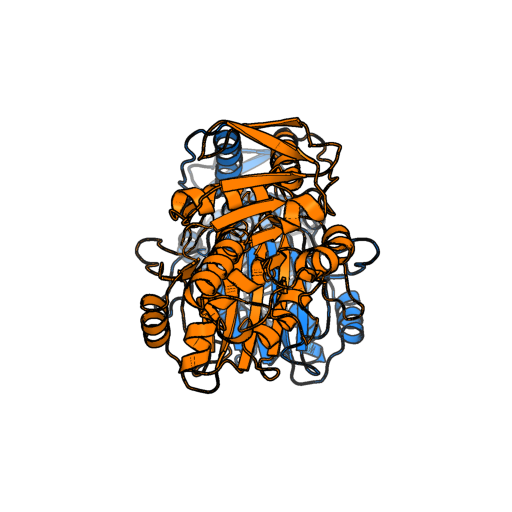4 1 98.56 99 PHE B C 1
ATOM 3262 O O . PHE B 1 99 ? -8.234 18.188 20.438 1 98.56 99 PHE B O 1
ATOM 3269 N N . ARG B 1 100 ? -6.805 16.703 19.594 1 98.75 100 ARG B N 1
ATOM 3270 C CA . ARG B 1 100 ? -7.551 16.469 18.359 1 98.75 100 ARG B CA 1
ATOM 3271 C C . ARG B 1 100 ? -8.945 15.93 18.656 1 98.75 100 ARG B C 1
ATOM 3273 O O . ARG B 1 100 ? -9.867 16.109 17.859 1 98.75 100 ARG B O 1
ATOM 3280 N N . TYR B 1 101 ? -9.086 15.391 19.828 1 97.62 101 TYR B N 1
ATOM 3281 C CA . TYR B 1 101 ? -10.352 14.727 20.109 1 97.62 101 TYR B CA 1
ATOM 3282 C C . TYR B 1 101 ? -11.109 15.438 21.219 1 97.62 101 TYR B C 1
ATOM 3284 O O . TYR B 1 101 ? -12.133 14.945 21.703 1 97.62 101 TYR B O 1
ATOM 3292 N N . ASP B 1 102 ? -10.547 16.547 21.672 1 97.38 102 ASP B N 1
ATOM 3293 C CA . ASP B 1 102 ? -11.258 17.406 22.609 1 97.38 102 ASP B CA 1
ATOM 3294 C C . ASP B 1 102 ? -12.461 18.078 21.938 1 97.38 102 ASP B C 1
ATOM 3296 O O . ASP B 1 102 ? -12.352 18.609 20.844 1 97.38 102 ASP B O 1
ATOM 3300 N N . GLU B 1 103 ? -13.602 18 22.562 1 95.5 103 GLU B N 1
ATOM 3301 C CA . GLU B 1 103 ? -14.844 18.531 22 1 95.5 103 GLU B CA 1
ATOM 3302 C C . GLU B 1 103 ? -14.766 20.031 21.781 1 95.5 103 GLU B C 1
ATOM 3304 O O . GLU B 1 103 ? -15.359 20.562 20.844 1 95.5 103 GLU B O 1
ATOM 3309 N N . ASP B 1 104 ? -14.047 20.719 22.609 1 96.38 104 ASP B N 1
ATOM 3310 C CA . ASP B 1 104 ? -14.047 22.188 22.609 1 96.38 104 ASP B CA 1
ATOM 3311 C C . ASP B 1 104 ? -12.891 22.734 21.766 1 96.38 104 ASP B C 1
ATOM 3313 O O . ASP B 1 104 ? -12.797 23.938 21.547 1 96.38 104 ASP B O 1
ATOM 3317 N N . ILE B 1 105 ? -11.984 21.953 21.328 1 98.62 105 ILE B N 1
ATOM 3318 C CA . ILE B 1 105 ? -10.859 22.375 20.5 1 98.62 105 ILE B CA 1
ATOM 3319 C C . ILE B 1 105 ? -11.062 21.906 19.062 1 98.62 105 ILE B C 1
ATOM 3321 O O . ILE B 1 105 ? -11.18 20.719 18.797 1 98.62 105 ILE B O 1
ATOM 3325 N N . PRO B 1 106 ? -11.156 22.875 18.156 1 98.69 106 PRO B N 1
ATOM 3326 C CA . PRO B 1 106 ? -11.43 22.5 16.766 1 98.69 106 PRO B CA 1
ATOM 3327 C C . PRO B 1 106 ? -10.266 21.75 16.125 1 98.69 106 PRO B C 1
ATOM 3329 O O . PRO B 1 106 ? -9.102 22.047 16.406 1 98.69 106 PRO B O 1
ATOM 3332 N N . LEU B 1 107 ? -10.539 20.766 15.367 1 98.88 107 LEU B N 1
ATOM 3333 C CA . LEU B 1 107 ? -9.664 20.062 14.438 1 98.88 107 LEU B CA 1
ATOM 3334 C C . LEU B 1 107 ? -9.922 20.5 13 1 98.88 107 LEU B C 1
ATOM 3336 O O . LEU B 1 107 ? -10.992 20.25 12.445 1 98.88 107 LEU B O 1
ATOM 3340 N N . VAL B 1 108 ? -8.867 21.141 12.359 1 98.81 108 VAL B N 1
ATOM 3341 C CA . VAL B 1 108 ? -9.297 22 11.258 1 98.81 108 VAL B CA 1
ATOM 3342 C C . VAL B 1 108 ? -8.484 21.688 10.008 1 98.81 108 VAL B C 1
ATOM 3344 O O . VAL B 1 108 ? -7.258 21.562 10.07 1 98.81 108 VAL B O 1
ATOM 3347 N N . VAL B 1 109 ? -9.102 21.453 8.992 1 98.88 109 VAL B N 1
ATOM 3348 C CA . VAL B 1 109 ? -8.641 21.641 7.621 1 98.88 109 VAL B CA 1
ATOM 3349 C C . VAL B 1 109 ? -9.336 22.859 7.008 1 98.88 109 VAL B C 1
ATOM 3351 O O . VAL B 1 109 ? -10.555 22.828 6.789 1 98.88 109 VAL B O 1
ATOM 3354 N N . PRO B 1 110 ? -8.578 23.844 6.68 1 98.38 110 PRO B N 1
ATOM 3355 C CA . PRO B 1 110 ? -9.211 25.125 6.34 1 98.38 110 PRO B CA 1
ATOM 3356 C C . PRO B 1 110 ? -10.156 25.016 5.145 1 98.38 110 PRO B C 1
ATOM 3358 O O . PRO B 1 110 ? -11.195 25.688 5.109 1 98.38 110 PRO B O 1
ATOM 3361 N N . GLU B 1 111 ? -9.836 24.172 4.145 1 98.19 111 GLU B N 1
ATOM 3362 C CA . GLU B 1 111 ? -10.688 23.984 2.977 1 98.19 111 GLU B CA 1
ATOM 3363 C C . GLU B 1 111 ? -11.977 23.234 3.338 1 98.19 111 GLU B C 1
ATOM 3365 O O . GLU B 1 111 ? -12.922 23.203 2.551 1 98.19 111 GLU B O 1
ATOM 3370 N N . VAL B 1 112 ? -12.047 22.656 4.52 1 98.38 112 VAL B N 1
ATOM 3371 C CA . VAL B 1 112 ? -13.164 21.797 4.883 1 98.38 112 VAL B CA 1
ATOM 3372 C C . VAL B 1 112 ? -14.031 22.484 5.938 1 98.38 112 VAL B C 1
ATOM 3374 O O . VAL B 1 112 ? -15.25 22.609 5.766 1 98.38 112 VAL B O 1
ATOM 3377 N N . ASN B 1 113 ? -13.391 22.969 7.016 1 98.25 113 ASN B N 1
ATOM 3378 C CA . ASN B 1 113 ? -14.227 23.406 8.141 1 98.25 113 ASN B CA 1
ATOM 3379 C C . ASN B 1 113 ? -13.617 24.609 8.859 1 98.25 113 ASN B C 1
ATOM 3381 O O . ASN B 1 113 ? -13.5 24.609 10.086 1 98.25 113 ASN B O 1
ATOM 3385 N N . PRO B 1 114 ? -13.281 25.688 8.148 1 97.56 114 PRO B N 1
ATOM 3386 C CA . PRO B 1 114 ? -12.664 26.859 8.773 1 97.56 114 PRO B CA 1
ATOM 3387 C C . PRO B 1 114 ? -13.547 27.5 9.844 1 97.56 114 PRO B C 1
ATOM 3389 O O . PRO B 1 114 ? -13.039 28.094 10.797 1 97.56 114 PRO B O 1
ATOM 3392 N N . ALA B 1 115 ? -14.828 27.344 9.773 1 97.06 115 ALA B N 1
ATOM 3393 C CA . ALA B 1 115 ? -15.766 28 10.695 1 97.06 115 ALA B CA 1
ATOM 3394 C C . ALA B 1 115 ? -15.633 27.422 12.102 1 97.06 115 ALA B C 1
ATOM 3396 O O . ALA B 1 115 ? -16 28.062 13.086 1 97.06 115 ALA B O 1
ATOM 3397 N N . ALA B 1 116 ? -15.102 26.188 12.172 1 97.31 116 ALA B N 1
ATOM 3398 C CA . ALA B 1 116 ? -14.984 25.516 13.469 1 97.31 116 ALA B CA 1
ATOM 3399 C C . ALA B 1 116 ? -14.047 26.281 14.398 1 97.31 116 ALA B C 1
ATOM 3401 O O . ALA B 1 116 ? -14.141 26.156 15.617 1 97.31 116 ALA B O 1
ATOM 3402 N N . MET B 1 117 ? -13.133 27.109 13.852 1 97.06 117 MET B N 1
ATOM 3403 C CA . MET B 1 117 ? -12.094 27.703 14.695 1 97.06 117 MET B CA 1
ATOM 3404 C C . MET B 1 117 ? -12.477 29.109 15.117 1 97.06 117 MET B C 1
ATOM 3406 O O . MET B 1 117 ? -11.695 29.797 15.773 1 97.06 117 MET B O 1
ATOM 3410 N N . ARG B 1 118 ? -13.688 29.578 14.727 1 96.12 118 ARG B N 1
ATOM 3411 C CA . ARG B 1 118 ? -14.125 30.922 15.102 1 96.12 118 ARG B CA 1
ATOM 3412 C C . ARG B 1 118 ? -14.117 31.094 16.609 1 96.12 118 ARG B C 1
ATOM 3414 O O . ARG B 1 118 ? -14.688 30.281 17.344 1 96.12 118 ARG B O 1
ATOM 3421 N N . GLY B 1 119 ? -13.453 32.125 17.062 1 95.31 119 GLY B N 1
ATOM 3422 C CA . GLY B 1 119 ? -13.422 32.5 18.469 1 95.31 119 GLY B CA 1
ATOM 3423 C C . GLY B 1 119 ? -12.523 31.594 19.297 1 95.31 119 GLY B C 1
ATOM 3424 O O . GLY B 1 119 ? -12.461 31.734 20.516 1 95.31 119 GLY B O 1
ATOM 3425 N N . LYS B 1 120 ? -11.898 30.672 18.703 1 97.94 120 LYS B N 1
ATOM 3426 C CA . LYS B 1 120 ? -11.039 29.75 19.422 1 97.94 120 LYS B CA 1
ATOM 3427 C C . LYS B 1 120 ? -9.578 30.156 19.328 1 97.94 120 LYS B C 1
ATOM 3429 O O . LYS B 1 120 ? -9.133 30.672 18.297 1 97.94 120 LYS B O 1
ATOM 3434 N N . LEU B 1 121 ? -8.859 29.922 20.375 1 98.56 121 LEU B N 1
ATOM 3435 C CA . LEU B 1 121 ? -7.461 30.328 20.406 1 98.56 121 LEU B CA 1
ATOM 3436 C C . LEU B 1 121 ? -6.535 29.125 20.328 1 98.56 121 LEU B C 1
ATOM 3438 O O . LEU B 1 121 ? -5.344 29.266 20.047 1 98.56 121 LEU B O 1
ATOM 3442 N N . LEU B 1 122 ? -7.035 27.922 20.625 1 98.81 122 LEU B N 1
ATOM 3443 C CA . LEU B 1 122 ? -6.297 26.672 20.469 1 98.81 122 LEU B CA 1
ATOM 3444 C C . LEU B 1 122 ? -6.926 25.797 19.391 1 98.81 122 LEU B C 1
ATOM 3446 O O . LEU B 1 122 ? -8.086 25.391 19.516 1 98.81 122 LEU B O 1
ATOM 3450 N N . ILE B 1 123 ? -6.191 25.609 18.312 1 98.88 123 ILE B N 1
ATOM 3451 C CA . ILE B 1 123 ? -6.66 24.859 17.156 1 98.88 123 ILE B CA 1
ATOM 3452 C C . ILE B 1 123 ? -5.75 23.641 16.922 1 98.88 123 ILE B C 1
ATOM 3454 O O . ILE B 1 123 ? -4.523 23.766 16.984 1 98.88 123 ILE B O 1
ATOM 3458 N N . ALA B 1 124 ? -6.348 22.484 16.734 1 98.88 124 ALA B N 1
ATOM 3459 C CA . ALA B 1 124 ? -5.582 21.281 16.469 1 98.88 124 ALA B CA 1
ATOM 3460 C C . ALA B 1 124 ? -5.445 21.047 14.961 1 98.88 124 ALA B C 1
ATOM 3462 O O . ALA B 1 124 ? -6.391 21.266 14.203 1 98.88 124 ALA B O 1
ATOM 3463 N N . ASN B 1 125 ? -4.227 20.719 14.516 1 98.81 125 ASN B N 1
ATOM 3464 C CA . ASN B 1 125 ? -3.91 20.25 13.172 1 98.81 125 ASN B CA 1
ATOM 3465 C C . ASN B 1 125 ? -4.09 18.734 13.055 1 98.81 125 ASN B C 1
ATOM 3467 O O . ASN B 1 125 ? -3.715 17.984 13.953 1 98.81 125 ASN B O 1
ATOM 3471 N N . PRO B 1 126 ? -4.699 18.266 12 1 98.81 126 PRO B N 1
ATOM 3472 C CA . PRO B 1 126 ? -5.008 16.828 11.906 1 98.81 126 PRO B CA 1
ATOM 3473 C C . PRO B 1 126 ? -3.773 15.984 11.602 1 98.81 126 PRO B C 1
ATOM 3475 O O . PRO B 1 126 ? -2.705 16.531 11.305 1 98.81 126 PRO B O 1
ATOM 3478 N N . ASN B 1 127 ? -3.975 14.656 11.711 1 98.69 127 ASN B N 1
ATOM 3479 C CA . ASN B 1 127 ? -3.018 13.656 11.258 1 98.69 127 ASN B CA 1
ATOM 3480 C C . ASN B 1 127 ? -2.717 13.805 9.766 1 98.69 127 ASN B C 1
ATOM 3482 O O . ASN B 1 127 ? -3.621 14.07 8.969 1 98.69 127 ASN B O 1
ATOM 3486 N N . CYS B 1 128 ? -1.472 13.648 9.461 1 98.75 128 CYS B N 1
ATOM 3487 C CA . CYS B 1 128 ? -1.015 13.883 8.094 1 98.75 128 CYS B CA 1
ATOM 3488 C C . CYS B 1 128 ? -1.785 13.023 7.102 1 98.75 128 CYS B C 1
ATOM 3490 O O . CYS B 1 128 ? -2.174 13.492 6.031 1 98.75 128 CYS B O 1
ATOM 3492 N N . THR B 1 129 ? -1.997 11.727 7.395 1 98.81 129 THR B N 1
ATOM 3493 C CA . THR B 1 129 ? -2.73 10.82 6.52 1 98.81 129 THR B CA 1
ATOM 3494 C C . THR B 1 129 ? -4.172 11.289 6.336 1 98.81 129 THR B C 1
ATOM 3496 O O . THR B 1 129 ? -4.688 11.297 5.219 1 98.81 129 THR B O 1
ATOM 3499 N N . THR B 1 130 ? -4.805 11.727 7.438 1 98.81 130 THR B N 1
ATOM 3500 C CA . THR B 1 130 ? -6.188 12.195 7.414 1 98.81 130 THR B CA 1
ATOM 3501 C C . THR B 1 130 ? -6.316 13.469 6.594 1 98.81 130 THR B C 1
ATOM 3503 O O . THR B 1 130 ? -7.234 13.602 5.781 1 98.81 130 THR B O 1
ATOM 3506 N N . ALA B 1 131 ? -5.402 14.422 6.816 1 98.88 131 ALA B N 1
ATOM 3507 C CA . ALA B 1 131 ? -5.449 15.695 6.109 1 98.88 131 ALA B CA 1
ATOM 3508 C C . ALA B 1 131 ? -5.34 15.492 4.602 1 98.88 131 ALA B C 1
ATOM 3510 O O . ALA B 1 131 ? -6.043 16.156 3.826 1 98.88 131 ALA B O 1
ATOM 3511 N N . ILE B 1 132 ? -4.469 14.594 4.191 1 98.94 132 ILE B N 1
ATOM 3512 C CA . ILE B 1 132 ? -4.266 14.312 2.775 1 98.94 132 ILE B CA 1
ATOM 3513 C C . ILE B 1 132 ? -5.535 13.703 2.184 1 98.94 132 ILE B C 1
ATOM 3515 O O . ILE B 1 132 ? -6.023 14.156 1.147 1 98.94 132 ILE B O 1
ATOM 3519 N N . ALA B 1 133 ? -6.125 12.734 2.828 1 98.94 133 ALA B N 1
ATOM 3520 C CA . ALA B 1 133 ? -7.344 12.086 2.35 1 98.94 133 ALA B CA 1
ATOM 3521 C C . ALA B 1 133 ? -8.5 13.078 2.277 1 98.94 133 ALA B C 1
ATOM 3523 O O . ALA B 1 133 ? -9.305 13.039 1.345 1 98.94 133 ALA B O 1
ATOM 3524 N N . ALA B 1 134 ? -8.578 13.953 3.277 1 98.94 134 ALA B N 1
ATOM 3525 C CA . ALA B 1 134 ? -9.695 14.891 3.389 1 98.94 134 ALA B CA 1
ATOM 3526 C C . ALA B 1 134 ? -9.766 15.805 2.168 1 98.94 134 ALA B C 1
ATOM 3528 O O . ALA B 1 134 ? -10.859 16.188 1.733 1 98.94 134 ALA B O 1
ATOM 3529 N N . MET B 1 135 ? -8.594 16.141 1.574 1 98.88 135 MET B N 1
ATOM 3530 C CA . MET B 1 135 ? -8.562 17.047 0.427 1 98.88 135 MET B CA 1
ATOM 3531 C C . MET B 1 135 ? -9.305 16.438 -0.76 1 98.88 135 MET B C 1
ATOM 3533 O O . MET B 1 135 ? -9.93 17.156 -1.542 1 98.88 135 MET B O 1
ATOM 3537 N N . ALA B 1 136 ? -9.227 15.125 -0.901 1 98.88 136 ALA B N 1
ATOM 3538 C CA . ALA B 1 136 ? -9.922 14.438 -1.992 1 98.88 136 ALA B CA 1
ATOM 3539 C C . ALA B 1 136 ? -11.344 14.07 -1.594 1 98.88 136 ALA B C 1
ATOM 3541 O O . ALA B 1 136 ? -12.273 14.195 -2.398 1 98.88 136 ALA B O 1
ATOM 3542 N N . LEU B 1 137 ? -11.555 13.672 -0.368 1 98.94 137 LEU B N 1
ATOM 3543 C CA . LEU B 1 137 ? -12.812 13.062 0.06 1 98.94 137 LEU B CA 1
ATOM 3544 C C . LEU B 1 137 ? -13.875 14.125 0.324 1 98.94 137 LEU B C 1
ATOM 3546 O O . LEU B 1 137 ? -15.062 13.898 0.08 1 98.94 137 LEU B O 1
ATOM 3550 N N . TRP B 1 138 ? -13.477 15.312 0.829 1 98.88 138 TRP B N 1
ATOM 3551 C CA . TRP B 1 138 ? -14.445 16.312 1.261 1 98.88 138 TRP B CA 1
ATOM 3552 C C . TRP B 1 138 ? -15.25 16.844 0.075 1 98.88 138 TRP B C 1
ATOM 3554 O O . TRP B 1 138 ? -16.484 16.875 0.112 1 98.88 138 TRP B O 1
ATOM 3564 N N . PRO B 1 139 ? -14.523 17.297 -1.063 1 98.88 139 PRO B N 1
ATOM 3565 C CA . PRO B 1 139 ? -15.312 17.766 -2.203 1 98.88 139 PRO B CA 1
ATOM 3566 C C . PRO B 1 139 ? -16.297 16.703 -2.707 1 98.88 139 PRO B C 1
ATOM 3568 O O . PRO B 1 139 ? -17.406 17.047 -3.129 1 98.88 139 PRO B O 1
ATOM 3571 N N . LEU B 1 140 ? -15.945 15.438 -2.693 1 98.94 140 LEU B N 1
ATOM 3572 C CA . LEU B 1 140 ? -16.844 14.367 -3.102 1 98.94 140 LEU B CA 1
ATOM 3573 C C . LEU B 1 140 ? -17.984 14.203 -2.109 1 98.94 140 LEU B C 1
ATOM 3575 O O . LEU B 1 140 ? -19.141 13.984 -2.506 1 98.94 140 LEU B O 1
ATOM 3579 N N . HIS B 1 141 ? -17.656 14.305 -0.826 1 98.81 141 HIS B N 1
ATOM 3580 C CA . HIS B 1 141 ? -18.656 14.203 0.226 1 98.81 141 HIS B CA 1
ATOM 3581 C C . HIS B 1 141 ? -19.703 15.297 0.095 1 98.81 141 HIS B C 1
ATOM 3583 O O . HIS B 1 141 ? -20.891 15.047 0.294 1 98.81 141 HIS B O 1
ATOM 3589 N N . GLN B 1 142 ? -19.266 16.5 -0.195 1 98.44 142 GLN B N 1
ATOM 3590 C CA . GLN B 1 142 ? -20.172 17.641 -0.302 1 98.44 142 GLN B CA 1
ATOM 3591 C C . GLN B 1 142 ? -21.203 17.422 -1.4 1 98.44 142 GLN B C 1
ATOM 3593 O O . GLN B 1 142 ? -22.375 17.797 -1.25 1 98.44 142 GLN B O 1
ATOM 3598 N N . LYS B 1 143 ? -20.797 16.781 -2.447 1 98.44 143 LYS B N 1
ATOM 3599 C CA . LYS B 1 143 ? -21.672 16.656 -3.611 1 98.44 143 LYS B CA 1
ATOM 3600 C C . LYS B 1 143 ? -22.422 15.328 -3.59 1 98.44 143 LYS B C 1
ATOM 3602 O O . LYS B 1 143 ? -23.578 15.258 -4.008 1 98.44 143 LYS B O 1
ATOM 3607 N N . PHE B 1 144 ? -21.797 14.188 -3.115 1 98.56 144 PHE B N 1
ATOM 3608 C CA . PHE B 1 144 ? -22.375 12.867 -3.291 1 98.56 144 PHE B CA 1
ATOM 3609 C C . PHE B 1 144 ? -22.594 12.188 -1.944 1 98.56 144 PHE B C 1
ATOM 3611 O O . PHE B 1 144 ? -23.219 11.133 -1.869 1 98.56 144 PHE B O 1
ATOM 3618 N N . THR B 1 145 ? -22.156 12.727 -0.896 1 98.62 145 THR B N 1
ATOM 3619 C CA . THR B 1 145 ? -22.266 12.297 0.492 1 98.62 145 THR B CA 1
ATOM 3620 C C . THR B 1 145 ? -21.609 10.93 0.686 1 98.62 145 THR B C 1
ATOM 3622 O O . THR B 1 145 ? -22.109 9.922 0.182 1 98.62 145 THR B O 1
ATOM 3625 N N . LEU B 1 146 ? -20.578 10.82 1.376 1 98.75 146 LEU B N 1
ATOM 3626 C CA . LEU B 1 146 ? -19.828 9.594 1.646 1 98.75 146 LEU B CA 1
ATOM 3627 C C . LEU B 1 146 ? -20.562 8.734 2.668 1 98.75 146 LEU B C 1
ATOM 3629 O O . LEU B 1 146 ? -21.062 9.242 3.676 1 98.75 146 LEU B O 1
ATOM 3633 N N . ARG B 1 147 ? -20.672 7.438 2.416 1 98.62 147 ARG B N 1
ATOM 3634 C CA . ARG B 1 147 ? -21.203 6.465 3.365 1 98.62 147 ARG B CA 1
ATOM 3635 C C . ARG B 1 147 ? -20.078 5.586 3.924 1 98.62 147 ARG B C 1
ATOM 3637 O O . ARG B 1 147 ? -20.031 5.332 5.129 1 98.62 147 ARG B O 1
ATOM 3644 N N . LYS B 1 148 ? -19.234 5.07 3.061 1 98.81 148 LYS B N 1
ATOM 3645 C CA . LYS B 1 148 ? -18.141 4.191 3.441 1 98.81 148 LYS B CA 1
ATOM 3646 C C . LYS B 1 148 ? -16.812 4.66 2.83 1 98.81 148 LYS B C 1
ATOM 3648 O O . LYS B 1 148 ? -16.797 5.141 1.694 1 98.81 148 LYS B O 1
ATOM 3653 N N . VAL B 1 149 ? -15.789 4.562 3.564 1 98.94 149 VAL B N 1
ATOM 3654 C CA . VAL B 1 149 ? -14.43 4.824 3.109 1 98.94 149 VAL B CA 1
ATOM 3655 C C . VAL B 1 149 ? -13.508 3.689 3.559 1 98.94 149 VAL B C 1
ATOM 3657 O O . VAL B 1 149 ? -13.359 3.441 4.758 1 98.94 149 VAL B O 1
ATOM 3660 N N . ILE B 1 150 ? -12.938 2.932 2.672 1 98.94 150 ILE B N 1
ATOM 3661 C CA . ILE B 1 150 ? -11.93 1.913 2.943 1 98.94 150 ILE B CA 1
ATOM 3662 C C . ILE B 1 150 ? -10.586 2.346 2.352 1 98.94 150 ILE B C 1
ATOM 3664 O O . ILE B 1 150 ? -10.492 2.605 1.15 1 98.94 150 ILE B O 1
ATOM 3668 N N . MET B 1 151 ? -9.578 2.438 3.199 1 98.94 151 MET B N 1
ATOM 3669 C CA . MET B 1 151 ? -8.312 3.031 2.777 1 98.94 151 MET B CA 1
ATOM 3670 C C . MET B 1 151 ? -7.137 2.131 3.15 1 98.94 151 MET B C 1
ATOM 3672 O O . MET B 1 151 ? -7.117 1.549 4.234 1 98.94 151 MET B O 1
ATOM 3676 N N . SER B 1 152 ? -6.211 1.909 2.295 1 98.94 152 SER B N 1
ATOM 3677 C CA . SER B 1 152 ? -4.883 1.355 2.549 1 98.94 152 SER B CA 1
ATOM 3678 C C . SER B 1 152 ? -3.791 2.365 2.217 1 98.94 152 SER B C 1
ATOM 3680 O O . SER B 1 152 ? -3.771 2.932 1.122 1 98.94 152 SER B O 1
ATOM 3682 N N . THR B 1 153 ? -2.891 2.564 3.137 1 98.94 153 THR B N 1
ATOM 3683 C CA . THR B 1 153 ? -1.936 3.648 2.93 1 98.94 153 THR B CA 1
ATOM 3684 C C . THR B 1 153 ? -0.548 3.096 2.617 1 98.94 153 THR B C 1
ATOM 3686 O O . THR B 1 153 ? -0.247 1.943 2.938 1 98.94 153 THR B O 1
ATOM 3689 N N . TYR B 1 154 ? 0.213 3.828 1.934 1 98.94 154 TYR B N 1
ATOM 3690 C CA . TYR B 1 154 ? 1.642 3.709 1.661 1 98.94 154 TYR B CA 1
ATOM 3691 C C . TYR B 1 154 ? 2.406 4.895 2.234 1 98.94 154 TYR B C 1
ATOM 3693 O O . TYR B 1 154 ? 2.623 5.895 1.544 1 98.94 154 TYR B O 1
ATOM 3701 N N . GLN B 1 155 ? 2.801 4.746 3.514 1 98.94 155 GLN B N 1
ATOM 3702 C CA . GLN B 1 155 ? 3.289 5.926 4.219 1 98.94 155 GLN B CA 1
ATOM 3703 C C . GLN B 1 155 ? 4.816 5.98 4.207 1 98.94 155 GLN B C 1
ATOM 3705 O O . GLN B 1 155 ? 5.477 4.973 4.469 1 98.94 155 GLN B O 1
ATOM 3710 N N . ALA B 1 156 ? 5.344 7.102 3.99 1 98.88 156 ALA B N 1
ATOM 3711 C CA . ALA B 1 156 ? 6.773 7.355 3.826 1 98.88 156 ALA B CA 1
ATOM 3712 C C . ALA B 1 156 ? 7.488 7.367 5.176 1 98.88 156 ALA B C 1
ATOM 3714 O O . ALA B 1 156 ? 6.859 7.578 6.215 1 98.88 156 ALA B O 1
ATOM 3715 N N . ALA B 1 157 ? 8.797 7.215 5.133 1 98.69 157 ALA B N 1
ATOM 3716 C CA . ALA B 1 157 ? 9.656 7.195 6.316 1 98.69 157 ALA B CA 1
ATOM 3717 C C . ALA B 1 157 ? 9.656 8.555 7.02 1 98.69 157 ALA B C 1
ATOM 3719 O O . ALA B 1 157 ? 9.797 8.625 8.242 1 98.69 157 ALA B O 1
ATOM 3720 N N . SER B 1 158 ? 9.422 9.57 6.242 1 98 158 SER B N 1
ATOM 3721 C CA . SER B 1 158 ? 9.438 10.914 6.812 1 98 158 SER B CA 1
ATOM 3722 C C . SER B 1 158 ? 8.289 11.109 7.797 1 98 158 SER B C 1
ATOM 3724 O O . SER B 1 158 ? 8.305 12.047 8.602 1 98 158 SER B O 1
ATOM 3726 N N . GLY B 1 159 ? 7.289 10.227 7.707 1 97.19 159 GLY B N 1
ATOM 3727 C CA . GLY B 1 159 ? 6.246 10.242 8.719 1 97.19 159 GLY B CA 1
ATOM 3728 C C . GLY B 1 159 ? 6.777 10.023 10.125 1 97.19 159 GLY B C 1
ATOM 3729 O O . GLY B 1 159 ? 6.109 10.367 11.102 1 97.19 159 GLY B O 1
ATOM 3730 N N . ALA B 1 160 ? 7.977 9.453 10.234 1 96.56 160 ALA B N 1
ATOM 3731 C CA . ALA B 1 160 ? 8.633 9.242 11.523 1 96.56 160 ALA B CA 1
ATOM 3732 C C . ALA B 1 160 ? 9.711 10.289 11.766 1 96.56 160 ALA B C 1
ATOM 3734 O O . ALA B 1 160 ? 10.625 10.078 12.562 1 96.56 160 ALA B O 1
ATOM 3735 N N . GLY B 1 161 ? 9.656 11.422 10.977 1 94.06 161 GLY B N 1
ATOM 3736 C CA . GLY B 1 161 ? 10.57 12.539 11.156 1 94.06 161 GLY B CA 1
ATOM 3737 C C . GLY B 1 161 ? 11.914 12.32 10.484 1 94.06 161 GLY B C 1
ATOM 3738 O O . GLY B 1 161 ? 12.078 11.383 9.711 1 94.06 161 GLY B O 1
ATOM 3739 N N . ALA B 1 162 ? 12.797 13.203 10.812 1 94 162 ALA B N 1
ATOM 3740 C CA . ALA B 1 162 ? 14.141 13.156 10.242 1 94 162 ALA B CA 1
ATOM 3741 C C . ALA B 1 162 ? 14.844 11.852 10.602 1 94 162 ALA B C 1
ATOM 3743 O O . ALA B 1 162 ? 15.555 11.273 9.773 1 94 162 ALA B O 1
ATOM 3744 N N . ALA B 1 163 ? 14.633 11.398 11.773 1 96.25 163 ALA B N 1
ATOM 3745 C CA . ALA B 1 163 ? 15.266 10.164 12.242 1 96.25 163 ALA B CA 1
ATOM 3746 C C . ALA B 1 163 ? 14.82 8.969 11.406 1 96.25 163 ALA B C 1
ATOM 3748 O O . ALA B 1 163 ? 15.609 8.07 11.117 1 96.25 163 ALA B O 1
ATOM 3749 N N . GLY B 1 164 ? 13.539 8.898 11.016 1 97.69 164 GLY B N 1
ATOM 3750 C CA . GLY B 1 164 ? 13.031 7.832 10.164 1 97.69 164 GLY B CA 1
ATOM 3751 C C . GLY B 1 164 ? 13.664 7.812 8.789 1 97.69 164 GLY B C 1
ATOM 3752 O O . GLY B 1 164 ? 14.016 6.75 8.266 1 97.69 164 GLY B O 1
ATOM 3753 N N . MET B 1 165 ? 13.867 8.977 8.242 1 97.06 165 MET B N 1
ATOM 3754 C CA . MET B 1 165 ? 14.477 9.094 6.918 1 97.06 165 MET B CA 1
ATOM 3755 C C . MET B 1 165 ? 15.938 8.656 6.949 1 97.06 165 MET B C 1
ATOM 3757 O O . MET B 1 165 ? 16.391 7.953 6.047 1 97.06 165 MET B O 1
ATOM 3761 N N . ILE B 1 166 ? 16.609 9.102 7.969 1 97.31 166 ILE B N 1
ATOM 3762 C CA . ILE B 1 166 ? 18.016 8.742 8.125 1 97.31 166 ILE B CA 1
ATOM 3763 C C . ILE B 1 166 ? 18.156 7.227 8.281 1 97.31 166 ILE B C 1
ATOM 3765 O O . ILE B 1 166 ? 19 6.605 7.648 1 97.31 166 ILE B O 1
ATOM 3769 N N . GLU B 1 167 ? 17.297 6.656 9.141 1 98.5 167 GLU B N 1
ATOM 3770 C CA . GLU B 1 167 ? 17.328 5.211 9.359 1 98.5 167 GLU B CA 1
ATOM 3771 C C . GLU B 1 167 ? 17.062 4.453 8.062 1 98.5 167 GLU B C 1
ATOM 3773 O O . GLU B 1 167 ? 17.734 3.453 7.777 1 98.5 167 GLU B O 1
ATOM 3778 N N . LEU B 1 168 ? 16.109 4.906 7.23 1 98.62 168 LEU B N 1
ATOM 3779 C CA . LEU B 1 168 ? 15.82 4.258 5.957 1 98.62 168 LEU B CA 1
ATOM 3780 C C . LEU B 1 168 ? 17.031 4.297 5.035 1 98.62 168 LEU B C 1
ATOM 3782 O O . LEU B 1 168 ? 17.406 3.277 4.453 1 98.62 168 LEU B O 1
ATOM 3786 N N . GLU B 1 169 ? 17.625 5.488 4.906 1 98.12 169 GLU B N 1
ATOM 3787 C CA . GLU B 1 169 ? 18.734 5.652 3.977 1 98.12 169 GLU B CA 1
ATOM 3788 C C . GLU B 1 169 ? 19.938 4.809 4.402 1 98.12 169 GLU B C 1
ATOM 3790 O O . GLU B 1 169 ? 20.531 4.113 3.58 1 98.12 169 GLU B O 1
ATOM 3795 N N . ALA B 1 170 ? 20.266 4.922 5.699 1 98.12 170 ALA B N 1
ATOM 3796 C CA . ALA B 1 170 ? 21.391 4.148 6.219 1 98.12 170 ALA B CA 1
ATOM 3797 C C . ALA B 1 170 ? 21.141 2.65 6.082 1 98.12 170 ALA B C 1
ATOM 3799 O O . ALA B 1 170 ? 22.031 1.9 5.676 1 98.12 170 ALA B O 1
ATOM 3800 N N . GLY B 1 171 ? 19.953 2.223 6.457 1 98.62 171 GLY B N 1
ATOM 3801 C CA . GLY B 1 171 ? 19.609 0.815 6.34 1 98.62 171 GLY B CA 1
ATOM 3802 C C . GLY B 1 171 ? 19.625 0.318 4.906 1 98.62 171 GLY B C 1
ATOM 3803 O O . GLY B 1 171 ? 20 -0.825 4.641 1 98.62 171 GLY B O 1
ATOM 3804 N N . THR B 1 172 ? 19.125 1.151 3.971 1 98.56 172 THR B N 1
ATOM 3805 C CA . THR B 1 172 ? 19.094 0.777 2.561 1 98.56 172 THR B CA 1
ATOM 3806 C C . THR B 1 172 ? 20.5 0.545 2.023 1 98.56 172 THR B C 1
ATOM 3808 O O . THR B 1 172 ? 20.734 -0.409 1.278 1 98.56 172 THR B O 1
ATOM 3811 N N . ARG B 1 173 ? 21.453 1.436 2.377 1 98 173 ARG B N 1
ATOM 3812 C CA . ARG B 1 173 ? 22.844 1.254 1.981 1 98 173 ARG B CA 1
ATOM 3813 C C . ARG B 1 173 ? 23.391 -0.073 2.498 1 98 173 ARG B C 1
ATOM 3815 O O . ARG B 1 173 ? 24.016 -0.824 1.749 1 98 173 ARG B O 1
ATOM 3822 N N . LYS B 1 174 ? 23.125 -0.356 3.76 1 97.5 174 LYS B N 1
ATOM 3823 C CA . LYS B 1 174 ? 23.578 -1.607 4.355 1 97.5 174 LYS B CA 1
ATOM 3824 C C . LYS B 1 174 ? 22.938 -2.811 3.674 1 97.5 174 LYS B C 1
ATOM 3826 O O . LYS B 1 174 ? 23.609 -3.805 3.391 1 97.5 174 LYS B O 1
ATOM 3831 N N . GLY B 1 175 ? 21.625 -2.705 3.463 1 96 175 GLY B N 1
ATOM 3832 C CA . GLY B 1 175 ? 20.906 -3.783 2.811 1 96 175 GLY B CA 1
ATOM 3833 C C . GLY B 1 175 ? 21.422 -4.098 1.423 1 96 175 GLY B C 1
ATOM 3834 O O . GLY B 1 175 ? 21.516 -5.266 1.037 1 96 175 GLY B O 1
ATOM 3835 N N . LEU B 1 176 ? 21.734 -3.074 0.63 1 96.94 176 LEU B N 1
ATOM 3836 C CA . LEU B 1 176 ? 22.266 -3.244 -0.719 1 96.94 176 LEU B CA 1
ATOM 3837 C C . LEU B 1 176 ? 23.625 -3.945 -0.686 1 96.94 176 LEU B C 1
ATOM 3839 O O . LEU B 1 176 ? 24.016 -4.586 -1.663 1 96.94 176 LEU B O 1
ATOM 3843 N N . ASN B 1 177 ? 24.266 -3.844 0.456 1 95.06 177 ASN B N 1
ATOM 3844 C CA . ASN B 1 177 ? 25.594 -4.453 0.612 1 95.06 177 ASN B CA 1
ATOM 3845 C C . ASN B 1 177 ? 25.516 -5.766 1.389 1 95.06 177 ASN B C 1
ATOM 3847 O O . ASN B 1 177 ? 26.531 -6.27 1.864 1 95.06 177 ASN B O 1
ATOM 3851 N N . ASN B 1 178 ? 24.328 -6.219 1.647 1 92.69 178 ASN B N 1
ATOM 3852 C CA . ASN B 1 178 ? 24.078 -7.461 2.367 1 92.69 178 ASN B CA 1
ATOM 3853 C C . ASN B 1 178 ? 24.641 -7.41 3.785 1 92.69 178 ASN B C 1
ATOM 3855 O O . ASN B 1 178 ? 25.188 -8.398 4.273 1 92.69 178 ASN B O 1
ATOM 3859 N N . GLU B 1 179 ? 24.656 -6.246 4.328 1 95.75 179 GLU B N 1
ATOM 3860 C CA . GLU B 1 179 ? 25.016 -6.043 5.73 1 95.75 179 GLU B CA 1
ATOM 3861 C C . GLU B 1 179 ? 23.781 -6.035 6.621 1 95.75 179 GLU B C 1
ATOM 3863 O O . GLU B 1 179 ? 22.672 -5.754 6.156 1 95.75 179 GLU B O 1
ATOM 3868 N N . PRO B 1 180 ? 23.953 -6.371 7.855 1 95.62 180 PRO B N 1
ATOM 3869 C CA . PRO B 1 180 ? 22.797 -6.355 8.766 1 95.62 180 PRO B CA 1
ATOM 3870 C C . PRO B 1 180 ? 22.156 -4.977 8.875 1 95.62 180 PRO B C 1
ATOM 3872 O O . PRO B 1 180 ? 22.859 -3.969 8.992 1 95.62 180 PRO B O 1
ATOM 3875 N N . VAL B 1 181 ? 20.906 -4.961 8.711 1 97.19 181 VAL B N 1
ATOM 3876 C CA . VAL B 1 181 ? 20.141 -3.727 8.852 1 97.19 181 VAL B CA 1
ATOM 3877 C C . VAL B 1 181 ? 19.484 -3.682 10.234 1 97.19 181 VAL B C 1
ATOM 3879 O O . VAL B 1 181 ? 18.75 -4.602 10.602 1 97.19 181 VAL B O 1
ATOM 3882 N N . VAL B 1 182 ? 19.75 -2.674 10.961 1 94.94 182 VAL B N 1
ATOM 3883 C CA . VAL B 1 182 ? 19.203 -2.533 12.305 1 94.94 182 VAL B CA 1
ATOM 3884 C C . VAL B 1 182 ? 18.125 -1.449 12.312 1 94.94 182 VAL B C 1
ATOM 3886 O O . VAL B 1 182 ? 18.172 -0.518 11.5 1 94.94 182 VAL B O 1
ATOM 3889 N N . ASN B 1 183 ? 17.047 -1.63 13.117 1 97.88 183 ASN B N 1
ATOM 3890 C CA . ASN B 1 183 ? 15.977 -0.649 13.281 1 97.88 183 ASN B CA 1
ATOM 3891 C C . ASN B 1 183 ? 15.953 -0.072 14.695 1 97.88 183 ASN B C 1
ATOM 3893 O O . ASN B 1 183 ? 16.125 -0.803 15.672 1 97.88 183 ASN B O 1
ATOM 3897 N N . GLU B 1 184 ? 15.773 1.196 14.789 1 97.88 184 GLU B N 1
ATOM 3898 C CA . GLU B 1 184 ? 15.625 1.896 16.062 1 97.88 184 GLU B CA 1
ATOM 3899 C C . GLU B 1 184 ? 14.344 2.729 16.094 1 97.88 184 GLU B C 1
ATOM 3901 O O . GLU B 1 184 ? 13.641 2.752 17.109 1 97.88 184 GLU B O 1
ATOM 3906 N N . VAL B 1 185 ? 14.086 3.412 15.008 1 97.81 185 VAL B N 1
ATOM 3907 C CA . VAL B 1 185 ? 12.922 4.293 14.898 1 97.81 185 VAL B CA 1
ATOM 3908 C C . VAL B 1 185 ? 11.688 3.473 14.531 1 97.81 185 VAL B C 1
ATOM 3910 O O . VAL B 1 185 ? 10.617 3.664 15.102 1 97.81 185 VAL B O 1
ATOM 3913 N N . PHE B 1 186 ? 11.859 2.561 13.57 1 98.5 186 PHE B N 1
ATOM 3914 C CA . PHE B 1 186 ? 10.758 1.735 13.094 1 98.5 186 PHE B CA 1
ATOM 3915 C C . PHE B 1 186 ? 10.688 0.421 13.859 1 98.5 186 PHE B C 1
ATOM 3917 O O . PHE B 1 186 ? 11.688 -0.014 14.445 1 98.5 186 PHE B O 1
ATOM 3924 N N . ALA B 1 187 ? 9.531 -0.226 13.883 1 98.31 187 ALA B N 1
ATOM 3925 C CA . ALA B 1 187 ? 9.312 -1.476 14.609 1 98.31 187 ALA B CA 1
ATOM 3926 C C . ALA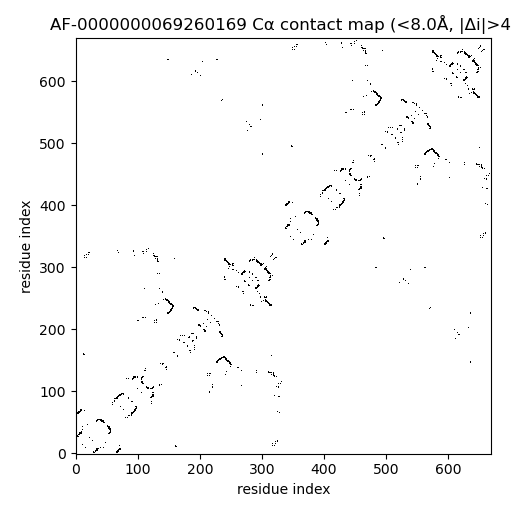 B 1 187 ? 10.156 -2.604 14.016 1 98.31 187 ALA B C 1
ATOM 3928 O O . ALA B 1 187 ? 10.539 -3.535 14.727 1 98.31 187 ALA B O 1
ATOM 3929 N N . HIS B 1 188 ? 10.453 -2.576 12.703 1 98.69 188 HIS B N 1
ATOM 3930 C CA . HIS B 1 188 ? 11.266 -3.512 11.93 1 98.69 188 HIS B CA 1
ATOM 3931 C C . HIS B 1 188 ? 12.117 -2.779 10.898 1 98.69 188 HIS B C 1
ATOM 3933 O O . HIS B 1 188 ? 11.859 -1.618 10.586 1 98.69 188 HIS B O 1
ATOM 3939 N N . PRO B 1 189 ? 13.219 -3.457 10.414 1 98.69 189 PRO B N 1
ATOM 3940 C CA . PRO B 1 189 ? 13.953 -2.844 9.305 1 98.69 189 PRO B CA 1
ATOM 3941 C C . PRO B 1 189 ? 13.055 -2.502 8.117 1 98.69 189 PRO B C 1
ATOM 3943 O O . PRO B 1 189 ? 12.297 -3.352 7.652 1 98.69 189 PRO B O 1
ATOM 3946 N N . LEU B 1 190 ? 13.141 -1.286 7.656 1 98.75 190 LEU B N 1
ATOM 3947 C CA . LEU B 1 190 ? 12.203 -0.79 6.652 1 98.75 190 LEU B CA 1
ATOM 3948 C C . LEU B 1 190 ? 12.75 -1.002 5.246 1 98.75 190 LEU B C 1
ATOM 3950 O O . LEU B 1 190 ? 11.984 -1.197 4.301 1 98.75 190 LEU B O 1
ATOM 3954 N N . PRO B 1 191 ? 14.125 -1 5.027 1 98.56 191 PRO B N 1
ATOM 3955 C CA . PRO B 1 191 ? 14.641 -1.162 3.664 1 98.56 191 PRO B CA 1
ATOM 3956 C C . PRO B 1 191 ? 14.109 -2.422 2.98 1 98.56 191 PRO B C 1
ATOM 3958 O O . PRO B 1 191 ? 14.266 -3.525 3.51 1 98.56 191 PRO B O 1
ATOM 3961 N N . PHE B 1 192 ? 13.43 -2.209 1.812 1 98.38 192 PHE B N 1
ATOM 3962 C CA . PHE B 1 192 ? 12.891 -3.279 0.979 1 98.38 192 PHE B CA 1
ATOM 3963 C C . PHE B 1 192 ? 11.875 -4.113 1.753 1 98.38 192 PHE B C 1
ATOM 3965 O O . PHE B 1 192 ? 11.773 -5.324 1.545 1 98.38 192 PHE B O 1
ATOM 3972 N N . ASN B 1 193 ? 11.219 -3.508 2.699 1 98.69 193 ASN B N 1
ATOM 3973 C CA . ASN B 1 193 ? 10.195 -4.129 3.533 1 98.69 193 ASN B CA 1
ATOM 3974 C C . ASN B 1 193 ? 8.961 -3.24 3.662 1 98.69 193 ASN B C 1
ATOM 3976 O O . ASN B 1 193 ? 8.969 -2.092 3.213 1 98.69 193 ASN B O 1
ATOM 3980 N N . VAL B 1 194 ? 7.855 -3.775 4.066 1 98.88 194 VAL B N 1
ATOM 3981 C CA . VAL B 1 194 ? 6.723 -2.979 4.523 1 98.88 194 VAL B CA 1
ATOM 3982 C C . VAL B 1 194 ? 6.379 -3.348 5.965 1 98.88 194 VAL B C 1
ATOM 3984 O O . VAL B 1 194 ? 6.621 -4.477 6.395 1 98.88 194 VAL B O 1
ATOM 3987 N N . ILE B 1 195 ? 5.945 -2.434 6.723 1 98.94 195 ILE B N 1
ATOM 3988 C CA . ILE B 1 195 ? 5.59 -2.648 8.125 1 98.94 195 ILE B CA 1
ATOM 3989 C C . ILE B 1 195 ? 4.129 -2.26 8.344 1 98.94 195 ILE B C 1
ATOM 3991 O O . ILE B 1 195 ? 3.801 -1.073 8.414 1 98.94 195 ILE B O 1
ATOM 3995 N N . PRO B 1 196 ? 3.209 -3.287 8.422 1 98.94 196 PRO B N 1
ATOM 3996 C CA . PRO B 1 196 ? 1.799 -2.971 8.664 1 98.94 196 PRO B CA 1
ATOM 3997 C C . PRO B 1 196 ? 1.514 -2.602 10.117 1 98.94 196 PRO B C 1
ATOM 3999 O O . PRO B 1 196 ? 0.582 -3.139 10.719 1 98.94 196 PRO B O 1
ATOM 4002 N N . HIS B 1 197 ? 2.34 -1.612 10.594 1 98.81 197 HIS B N 1
ATOM 4003 C CA . HIS B 1 197 ? 2.297 -1.119 11.961 1 98.81 197 HIS B CA 1
ATOM 4004 C C . HIS B 1 197 ? 2.803 0.317 12.047 1 98.81 197 HIS B C 1
ATOM 4006 O O . HIS B 1 197 ? 4.004 0.564 11.922 1 98.81 197 HIS B O 1
ATOM 4012 N N . ILE B 1 198 ? 1.936 1.221 12.227 1 98.69 198 ILE B N 1
ATOM 4013 C CA . ILE B 1 198 ? 2.27 2.617 12.484 1 98.69 198 ILE B CA 1
ATOM 4014 C C . ILE B 1 198 ? 1.54 3.1 13.742 1 98.69 198 ILE B C 1
ATOM 4016 O O . ILE B 1 198 ? 0.31 3.047 13.805 1 98.69 198 ILE B O 1
ATOM 4020 N N . ASP B 1 199 ? 2.354 3.65 14.742 1 97.69 199 ASP B N 1
ATOM 4021 C CA . ASP B 1 199 ? 1.836 4.07 16.047 1 97.69 199 ASP B CA 1
ATOM 4022 C C . ASP B 1 199 ? 1.485 2.865 16.906 1 97.69 199 ASP B C 1
ATOM 4024 O O . ASP B 1 199 ? 2.062 1.788 16.75 1 97.69 199 ASP B O 1
ATOM 4028 N N . ALA B 1 200 ? 0.637 2.957 17.906 1 97.75 200 ALA B N 1
ATOM 4029 C CA . ALA B 1 200 ? 0.405 1.92 18.922 1 97.75 200 ALA B CA 1
ATOM 4030 C C . ALA B 1 200 ? -0.875 1.146 18.609 1 97.75 200 ALA B C 1
ATOM 4032 O O . ALA B 1 200 ? -1.872 1.727 18.172 1 97.75 200 ALA B O 1
ATOM 4033 N N . PHE B 1 201 ? -0.816 -0.165 18.828 1 98.44 201 PHE B N 1
ATOM 4034 C CA . PHE B 1 201 ? -2.008 -0.987 18.656 1 98.44 201 PHE B CA 1
ATOM 4035 C C . PHE B 1 201 ? -3.049 -0.658 19.719 1 98.44 201 PHE B C 1
ATOM 4037 O O . PHE B 1 201 ? -2.705 -0.412 20.875 1 98.44 201 PHE B O 1
ATOM 4044 N N . GLN B 1 202 ? -4.289 -0.607 19.297 1 97.88 202 GLN B N 1
ATOM 4045 C CA . GLN B 1 202 ? -5.434 -0.411 20.172 1 97.88 202 GLN B CA 1
ATOM 4046 C C . GLN B 1 202 ? -6.125 -1.737 20.484 1 97.88 202 GLN B C 1
ATOM 4048 O O . GLN B 1 202 ? -5.82 -2.76 19.859 1 97.88 202 GLN B O 1
ATOM 4053 N N . SER B 1 203 ? -7.105 -1.777 21.391 1 97.19 203 SER B N 1
ATOM 4054 C CA . SER B 1 203 ? -7.762 -2.998 21.844 1 97.19 203 SER B CA 1
ATOM 4055 C C . SER B 1 203 ? -8.594 -3.629 20.734 1 97.19 203 SER B C 1
ATOM 4057 O O . SER B 1 203 ? -8.82 -4.84 20.734 1 97.19 203 SER B O 1
ATOM 4059 N N . ASN B 1 204 ? -8.961 -2.867 19.766 1 97.44 204 ASN B N 1
ATOM 4060 C CA . ASN B 1 204 ? -9.812 -3.383 18.703 1 97.44 204 ASN B CA 1
ATOM 4061 C C . ASN B 1 204 ? -8.984 -3.953 17.547 1 97.44 204 ASN B C 1
ATOM 4063 O O . ASN B 1 204 ? -9.531 -4.297 16.5 1 97.44 204 ASN B O 1
ATOM 4067 N N . GLY B 1 205 ? -7.656 -3.938 17.609 1 97.88 205 GLY B N 1
ATOM 4068 C CA . GLY B 1 205 ? -6.781 -4.535 16.609 1 97.88 205 GLY B CA 1
ATOM 4069 C C . GLY B 1 205 ? -6.242 -3.533 15.609 1 97.88 205 GLY B C 1
ATOM 4070 O O . GLY B 1 205 ? -5.328 -3.844 14.844 1 97.88 205 GLY B O 1
ATOM 4071 N N . TYR B 1 206 ? -6.812 -2.33 15.617 1 98.69 206 TYR B N 1
ATOM 4072 C CA . TYR B 1 206 ? -6.289 -1.252 14.789 1 98.69 206 TYR B CA 1
ATOM 4073 C C . TYR B 1 206 ? -5.145 -0.53 15.484 1 98.69 206 TYR B C 1
ATOM 4075 O O . TYR B 1 206 ? -5.008 -0.608 16.703 1 98.69 206 TYR B O 1
ATOM 4083 N N . THR B 1 207 ? -4.281 0.091 14.758 1 98.75 207 THR B N 1
ATOM 4084 C CA . THR B 1 207 ? -3.312 0.998 15.367 1 98.75 207 THR B CA 1
ATOM 4085 C C . THR B 1 207 ? -3.934 2.371 15.602 1 98.75 207 THR B C 1
ATOM 4087 O O . THR B 1 207 ? -4.965 2.705 15.016 1 98.75 207 THR B O 1
ATOM 4090 N N . LYS B 1 208 ? -3.32 3.105 16.453 1 98.31 208 LYS B N 1
ATOM 4091 C CA . LYS B 1 208 ? -3.787 4.469 16.688 1 98.31 208 LYS B CA 1
ATOM 4092 C C . LYS B 1 208 ? -3.74 5.293 15.414 1 98.31 208 LYS B C 1
ATOM 4094 O O . LYS B 1 208 ? -4.605 6.145 15.188 1 98.31 208 LYS B O 1
ATOM 4099 N N . GLU B 1 209 ? -2.68 5.137 14.547 1 98.75 209 GLU B N 1
ATOM 4100 C CA . GLU B 1 209 ? -2.617 5.801 13.242 1 98.75 209 GLU B CA 1
ATOM 4101 C C . GLU B 1 209 ? -3.865 5.512 12.414 1 98.75 209 GLU B C 1
ATOM 4103 O O . GLU B 1 209 ? -4.43 6.414 11.797 1 98.75 209 GLU B O 1
ATOM 4108 N N . GLU B 1 210 ? -4.266 4.281 12.375 1 98.88 210 GLU B N 1
ATOM 4109 C CA . GLU B 1 210 ? -5.449 3.861 11.633 1 98.88 210 GLU B CA 1
ATOM 4110 C C . GLU B 1 210 ? -6.719 4.465 12.227 1 98.88 210 GLU B C 1
ATOM 4112 O O . GLU B 1 210 ? -7.59 4.938 11.5 1 98.88 210 GLU B O 1
ATOM 4117 N N . MET B 1 211 ? -6.805 4.477 13.539 1 98.75 211 MET B N 1
ATOM 4118 C CA . MET B 1 211 ? -7.98 5.027 14.203 1 98.75 211 MET B CA 1
ATOM 4119 C C . MET B 1 211 ? -8.055 6.543 14.023 1 98.75 211 MET B C 1
ATOM 4121 O O . MET B 1 211 ? -9.141 7.109 13.922 1 98.75 211 MET B O 1
ATOM 4125 N N . LYS B 1 212 ? -6.906 7.23 13.977 1 98.75 212 LYS B N 1
ATOM 4126 C CA . LYS B 1 212 ? -6.895 8.664 13.719 1 98.75 212 LYS B CA 1
ATOM 4127 C C . LYS B 1 212 ? -7.609 9 12.406 1 98.75 212 LYS B C 1
ATOM 4129 O O . LYS B 1 212 ? -8.32 10 12.32 1 98.75 212 LYS B O 1
ATOM 4134 N N . VAL B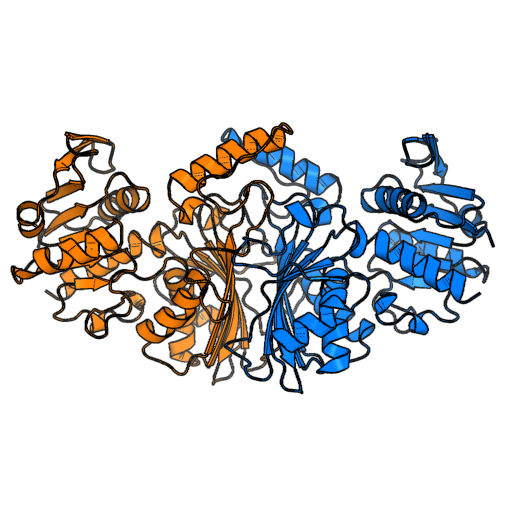 1 213 ? -7.41 8.18 11.367 1 98.75 213 VAL B N 1
ATOM 4135 C CA . VAL B 1 213 ? -8.094 8.391 10.094 1 98.75 213 VAL B CA 1
ATOM 4136 C C . VAL B 1 213 ? -9.602 8.352 10.305 1 98.75 213 VAL B C 1
ATOM 4138 O O . VAL B 1 213 ? -10.328 9.195 9.766 1 98.75 213 VAL B O 1
ATOM 4141 N N . VAL B 1 214 ? -10.07 7.43 11.117 1 98.38 214 VAL B N 1
ATOM 4142 C CA . VAL B 1 214 ? -11.492 7.242 11.375 1 98.38 214 VAL B CA 1
ATOM 4143 C C . VAL B 1 214 ? -12.031 8.414 12.188 1 98.38 214 VAL B C 1
ATOM 4145 O O . VAL B 1 214 ? -12.93 9.133 11.734 1 98.38 214 VAL B O 1
ATOM 4148 N N . TRP B 1 215 ? -11.391 8.672 13.367 1 98.44 215 TRP B N 1
ATOM 4149 C CA . TRP B 1 215 ? -11.875 9.664 14.32 1 98.44 215 TRP B CA 1
ATOM 4150 C C . TRP B 1 215 ? -11.82 11.062 13.727 1 98.44 215 TRP B C 1
ATOM 4152 O O . TRP B 1 215 ? -12.766 11.844 13.852 1 98.44 215 TRP B O 1
ATOM 4162 N N . GLU B 1 216 ? -10.773 11.352 13.07 1 98.81 216 GLU B N 1
ATOM 4163 C CA . GLU B 1 216 ? -10.555 12.727 12.633 1 98.81 216 GLU B CA 1
ATOM 4164 C C . GLU B 1 216 ? -11.367 13.039 11.383 1 98.81 216 GLU B C 1
ATOM 4166 O O . GLU B 1 216 ? -11.828 14.172 11.203 1 98.81 216 GLU B O 1
ATOM 4171 N N . THR B 1 217 ? -11.516 12.031 10.461 1 98.75 217 THR B N 1
ATOM 4172 C CA . THR B 1 217 ? -12.391 12.25 9.312 1 98.75 217 THR B CA 1
ATOM 4173 C C . THR B 1 217 ? -13.805 12.609 9.766 1 98.75 217 THR B C 1
ATOM 4175 O O . THR B 1 217 ? -14.383 13.578 9.289 1 98.75 217 THR B O 1
ATOM 4178 N N . GLN B 1 218 ? -14.32 11.859 10.703 1 98.31 218 GLN B N 1
ATOM 4179 C CA . GLN B 1 218 ? -15.68 12.086 11.188 1 98.31 218 GLN B CA 1
ATOM 4180 C C . GLN B 1 218 ? -15.805 13.445 11.867 1 98.31 218 GLN B C 1
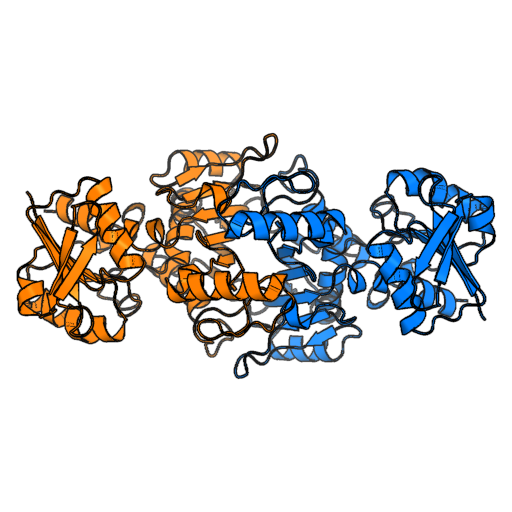ATOM 4182 O O . GLN B 1 218 ? -16.781 14.164 11.648 1 98.31 218 GLN B O 1
ATOM 4187 N N . LYS B 1 219 ? -14.805 13.844 12.664 1 98.38 219 LYS B N 1
ATOM 4188 C CA . LYS B 1 219 ? -14.852 15.117 13.375 1 98.38 219 LYS B CA 1
ATOM 4189 C C . LYS B 1 219 ? -14.727 16.281 12.398 1 98.38 219 LYS B C 1
ATOM 4191 O O . LYS B 1 219 ? -15.5 17.25 12.469 1 98.38 219 LYS B O 1
ATOM 4196 N N . ILE B 1 220 ? -13.805 16.234 11.438 1 98.75 220 ILE B N 1
ATOM 4197 C CA . ILE B 1 220 ? -13.531 17.312 10.5 1 98.75 220 ILE B CA 1
ATOM 4198 C C . ILE B 1 220 ? -14.727 17.5 9.562 1 98.75 220 ILE B C 1
ATOM 4200 O O . ILE B 1 220 ? -15.125 18.625 9.266 1 98.75 220 ILE B O 1
ATOM 4204 N N . PHE B 1 221 ? -15.281 16.359 9.141 1 98.5 221 PHE B N 1
ATOM 4205 C CA . PHE B 1 221 ? -16.391 16.422 8.203 1 98.5 221 PHE B CA 1
ATOM 4206 C C . PHE B 1 221 ? -17.703 16.703 8.93 1 98.5 221 PHE B C 1
ATOM 4208 O O . PHE B 1 221 ? -18.703 17.047 8.297 1 98.5 221 PHE B O 1
ATOM 4215 N N . GLY B 1 222 ? -17.75 16.562 10.305 1 97.31 222 GLY B N 1
ATOM 4216 C CA . GLY B 1 222 ? -18.953 16.766 11.094 1 97.31 222 GLY B CA 1
ATOM 4217 C C . GLY B 1 222 ? -19.984 15.672 10.867 1 97.31 222 GLY B C 1
ATOM 4218 O O . GLY B 1 222 ? -21.188 15.961 10.82 1 97.31 222 GLY B O 1
ATOM 4219 N N . SER B 1 223 ? -19.562 14.438 10.602 1 95.38 223 SER B N 1
ATOM 4220 C CA . SER B 1 223 ? -20.484 13.344 10.305 1 95.38 223 SER B CA 1
ATOM 4221 C C . SER B 1 223 ? -20 12.039 10.938 1 95.38 223 SER B C 1
ATOM 4223 O O . SER B 1 223 ? -19.047 11.43 10.461 1 95.38 223 SER B O 1
ATOM 4225 N N . LYS B 1 224 ? -20.75 11.555 11.898 1 92.75 224 LYS B N 1
ATOM 4226 C CA . LYS B 1 224 ? -20.438 10.281 12.547 1 92.75 224 LYS B CA 1
ATOM 4227 C C . LYS B 1 224 ? -20.953 9.102 11.719 1 92.75 224 LYS B C 1
ATOM 4229 O O . LYS B 1 224 ? -20.641 7.949 12.016 1 92.75 224 LYS B O 1
ATOM 4234 N N . ASP B 1 225 ? -21.609 9.43 10.617 1 95 225 ASP B N 1
ATOM 4235 C CA . ASP B 1 225 ? -22.266 8.398 9.82 1 95 225 ASP B CA 1
ATOM 4236 C C . ASP B 1 225 ? -21.297 7.816 8.781 1 95 225 ASP B C 1
ATOM 4238 O O . ASP B 1 225 ? -21.562 6.762 8.203 1 95 225 ASP B O 1
ATOM 4242 N N . ILE B 1 226 ? -20.219 8.484 8.531 1 98.12 226 ILE B N 1
ATOM 4243 C CA . ILE B 1 226 ? -19.234 7.973 7.578 1 98.12 226 ILE B CA 1
ATOM 4244 C C . ILE B 1 226 ? -18.5 6.773 8.18 1 98.12 226 ILE B C 1
ATOM 4246 O O . ILE B 1 226 ? -17.719 6.93 9.125 1 98.12 226 ILE B O 1
ATOM 4250 N N . ALA B 1 227 ? -18.781 5.582 7.715 1 98.44 227 ALA B N 1
ATOM 4251 C CA . ALA B 1 227 ? -18.031 4.398 8.133 1 98.44 227 ALA B CA 1
ATOM 4252 C C . ALA B 1 227 ? -16.656 4.355 7.473 1 98.44 227 ALA B C 1
ATOM 4254 O O . ALA B 1 227 ? -16.562 4.379 6.242 1 98.44 227 ALA B O 1
ATOM 4255 N N . CYS B 1 228 ? -15.617 4.316 8.25 1 98.38 228 CYS B N 1
ATOM 4256 C CA . CYS B 1 228 ? -14.258 4.375 7.738 1 98.38 228 CYS B CA 1
ATOM 4257 C C . CYS B 1 228 ? -13.414 3.234 8.297 1 98.38 228 CYS B C 1
ATOM 4259 O O . CYS B 1 228 ? -13.531 2.885 9.477 1 98.38 228 CYS B O 1
ATOM 4261 N N . SER B 1 229 ? -12.68 2.59 7.512 1 98.44 229 SER B N 1
ATOM 4262 C CA . SER B 1 229 ? -11.648 1.634 7.895 1 98.44 229 SER B CA 1
ATOM 4263 C C . SER B 1 229 ? -10.344 1.896 7.148 1 98.44 229 SER B C 1
ATOM 4265 O O . SER B 1 229 ? -10.359 2.211 5.957 1 98.44 229 SER B O 1
ATOM 4267 N N . CYS B 1 230 ? -9.25 1.807 7.836 1 98.81 230 CYS B N 1
ATOM 4268 C CA . CYS B 1 230 ? -7.957 2.115 7.23 1 98.81 230 CYS B CA 1
ATOM 4269 C C . CYS B 1 230 ? -6.895 1.115 7.672 1 98.81 230 CYS B C 1
ATOM 4271 O O . CYS B 1 230 ? -6.852 0.725 8.844 1 98.81 230 CYS B O 1
ATOM 4273 N N . THR B 1 231 ? -6.105 0.591 6.781 1 98.94 231 THR B N 1
ATOM 4274 C CA . THR B 1 231 ? -4.883 -0.151 7.059 1 98.94 231 THR B CA 1
ATOM 4275 C C . THR B 1 231 ? -3.652 0.694 6.738 1 98.94 231 THR B C 1
ATOM 4277 O O . THR B 1 231 ? -3.418 1.044 5.582 1 98.94 231 THR B O 1
ATOM 4280 N N . CYS B 1 232 ? -2.928 1.051 7.754 1 98.94 232 CYS B N 1
ATOM 4281 C CA . CYS B 1 232 ? -1.759 1.905 7.578 1 98.94 232 CYS B CA 1
ATOM 4282 C C . CYS B 1 232 ? -0.483 1.075 7.504 1 98.94 232 CYS B C 1
ATOM 4284 O O . CYS B 1 232 ? -0.216 0.257 8.383 1 98.94 232 CYS B O 1
ATOM 4286 N N . VAL B 1 233 ? 0.29 1.305 6.473 1 99 233 VAL B N 1
ATOM 4287 C CA . VAL B 1 233 ? 1.495 0.525 6.207 1 99 233 VAL B CA 1
ATOM 4288 C C . VAL B 1 233 ? 2.67 1.464 5.941 1 99 233 VAL B C 1
ATOM 4290 O O . VAL B 1 233 ? 2.566 2.383 5.125 1 99 233 VAL B O 1
ATOM 4293 N N . ARG B 1 234 ? 3.797 1.306 6.723 1 98.94 234 ARG B N 1
ATOM 4294 C CA . ARG B 1 234 ? 5.043 2.01 6.434 1 98.94 234 ARG B CA 1
ATOM 4295 C C . ARG B 1 234 ? 5.801 1.336 5.297 1 98.94 234 ARG B C 1
ATOM 4297 O O . ARG B 1 234 ? 5.953 0.113 5.281 1 98.94 234 ARG B O 1
ATOM 4304 N N . ILE B 1 235 ? 6.172 2.062 4.301 1 98.94 235 ILE B N 1
ATOM 4305 C CA . ILE B 1 235 ? 6.887 1.499 3.16 1 98.94 235 ILE B CA 1
ATOM 4306 C C . ILE B 1 235 ? 8.219 2.219 2.979 1 98.94 235 ILE B C 1
ATOM 4308 O O . ILE B 1 235 ? 8.453 3.27 3.582 1 98.94 235 ILE B O 1
ATOM 4312 N N . PRO B 1 236 ? 9.148 1.712 2.174 1 98.81 236 PRO B N 1
ATOM 4313 C CA . PRO B 1 236 ? 10.484 2.305 2.062 1 98.81 236 PRO B CA 1
ATOM 4314 C C . PRO B 1 236 ? 10.539 3.439 1.042 1 98.81 236 PRO B C 1
ATOM 4316 O O . PRO B 1 236 ? 11.383 3.422 0.142 1 98.81 236 PRO B O 1
ATOM 4319 N N . THR B 1 237 ? 9.695 4.414 1.179 1 98.75 237 THR B N 1
ATOM 4320 C CA . THR B 1 237 ? 9.773 5.684 0.469 1 98.75 237 THR B CA 1
ATOM 4321 C C . THR B 1 237 ? 10.203 6.805 1.413 1 98.75 237 THR B C 1
ATOM 4323 O O . THR B 1 237 ? 10.109 6.664 2.635 1 98.75 237 THR B O 1
ATOM 4326 N N . LYS B 1 238 ? 10.711 7.871 0.9 1 97.88 238 LYS B N 1
ATOM 4327 C CA . LYS B 1 238 ? 11.312 8.906 1.729 1 97.88 238 LYS B CA 1
ATOM 4328 C C . LYS B 1 238 ? 10.273 9.93 2.172 1 97.88 238 LYS B C 1
ATOM 4330 O O . LYS B 1 238 ? 10.242 10.328 3.338 1 97.88 238 LYS B O 1
ATOM 4335 N N . ARG B 1 239 ? 9.531 10.359 1.172 1 97.75 239 ARG B N 1
ATOM 4336 C CA . ARG B 1 239 ? 8.602 11.453 1.424 1 97.75 239 ARG B CA 1
ATOM 4337 C C . ARG B 1 239 ? 7.324 11.289 0.605 1 97.75 239 ARG B C 1
ATOM 4339 O O . ARG B 1 239 ? 7.293 10.516 -0.357 1 97.75 239 ARG B O 1
ATOM 4346 N N . ALA B 1 240 ? 6.188 11.961 1.061 1 98.75 240 ALA B N 1
ATOM 4347 C CA . ALA B 1 240 ? 4.844 11.922 0.49 1 98.75 240 ALA B CA 1
ATOM 4348 C C . ALA B 1 240 ? 4.152 10.602 0.8 1 98.75 240 ALA B C 1
ATOM 4350 O O . ALA B 1 240 ? 4.742 9.531 0.635 1 98.75 240 ALA B O 1
ATOM 4351 N N . HIS B 1 241 ? 3.012 10.656 1.396 1 98.94 241 HIS B N 1
ATOM 4352 C CA . HIS B 1 241 ? 2.154 9.5 1.616 1 98.94 241 HIS B CA 1
ATOM 4353 C C . HIS B 1 241 ? 1.271 9.227 0.402 1 98.94 241 HIS B C 1
ATOM 4355 O O . HIS B 1 241 ? 0.863 10.164 -0.293 1 98.94 241 HIS B O 1
ATOM 4361 N N . SER B 1 242 ? 1.046 7.965 0.119 1 98.94 242 SER B N 1
ATOM 4362 C CA . SER B 1 242 ? 0.041 7.555 -0.857 1 98.94 242 SER B CA 1
ATOM 4363 C C . SER B 1 242 ? -1.093 6.781 -0.193 1 98.94 242 SER B C 1
ATOM 4365 O O . SER B 1 242 ? -0.922 6.234 0.898 1 98.94 242 SER B O 1
ATOM 4367 N N . GLU B 1 243 ? -2.252 6.824 -0.788 1 98.94 243 GLU B N 1
ATOM 4368 C CA . GLU B 1 243 ? -3.445 6.195 -0.23 1 98.94 243 GLU B CA 1
ATOM 4369 C C . GLU B 1 243 ? -4.32 5.602 -1.329 1 98.94 243 GLU B C 1
ATOM 4371 O O . GLU B 1 243 ? -4.738 6.309 -2.248 1 98.94 243 GLU B O 1
ATOM 4376 N N . ALA B 1 244 ? -4.52 4.273 -1.329 1 99 244 ALA B N 1
ATOM 4377 C CA . ALA B 1 244 ? -5.582 3.656 -2.117 1 99 244 ALA B CA 1
ATOM 4378 C C . ALA B 1 244 ? -6.918 3.709 -1.375 1 99 244 ALA B C 1
ATOM 4380 O O . ALA B 1 244 ? -7.035 3.201 -0.258 1 99 244 ALA B O 1
ATOM 4381 N N . ILE B 1 245 ? -7.918 4.352 -1.991 1 98.94 245 ILE B N 1
ATOM 4382 C CA . ILE B 1 245 ? -9.172 4.602 -1.288 1 98.94 245 ILE B CA 1
ATOM 4383 C C . ILE B 1 245 ? -10.344 4.07 -2.113 1 98.94 245 ILE B C 1
ATOM 4385 O O . ILE B 1 245 ? -10.43 4.324 -3.316 1 98.94 245 ILE B O 1
ATOM 4389 N N . THR B 1 246 ? -11.18 3.283 -1.552 1 98.94 246 THR B N 1
ATOM 4390 C CA . THR B 1 246 ? -12.469 2.859 -2.092 1 98.94 246 THR B CA 1
ATOM 4391 C C . THR B 1 246 ? -13.617 3.498 -1.315 1 98.94 246 THR B C 1
ATOM 4393 O O . THR B 1 246 ? -13.664 3.418 -0.086 1 98.94 246 THR B O 1
ATOM 4396 N N . ILE B 1 247 ? -14.555 4.152 -2.025 1 98.94 247 ILE B N 1
ATOM 4397 C CA . ILE B 1 247 ? -15.633 4.836 -1.312 1 98.94 247 ILE B CA 1
ATOM 4398 C C . ILE B 1 247 ? -16.984 4.344 -1.817 1 98.94 247 ILE B C 1
ATOM 4400 O O . ILE B 1 247 ? -17.094 3.893 -2.959 1 98.94 247 ILE B O 1
ATOM 4404 N N . GLU B 1 248 ? -17.969 4.367 -1 1 98.88 248 GLU B N 1
ATOM 4405 C CA . GLU B 1 248 ? -19.391 4.297 -1.318 1 98.88 248 GLU B CA 1
ATOM 4406 C C . GLU B 1 248 ? -20.094 5.598 -0.96 1 98.88 248 GLU B C 1
ATOM 4408 O O . GLU B 1 248 ? -19.844 6.18 0.094 1 98.88 248 GLU B O 1
ATOM 4413 N N . THR B 1 249 ? -20.922 6.109 -1.805 1 98.75 249 THR B N 1
ATOM 4414 C CA . THR B 1 249 ? -21.672 7.336 -1.579 1 98.75 249 THR B CA 1
ATOM 4415 C C . THR B 1 249 ? -23.172 7.055 -1.537 1 98.75 249 THR B C 1
ATOM 4417 O O . THR B 1 249 ? -23.609 5.945 -1.85 1 98.75 249 THR B O 1
ATOM 4420 N N . VAL B 1 250 ? -23.906 8.023 -1.061 1 98.62 250 VAL B N 1
ATOM 4421 C CA . VAL B 1 250 ? -25.359 7.934 -1.055 1 98.62 250 VAL B CA 1
ATOM 4422 C C . VAL B 1 250 ? -25.891 8.078 -2.479 1 98.62 250 VAL B C 1
ATOM 4424 O O . VAL B 1 250 ? -26.734 7.293 -2.914 1 98.62 250 VAL B O 1
ATOM 4427 N N . GLU B 1 251 ? -25.391 9.039 -3.23 1 98.56 251 GLU B N 1
ATOM 4428 C CA . GLU B 1 251 ? -25.797 9.281 -4.605 1 98.56 251 GLU B CA 1
ATOM 4429 C C . GLU B 1 251 ? -24.938 8.508 -5.594 1 98.56 251 GLU B C 1
ATOM 4431 O O . GLU B 1 251 ? -23.781 8.203 -5.305 1 98.56 251 GLU B O 1
ATOM 4436 N N . ASP B 1 252 ? -25.516 8.242 -6.742 1 98.69 252 ASP B N 1
ATOM 4437 C CA . ASP B 1 252 ? -24.688 7.699 -7.816 1 98.69 252 ASP B CA 1
ATOM 4438 C C . ASP B 1 252 ? -23.531 8.633 -8.156 1 98.69 252 ASP B C 1
ATOM 4440 O O . ASP B 1 252 ? -23.672 9.859 -8.062 1 98.69 252 ASP B O 1
ATOM 4444 N N . ILE B 1 253 ? -22.438 8.07 -8.523 1 98.56 253 ILE B N 1
ATOM 4445 C CA . ILE B 1 253 ? -21.25 8.859 -8.836 1 98.56 253 ILE B CA 1
ATOM 4446 C C . ILE B 1 253 ? -20.469 8.203 -9.977 1 98.56 253 ILE B C 1
ATOM 4448 O O . ILE B 1 253 ? -20.188 7.004 -9.93 1 98.56 253 ILE B O 1
ATOM 4452 N N . THR B 1 254 ? -20.125 8.93 -11.016 1 98.44 254 THR B N 1
ATOM 4453 C CA . THR B 1 254 ? -19.25 8.453 -12.086 1 98.44 254 THR B CA 1
ATOM 4454 C C . THR B 1 254 ? -17.844 9.008 -11.93 1 98.44 254 THR B C 1
ATOM 4456 O O . THR B 1 254 ? -17.625 9.977 -11.188 1 98.44 254 THR B O 1
ATOM 4459 N N . ALA B 1 255 ? -16.922 8.359 -12.539 1 98.38 255 ALA B N 1
ATOM 4460 C CA . ALA B 1 255 ? -15.547 8.852 -12.523 1 98.38 255 ALA B CA 1
ATOM 4461 C C . ALA B 1 255 ? -15.461 10.266 -13.102 1 98.38 255 ALA B C 1
ATOM 4463 O O . ALA B 1 255 ? -14.703 11.102 -12.602 1 98.38 255 ALA B O 1
ATOM 4464 N N . GLU B 1 256 ? -16.188 10.508 -14.141 1 98.19 256 GLU B N 1
ATOM 4465 C CA . GLU B 1 256 ? -16.188 11.82 -14.789 1 98.19 256 GLU B CA 1
ATOM 4466 C C . GLU B 1 256 ? -16.703 12.906 -13.852 1 98.19 256 GLU B C 1
ATOM 4468 O O . GLU B 1 256 ? -16.109 13.984 -13.766 1 98.19 256 GLU B O 1
ATOM 4473 N N . GLN B 1 257 ? -17.812 12.641 -13.18 1 98.56 257 GLN B N 1
ATOM 4474 C CA . GLN B 1 257 ? -18.359 13.586 -12.211 1 98.56 257 GLN B CA 1
ATOM 4475 C C . GLN B 1 257 ? -17.344 13.875 -11.102 1 98.56 257 GLN B C 1
ATOM 4477 O O . GLN B 1 257 ? -17.172 15.031 -10.703 1 98.56 257 GLN B O 1
ATOM 4482 N N . ALA B 1 258 ? -16.719 12.812 -10.602 1 98.75 258 ALA B N 1
ATOM 4483 C CA . ALA B 1 258 ? -15.727 12.969 -9.539 1 98.75 258 ALA B CA 1
ATOM 4484 C C . ALA B 1 258 ? -14.562 13.836 -10 1 98.75 258 ALA B C 1
ATOM 4486 O O . ALA B 1 258 ? -14.094 14.703 -9.258 1 98.75 258 ALA B O 1
ATOM 4487 N N . MET B 1 259 ? -14.086 13.594 -11.211 1 98.56 259 MET B N 1
ATOM 4488 C CA . MET B 1 259 ? -12.961 14.352 -11.75 1 98.56 259 MET B CA 1
ATOM 4489 C C . MET B 1 259 ? -13.312 15.836 -11.859 1 98.56 259 MET B C 1
ATOM 4491 O O . MET B 1 259 ? -12.492 16.703 -11.555 1 98.56 259 MET B O 1
ATOM 4495 N N . GLU B 1 260 ? -14.461 16.125 -12.281 1 98.5 260 GLU B N 1
ATOM 4496 C CA . GLU B 1 260 ? -14.906 17.516 -12.398 1 98.5 260 GLU B CA 1
ATOM 4497 C C . GLU B 1 260 ? -14.922 18.203 -11.039 1 98.5 260 GLU B C 1
ATOM 4499 O O . GLU B 1 260 ? -14.422 19.312 -10.898 1 98.5 2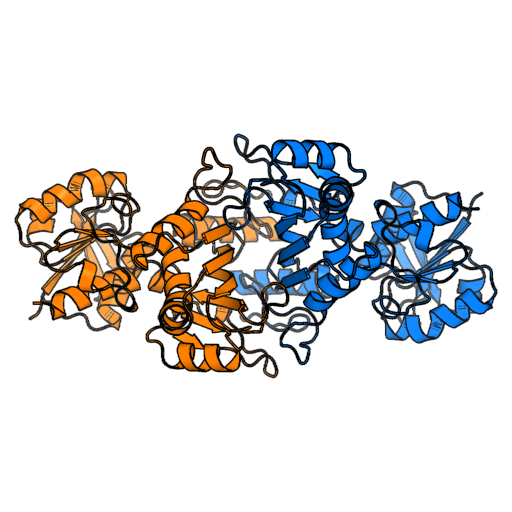60 GLU B O 1
ATOM 4504 N N . VAL B 1 261 ? -15.477 17.531 -10.07 1 98.69 261 VAL B N 1
ATOM 4505 C CA . VAL B 1 261 ? -15.555 18.062 -8.711 1 98.69 261 VAL B CA 1
ATOM 4506 C C . VAL B 1 261 ? -14.148 18.297 -8.172 1 98.69 261 VAL B C 1
ATOM 4508 O O . VAL B 1 261 ? -13.859 19.359 -7.621 1 98.69 261 VAL B O 1
ATOM 4511 N N . LEU B 1 262 ? -13.242 17.375 -8.391 1 98.88 262 LEU B N 1
ATOM 4512 C CA . LEU B 1 262 ? -11.898 17.422 -7.82 1 98.88 262 LEU B CA 1
ATOM 4513 C C . LEU B 1 262 ? -11.031 18.453 -8.539 1 98.88 262 LEU B C 1
ATOM 4515 O O . LEU B 1 262 ? -10.18 19.094 -7.918 1 98.88 262 LEU B O 1
ATOM 4519 N N . ARG B 1 263 ? -11.25 18.641 -9.836 1 98.62 263 ARG B N 1
ATOM 4520 C CA . ARG B 1 263 ? -10.5 19.625 -10.602 1 98.62 263 ARG B CA 1
ATOM 4521 C C . ARG B 1 263 ? -10.773 21.047 -10.094 1 98.62 263 ARG B C 1
ATOM 4523 O O . ARG B 1 263 ? -9.914 21.922 -10.18 1 98.62 263 ARG B O 1
ATOM 4530 N N . ASN B 1 264 ? -11.898 21.219 -9.516 1 98.31 264 ASN B N 1
ATOM 4531 C CA . ASN B 1 264 ? -12.289 22.547 -9.055 1 98.31 264 ASN B CA 1
ATOM 4532 C C . ASN B 1 264 ? -12.07 22.703 -7.555 1 98.31 264 ASN B C 1
ATOM 4534 O O . ASN B 1 264 ? -12.359 23.766 -6.992 1 98.31 264 ASN B O 1
ATOM 4538 N N . ALA B 1 265 ? -11.594 21.703 -6.898 1 98.56 265 ALA B N 1
ATOM 4539 C CA . ALA B 1 265 ? -11.398 21.75 -5.453 1 98.56 265 ALA B CA 1
ATOM 4540 C C . ALA B 1 265 ? -10.055 22.391 -5.102 1 98.56 265 ALA B C 1
ATOM 4542 O O . ALA B 1 265 ? -9.008 21.969 -5.609 1 98.56 265 ALA B O 1
ATOM 4543 N N . PRO B 1 266 ? -10.078 23.438 -4.238 1 98.31 266 PRO B N 1
ATOM 4544 C CA . PRO B 1 266 ? -8.805 24.031 -3.826 1 98.31 266 PRO B CA 1
ATOM 4545 C C . PRO B 1 266 ? -7.875 23.016 -3.154 1 98.31 266 PRO B C 1
ATOM 4547 O O . PRO B 1 266 ? -8.328 22.172 -2.377 1 98.31 266 PRO B O 1
ATOM 4550 N N . GLY B 1 267 ? -6.605 23.062 -3.457 1 98.5 267 GLY B N 1
ATOM 4551 C CA . GLY B 1 267 ? -5.598 22.234 -2.816 1 98.5 267 GLY B CA 1
ATOM 4552 C C . GLY B 1 267 ? -5.504 20.844 -3.412 1 98.5 267 GLY B C 1
ATOM 4553 O O . GLY B 1 267 ? -4.809 19.984 -2.875 1 98.5 267 GLY B O 1
ATOM 4554 N N . VAL B 1 268 ? -6.238 20.609 -4.551 1 98.88 268 VAL B N 1
ATOM 4555 C CA . VAL B 1 268 ? -6.242 19.297 -5.207 1 98.88 268 VAL B CA 1
ATOM 4556 C C . VAL B 1 268 ? -5.742 19.438 -6.641 1 98.88 268 VAL B C 1
ATOM 4558 O O . VAL B 1 268 ? -6.066 20.422 -7.328 1 98.88 268 VAL B O 1
ATOM 4561 N N . GLU B 1 269 ? -4.895 18.625 -7.059 1 98.88 269 GLU B N 1
ATOM 4562 C CA . GLU B 1 269 ? -4.48 18.484 -8.453 1 98.88 269 GLU B CA 1
ATOM 4563 C C . GLU B 1 269 ? -4.875 17.125 -9.008 1 98.88 269 GLU B C 1
ATOM 4565 O O . GLU B 1 269 ? -4.395 16.094 -8.531 1 98.88 269 GLU B O 1
ATOM 4570 N N . VAL B 1 270 ? -5.785 17.062 -9.984 1 98.88 270 VAL B N 1
ATOM 4571 C CA . VAL B 1 270 ? -6.156 15.797 -10.617 1 98.88 270 VAL B CA 1
ATOM 4572 C C . VAL B 1 270 ? -5.066 15.367 -11.602 1 98.88 270 VAL B C 1
ATOM 4574 O O . VAL B 1 270 ? -4.777 16.078 -12.562 1 98.88 270 VAL B O 1
ATOM 4577 N N . VAL B 1 271 ? -4.375 14.336 -11.32 1 98.81 271 VAL B N 1
ATOM 4578 C CA . VAL B 1 271 ? -3.381 13.703 -12.18 1 98.81 271 VAL B CA 1
ATOM 4579 C C . VAL B 1 271 ? -3.867 12.32 -12.602 1 98.81 271 VAL B C 1
ATOM 4581 O O . VAL B 1 271 ? -3.52 11.312 -11.977 1 98.81 271 VAL B O 1
ATOM 4584 N N . ASP B 1 272 ? -4.613 12.219 -13.68 1 98.5 272 ASP B N 1
ATOM 4585 C CA . ASP B 1 272 ? -5.285 10.984 -14.062 1 98.5 272 ASP B CA 1
ATOM 4586 C C . ASP B 1 272 ? -5.359 10.852 -15.586 1 98.5 272 ASP B C 1
ATOM 4588 O O . ASP B 1 272 ? -6.441 10.93 -16.172 1 98.5 272 ASP B O 1
ATOM 4592 N N . ASN B 1 273 ? -4.281 10.633 -16.172 1 97.94 273 ASN B N 1
ATOM 4593 C CA . ASN B 1 273 ? -4.152 10.297 -17.578 1 97.94 273 ASN B CA 1
ATOM 4594 C C . ASN B 1 273 ? -3.311 9.039 -17.781 1 97.94 273 ASN B C 1
ATOM 4596 O O . ASN B 1 273 ? -2.154 9.125 -18.203 1 97.94 273 ASN B O 1
ATOM 4600 N N . PRO B 1 274 ? -3.9 7.902 -17.5 1 96.19 274 PRO B N 1
ATOM 4601 C CA . PRO B 1 274 ? -3.18 6.629 -17.562 1 96.19 274 PRO B CA 1
ATOM 4602 C C . PRO B 1 274 ? -2.512 6.395 -18.922 1 96.19 274 PRO B C 1
ATOM 4604 O O . PRO B 1 274 ? -1.442 5.785 -18.984 1 96.19 274 PRO B O 1
ATOM 4607 N N . ALA B 1 275 ? -3.084 6.789 -20.062 1 95.81 275 ALA B N 1
ATOM 4608 C CA . ALA B 1 275 ? -2.527 6.594 -21.391 1 95.81 275 ALA B CA 1
ATOM 4609 C C . ALA B 1 275 ? -1.133 7.203 -21.5 1 95.81 275 ALA B C 1
ATOM 4611 O O . ALA B 1 275 ? -0.284 6.703 -22.25 1 95.81 275 ALA B O 1
ATOM 4612 N N . GLU B 1 276 ? -0.898 8.219 -20.766 1 97.94 276 GLU B N 1
ATOM 4613 C CA . GLU B 1 276 ? 0.398 8.891 -20.75 1 97.94 276 GLU B CA 1
ATOM 4614 C C . GLU B 1 276 ? 1.176 8.578 -19.484 1 97.94 276 GLU B C 1
ATOM 4616 O O . GLU B 1 276 ? 2.139 9.273 -19.141 1 97.94 276 GLU B O 1
ATOM 4621 N N . LYS B 1 277 ? 0.73 7.648 -18.734 1 98 277 LYS B N 1
ATOM 4622 C CA . LYS B 1 277 ? 1.356 7.195 -17.484 1 98 277 LYS B CA 1
ATOM 4623 C C . LYS B 1 277 ? 1.432 8.328 -16.469 1 98 277 LYS B C 1
ATOM 4625 O O . LYS B 1 277 ? 2.459 8.508 -15.812 1 98 277 LYS B O 1
ATOM 4630 N N . LEU B 1 278 ? 0.323 9.117 -16.422 1 98.69 278 LEU B N 1
ATOM 4631 C CA . LEU B 1 278 ? 0.208 10.18 -15.43 1 98.69 278 LEU B CA 1
ATOM 4632 C C . LEU B 1 278 ? -0.768 9.797 -14.32 1 98.69 278 LEU B C 1
ATOM 4634 O O . LEU B 1 278 ? -1.955 9.586 -14.578 1 98.69 278 LEU B O 1
ATOM 4638 N N . TYR B 1 279 ? -0.353 9.594 -13.211 1 98.81 279 TYR B N 1
ATOM 4639 C CA . TYR B 1 279 ? -1.076 9.273 -11.984 1 98.81 279 TYR B CA 1
ATOM 4640 C C . TYR B 1 279 ? -0.267 9.672 -10.758 1 98.81 279 TYR B C 1
ATOM 4642 O O . TYR B 1 279 ? 0.932 9.945 -10.859 1 98.81 279 TYR B O 1
ATOM 4650 N N . PRO B 1 280 ? -0.876 9.773 -9.594 1 98.94 280 PRO B N 1
ATOM 4651 C CA . PRO B 1 280 ? -0.177 10.25 -8.398 1 98.94 280 PRO B CA 1
ATOM 4652 C C . PRO B 1 280 ? 0.959 9.32 -7.973 1 98.94 280 PRO B C 1
ATOM 4654 O O . PRO B 1 280 ? 0.795 8.102 -7.969 1 98.94 280 PRO B O 1
ATOM 4657 N N . MET B 1 281 ? 2.107 9.883 -7.617 1 98.94 281 MET B N 1
ATOM 4658 C CA . MET B 1 281 ? 3.262 9.172 -7.066 1 98.94 281 MET B CA 1
ATOM 4659 C C . MET B 1 281 ? 4.02 10.055 -6.082 1 98.94 281 MET B C 1
ATOM 4661 O O . MET B 1 281 ? 4.016 11.281 -6.203 1 98.94 281 MET B O 1
ATOM 4665 N N . PRO B 1 282 ? 4.676 9.414 -5.133 1 98.81 282 PRO B N 1
ATOM 4666 C CA . PRO B 1 282 ? 5.531 10.203 -4.25 1 98.81 282 PRO B CA 1
ATOM 4667 C C . PRO B 1 282 ? 6.539 11.062 -5.012 1 98.81 282 PRO B C 1
ATOM 4669 O O . PRO B 1 282 ? 6.773 12.219 -4.648 1 98.81 282 PRO B O 1
ATOM 4672 N N . MET B 1 283 ? 7.07 10.539 -6.125 1 97.75 283 MET B N 1
ATOM 4673 C CA . MET B 1 283 ? 8.109 11.266 -6.859 1 97.75 283 MET B CA 1
ATOM 4674 C C . MET B 1 283 ? 7.559 12.562 -7.438 1 97.75 283 MET B C 1
ATOM 4676 O O . MET B 1 283 ? 8.297 13.531 -7.598 1 97.75 283 MET B O 1
ATOM 4680 N N . THR B 1 284 ? 6.27 12.633 -7.715 1 98.56 284 THR B N 1
ATOM 4681 C CA . THR B 1 284 ? 5.699 13.836 -8.32 1 98.56 284 THR B CA 1
ATOM 4682 C C . THR B 1 284 ? 5 14.688 -7.266 1 98.56 284 THR B C 1
ATOM 4684 O O . THR B 1 284 ? 4.816 15.891 -7.457 1 98.56 284 THR B O 1
ATOM 4687 N N . ALA B 1 285 ? 4.633 14.109 -6.152 1 98.81 285 ALA B N 1
ATOM 4688 C CA . ALA B 1 285 ? 3.844 14.82 -5.145 1 98.81 285 ALA B CA 1
ATOM 4689 C C . ALA B 1 285 ? 4.742 15.477 -4.105 1 98.81 285 ALA B C 1
ATOM 4691 O O . ALA B 1 285 ? 4.305 16.359 -3.363 1 98.81 285 ALA B O 1
ATOM 4692 N N . THR B 1 286 ? 5.996 15.031 -3.986 1 98.44 286 THR B N 1
ATOM 4693 C CA . THR B 1 286 ? 6.926 15.531 -2.982 1 98.44 286 THR B CA 1
ATOM 4694 C C . THR B 1 286 ? 7.152 17.031 -3.152 1 98.44 286 THR B C 1
ATOM 4696 O O . THR B 1 286 ? 7.398 17.5 -4.266 1 98.44 286 THR B O 1
ATOM 4699 N N . ARG B 1 287 ? 6.973 17.75 -2.092 1 98 287 ARG B N 1
ATOM 4700 C CA . ARG B 1 287 ? 7.242 19.188 -1.976 1 98 287 ARG B CA 1
ATOM 4701 C C . ARG B 1 287 ? 6.168 20 -2.686 1 98 287 ARG B C 1
ATOM 4703 O O . ARG B 1 287 ? 6.312 21.219 -2.846 1 98 287 ARG B O 1
ATOM 4710 N N . LYS B 1 288 ? 5.113 19.344 -3.158 1 98.5 288 LYS B N 1
ATOM 4711 C CA . LYS B 1 288 ? 3.959 20.062 -3.682 1 98.5 288 LYS B CA 1
ATOM 4712 C C . LYS B 1 288 ? 2.959 20.375 -2.574 1 98.5 288 LYS B C 1
ATOM 4714 O O . LYS B 1 288 ? 2.781 19.578 -1.646 1 98.5 288 LYS B O 1
ATOM 4719 N N . TYR B 1 289 ? 2.365 21.516 -2.727 1 98.81 289 TYR B N 1
ATOM 4720 C CA . TYR B 1 289 ? 1.329 21.891 -1.771 1 98.81 289 TYR B CA 1
ATOM 4721 C C . TYR B 1 289 ? 0.028 21.141 -2.062 1 98.81 289 TYR B C 1
ATOM 4723 O O . TYR B 1 289 ? -0.648 20.688 -1.142 1 98.81 289 TYR B O 1
ATOM 4731 N N . ASP B 1 290 ? -0.338 21.031 -3.354 1 98.88 290 ASP B N 1
ATOM 4732 C CA . ASP B 1 290 ? -1.581 20.375 -3.73 1 98.88 290 ASP B CA 1
ATOM 4733 C C . ASP B 1 290 ? -1.46 18.859 -3.584 1 98.88 290 ASP B C 1
ATOM 4735 O O . ASP B 1 290 ? -0.38 18.297 -3.775 1 98.88 290 ASP B O 1
ATOM 4739 N N . VAL B 1 291 ? -2.525 18.219 -3.191 1 98.88 291 VAL B N 1
ATOM 4740 C CA . VAL B 1 291 ? -2.631 16.766 -3.143 1 98.88 291 VAL B CA 1
ATOM 4741 C C . VAL B 1 291 ? -2.994 16.234 -4.523 1 98.88 291 VAL B C 1
ATOM 4743 O O . VAL B 1 291 ? -3.93 16.719 -5.16 1 98.88 291 VAL B O 1
ATOM 4746 N N . GLU B 1 292 ? -2.234 15.266 -5.027 1 98.94 292 GLU B N 1
ATOM 4747 C CA . GLU B 1 292 ? -2.533 14.633 -6.309 1 98.94 292 GLU B CA 1
ATOM 4748 C C . GLU B 1 292 ? -3.59 13.539 -6.148 1 98.94 292 GLU B C 1
ATOM 4750 O O . GLU B 1 292 ? -3.506 12.719 -5.238 1 98.94 292 GLU B O 1
ATOM 4755 N N . VAL B 1 293 ? -4.602 13.578 -6.98 1 98.94 293 VAL B N 1
ATOM 4756 C CA . VAL B 1 293 ? -5.637 12.547 -7.004 1 98.94 293 VAL B CA 1
ATOM 4757 C C . VAL B 1 293 ? -5.75 11.969 -8.406 1 98.94 293 VAL B C 1
ATOM 4759 O O . VAL B 1 293 ? -5.762 12.703 -9.398 1 98.94 293 VAL B O 1
ATOM 4762 N N . GLY B 1 294 ? -5.703 10.711 -8.531 1 98.94 294 GLY B N 1
ATOM 4763 C CA . GLY B 1 294 ? -5.832 10.023 -9.805 1 98.94 294 GLY B CA 1
ATOM 4764 C C . GLY B 1 294 ? -6.273 8.578 -9.664 1 98.94 294 GLY B C 1
ATOM 4765 O O . GLY B 1 294 ? -6.828 8.195 -8.633 1 98.94 294 GLY B O 1
ATOM 4766 N N . ARG B 1 295 ? -6.18 7.801 -10.844 1 98.88 295 ARG B N 1
ATOM 4767 C CA . ARG B 1 295 ? -6.676 6.43 -10.875 1 98.88 295 ARG B CA 1
ATOM 4768 C C . ARG B 1 295 ? -8.133 6.363 -10.445 1 98.88 295 ARG B C 1
ATOM 4770 O O . ARG B 1 295 ? -8.531 5.461 -9.703 1 98.88 295 ARG B O 1
ATOM 4777 N N . ILE B 1 296 ? -8.844 7.383 -10.781 1 98.88 296 ILE B N 1
ATOM 4778 C CA . ILE B 1 296 ? -10.258 7.48 -10.422 1 98.88 296 ILE B CA 1
ATOM 4779 C C . ILE B 1 296 ? -11.078 6.578 -11.344 1 98.88 296 ILE B C 1
ATOM 4781 O O . ILE B 1 296 ? -11.047 6.734 -12.562 1 98.88 296 ILE B O 1
ATOM 4785 N N . ARG B 1 297 ? -11.852 5.672 -10.828 1 98.81 297 ARG B N 1
ATOM 4786 C CA . ARG B 1 297 ? -12.641 4.738 -11.625 1 98.81 297 ARG B CA 1
ATOM 4787 C C . ARG B 1 297 ? -13.812 4.195 -10.828 1 98.81 297 ARG B C 1
ATOM 4789 O O . ARG B 1 297 ? -13.773 4.164 -9.594 1 98.81 297 ARG B O 1
ATOM 4796 N N . PRO B 1 298 ? -14.891 3.756 -11.516 1 98.56 298 PRO B N 1
ATOM 4797 C CA . PRO B 1 298 ? -16 3.158 -10.781 1 98.56 298 PRO B CA 1
ATOM 4798 C C . PRO B 1 298 ? -15.586 1.925 -9.977 1 98.56 298 PRO B C 1
ATOM 4800 O O . PRO B 1 298 ? -14.852 1.074 -10.484 1 98.56 298 PRO B O 1
ATOM 4803 N N . SER B 1 299 ? -16 1.893 -8.742 1 98.69 299 SER B N 1
ATOM 4804 C CA . SER B 1 299 ? -15.711 0.727 -7.914 1 98.69 299 SER B CA 1
ATOM 4805 C C . SER B 1 299 ? -16.484 -0.499 -8.398 1 98.69 299 SER B C 1
ATOM 4807 O O . SER B 1 299 ? -17.703 -0.448 -8.555 1 98.69 299 SER B O 1
ATOM 4809 N N . LEU B 1 300 ? -15.828 -1.587 -8.57 1 98.44 300 LEU B N 1
ATOM 4810 C CA . LEU B 1 300 ? -16.484 -2.816 -8.992 1 98.44 300 LEU B CA 1
ATOM 4811 C C . LEU B 1 300 ? -17.328 -3.402 -7.863 1 98.44 300 LEU B C 1
ATOM 4813 O O . LEU B 1 300 ? -18.219 -4.223 -8.102 1 98.44 300 LEU B O 1
ATOM 4817 N N . VAL B 1 301 ? -17.047 -2.943 -6.641 1 98.56 301 VAL B N 1
ATOM 4818 C CA . VAL B 1 301 ? -17.703 -3.496 -5.465 1 98.56 301 VAL B CA 1
ATOM 4819 C C . VAL B 1 301 ? -18.938 -2.654 -5.121 1 98.56 301 VAL B C 1
ATOM 4821 O O . VAL B 1 301 ? -19.938 -3.182 -4.652 1 98.56 301 VAL B O 1
ATOM 4824 N N . PHE B 1 302 ? -18.891 -1.319 -5.371 1 98.44 302 PHE B N 1
ATOM 4825 C CA . PHE B 1 302 ? -19.922 -0.424 -4.867 1 98.44 302 PHE B CA 1
ATOM 4826 C C . PHE B 1 302 ? -20.656 0.254 -6.016 1 98.44 302 PHE B C 1
ATOM 4828 O O . PHE B 1 302 ? -21.453 1.173 -5.797 1 98.44 302 PHE B O 1
ATOM 4835 N N . GLN B 1 303 ? -20.453 -0.076 -7.238 1 95.5 303 GLN B N 1
ATOM 4836 C CA . GLN B 1 303 ? -21.156 0.535 -8.359 1 95.5 303 GLN B CA 1
ATOM 4837 C C . GLN B 1 303 ? -22.672 0.365 -8.211 1 95.5 303 GLN B C 1
ATOM 4839 O O . GLN B 1 303 ? -23.141 -0.664 -7.727 1 95.5 303 GLN B O 1
ATOM 4844 N N . PRO B 1 304 ? -23.422 1.43 -8.555 1 98.06 304 PRO B N 1
ATOM 4845 C CA . PRO B 1 304 ? -23.016 2.666 -9.227 1 98.06 304 PRO B CA 1
ATOM 4846 C C . PRO B 1 304 ? -22.734 3.801 -8.25 1 98.06 304 PRO B C 1
ATOM 4848 O O . PRO B 1 304 ? -22.609 4.957 -8.656 1 98.06 304 PRO B O 1
ATOM 4851 N N . LYS B 1 305 ? -22.562 3.484 -6.961 1 98.5 305 LYS B N 1
ATOM 4852 C CA . LYS B 1 305 ? -22.438 4.504 -5.926 1 98.5 305 LYS B CA 1
ATOM 4853 C C . LYS B 1 305 ? -21.016 4.527 -5.359 1 98.5 305 LYS B C 1
ATOM 4855 O O . LYS B 1 305 ? -20.812 4.895 -4.199 1 98.5 305 LYS B O 1
ATOM 4860 N N . GLY B 1 306 ? -20.062 3.979 -6.137 1 98.31 306 GLY B N 1
ATOM 4861 C CA . GLY B 1 306 ? -18.75 3.854 -5.539 1 98.31 306 GLY B CA 1
ATOM 4862 C C . GLY B 1 306 ? -17.625 4.184 -6.5 1 98.31 306 GLY B C 1
ATOM 4863 O O . GLY B 1 306 ? -17.797 4.129 -7.719 1 98.31 306 GLY B O 1
ATOM 4864 N N . LEU B 1 307 ? -16.469 4.578 -5.98 1 98.81 307 LEU B N 1
ATOM 4865 C CA . LEU B 1 307 ? -15.242 4.871 -6.723 1 98.81 307 LEU B CA 1
ATOM 4866 C C . LEU B 1 307 ? -14.031 4.23 -6.047 1 98.81 307 LEU B C 1
ATOM 4868 O O . LEU B 1 307 ? -14.023 4.031 -4.832 1 98.81 307 LEU B O 1
ATOM 4872 N N . ASP B 1 308 ? -13.117 3.881 -6.809 1 98.88 308 ASP B N 1
ATOM 4873 C CA . ASP B 1 308 ? -11.734 3.697 -6.367 1 98.88 308 ASP B CA 1
ATOM 4874 C C . ASP B 1 308 ? -10.852 4.848 -6.84 1 98.88 308 ASP B C 1
ATOM 4876 O O . ASP B 1 308 ? -11.008 5.336 -7.961 1 98.88 308 ASP B O 1
ATOM 4880 N N . LEU B 1 309 ? -10 5.348 -5.992 1 98.81 309 LEU B N 1
ATOM 4881 C CA . LEU B 1 309 ? -9.07 6.402 -6.383 1 98.81 309 LEU B CA 1
ATOM 4882 C C . LEU B 1 309 ? -7.746 6.262 -5.641 1 98.81 309 LEU B C 1
ATOM 4884 O O . LEU B 1 309 ? -7.633 5.465 -4.707 1 98.81 309 LEU B O 1
ATOM 4888 N N . PHE B 1 310 ? -6.742 6.895 -6.074 1 98.94 310 PHE B N 1
ATOM 4889 C CA . PHE B 1 310 ? -5.398 6.918 -5.508 1 98.94 310 PHE B CA 1
ATOM 4890 C C . PHE B 1 310 ? -4.945 8.352 -5.254 1 98.94 310 PHE B C 1
ATOM 4892 O O . PHE B 1 310 ? -5.125 9.227 -6.102 1 98.94 310 PHE B O 1
ATOM 4899 N N . VAL B 1 311 ? -4.449 8.555 -4.039 1 98.94 311 VAL B N 1
ATOM 4900 C CA . VAL B 1 311 ? -4.102 9.898 -3.586 1 98.94 311 VAL B CA 1
ATOM 4901 C C . VAL B 1 311 ? -2.641 9.93 -3.141 1 98.94 311 VAL B C 1
ATOM 4903 O O . VAL B 1 311 ? -2.15 8.977 -2.533 1 98.94 311 VAL B O 1
ATOM 4906 N N . CYS B 1 312 ? -1.93 10.992 -3.48 1 98.94 312 CYS B N 1
ATOM 4907 C CA . CYS B 1 312 ? -0.574 11.211 -2.99 1 98.94 312 CYS B CA 1
ATOM 4908 C C . CYS B 1 312 ? -0.391 12.656 -2.523 1 98.94 312 CYS B C 1
ATOM 4910 O O . CYS B 1 312 ? -0.713 13.594 -3.254 1 98.94 312 CYS B O 1
ATOM 4912 N N . GLY B 1 313 ? 0.051 12.82 -1.353 1 98.94 313 GLY B N 1
ATOM 4913 C CA . GLY B 1 313 ? 0.292 14.148 -0.816 1 98.94 313 GLY B CA 1
ATOM 4914 C C . GLY B 1 313 ? 1.519 14.219 0.073 1 98.94 313 GLY B C 1
ATOM 4915 O O . GLY B 1 313 ? 1.85 13.258 0.763 1 98.94 313 GLY B O 1
ATOM 4916 N N . ASP B 1 314 ? 2.195 15.352 0.033 1 98.88 314 ASP B N 1
ATOM 4917 C CA . ASP B 1 314 ? 3.336 15.586 0.914 1 98.88 314 ASP B CA 1
ATOM 4918 C C . ASP B 1 314 ? 2.889 15.734 2.367 1 98.88 314 ASP B C 1
ATOM 4920 O O . ASP B 1 314 ? 2.318 16.75 2.746 1 98.88 314 ASP B O 1
ATOM 4924 N N . GLN B 1 315 ? 3.182 14.695 3.164 1 98.56 315 GLN B N 1
ATOM 4925 C CA . GLN B 1 315 ? 2.662 14.617 4.523 1 98.56 315 GLN B CA 1
ATOM 4926 C C . GLN B 1 315 ? 3.344 15.641 5.43 1 98.56 315 GLN B C 1
ATOM 4928 O O . GLN B 1 315 ? 2.807 16 6.48 1 98.56 315 GLN B O 1
ATOM 4933 N N . LEU B 1 316 ? 4.508 16.156 5.066 1 98.5 316 LEU B N 1
ATOM 4934 C CA . LEU B 1 316 ? 5.172 17.203 5.844 1 98.5 316 LEU B CA 1
ATOM 4935 C C . LEU B 1 316 ? 4.574 18.578 5.535 1 98.5 316 LEU B C 1
ATOM 4937 O O . LEU B 1 316 ? 4.652 19.484 6.355 1 98.5 316 LEU B O 1
ATOM 4941 N N . LEU B 1 317 ? 4.027 18.703 4.336 1 98.69 317 LEU B N 1
ATOM 4942 C CA . LEU B 1 317 ? 3.406 19.953 3.92 1 98.69 317 LEU B CA 1
ATOM 4943 C C . LEU B 1 317 ? 1.896 19.906 4.125 1 98.69 317 LEU B C 1
ATOM 4945 O O . LEU B 1 317 ? 1.411 20.109 5.242 1 98.69 317 LEU B O 1
ATOM 4949 N N . ARG B 1 318 ? 1.116 19.328 3.207 1 98.5 318 ARG B N 1
ATOM 4950 C CA . ARG B 1 318 ? -0.337 19.281 3.328 1 98.5 318 ARG B CA 1
ATOM 4951 C C . ARG B 1 318 ? -0.753 18.547 4.602 1 98.5 318 ARG B C 1
ATOM 4953 O O . ARG B 1 318 ? -1.756 18.906 5.227 1 98.5 318 ARG B O 1
ATOM 4960 N N . GLY B 1 319 ? 0.075 17.609 4.977 1 97.62 319 GLY B N 1
ATOM 4961 C CA . GLY B 1 319 ? -0.291 16.766 6.105 1 97.62 319 GLY B CA 1
ATOM 4962 C C . GLY B 1 319 ? 0.124 17.359 7.441 1 97.62 319 GLY B C 1
ATOM 4963 O O . GLY B 1 319 ? -0.175 16.781 8.492 1 97.62 319 GLY B O 1
ATOM 4964 N N . ALA B 1 320 ? 0.896 18.5 7.41 1 98.44 320 ALA B N 1
ATOM 4965 C CA . ALA B 1 320 ? 1.394 19.031 8.68 1 98.44 320 ALA B CA 1
ATOM 4966 C C . ALA B 1 320 ? 1.635 20.531 8.594 1 98.44 320 ALA B C 1
ATOM 4968 O O . ALA B 1 320 ? 0.766 21.328 8.961 1 98.44 320 ALA B O 1
ATOM 4969 N N . ALA B 1 321 ? 2.746 20.969 7.996 1 98.81 321 ALA B N 1
ATOM 4970 C CA . ALA B 1 321 ? 3.229 22.359 8.047 1 98.81 321 ALA B CA 1
ATOM 4971 C C . ALA B 1 321 ? 2.318 23.281 7.25 1 98.81 321 ALA B C 1
ATOM 4973 O O . ALA B 1 321 ? 1.923 24.344 7.738 1 98.81 321 ALA B O 1
ATOM 4974 N N . LEU B 1 322 ? 2.035 22.859 6.012 1 98.88 322 LEU B N 1
ATOM 4975 C CA . LEU B 1 322 ? 1.199 23.703 5.164 1 98.88 322 LEU B CA 1
ATOM 4976 C C . LEU B 1 322 ? -0.177 23.906 5.789 1 98.88 322 LEU B C 1
ATOM 4978 O O . LEU B 1 322 ? -0.685 25.031 5.828 1 98.88 322 LEU B O 1
ATOM 4982 N N . ASN B 1 323 ? -0.778 22.781 6.27 1 98.88 323 ASN B N 1
ATOM 4983 C CA . ASN B 1 323 ? -2.102 22.922 6.867 1 98.88 323 ASN B CA 1
ATOM 4984 C C . ASN B 1 323 ? -2.084 23.859 8.062 1 98.88 323 ASN B C 1
ATOM 4986 O O . ASN B 1 323 ? -2.992 24.688 8.227 1 98.88 323 ASN B O 1
ATOM 4990 N N . ALA B 1 324 ? -1.07 23.828 8.898 1 98.88 324 ALA B N 1
ATOM 4991 C CA . ALA B 1 324 ? -0.942 24.688 10.062 1 98.88 324 ALA B CA 1
ATOM 4992 C C . ALA B 1 324 ? -0.867 26.156 9.648 1 98.88 324 ALA B C 1
ATOM 4994 O O . ALA B 1 324 ? -1.526 27.016 10.25 1 98.88 324 ALA B O 1
ATOM 4995 N N . VAL B 1 325 ? -0.09 26.422 8.641 1 98.81 325 VAL B N 1
ATOM 4996 C CA . VAL B 1 325 ? 0.069 27.797 8.164 1 98.81 325 VAL B CA 1
ATOM 4997 C C . VAL B 1 325 ? -1.241 28.281 7.551 1 98.81 325 VAL B C 1
ATOM 4999 O O . VAL B 1 325 ? -1.63 29.438 7.746 1 98.81 325 VAL B O 1
ATOM 5002 N N . LEU B 1 326 ? -1.913 27.391 6.84 1 98.81 326 LEU B N 1
ATOM 5003 C CA . LEU B 1 326 ? -3.195 27.75 6.25 1 98.81 326 LEU B CA 1
ATOM 5004 C C . LEU B 1 326 ? -4.227 28.062 7.332 1 98.81 326 LEU B C 1
ATOM 5006 O O . LEU B 1 326 ? -5.09 28.922 7.148 1 98.81 326 LEU B O 1
ATOM 5010 N N . ILE B 1 327 ? -4.188 27.344 8.43 1 98.69 327 ILE B N 1
ATOM 5011 C CA . ILE B 1 327 ? -5.055 27.641 9.562 1 98.69 327 ILE B CA 1
ATOM 5012 C C . ILE B 1 327 ? -4.766 29.062 10.062 1 98.69 327 ILE B C 1
ATOM 5014 O O . ILE B 1 327 ? -5.691 29.844 10.289 1 98.69 327 ILE B O 1
ATOM 5018 N N . ALA B 1 328 ? -3.494 29.406 10.242 1 98.5 328 ALA B N 1
ATOM 5019 C CA . ALA B 1 328 ? -3.107 30.75 10.688 1 98.5 328 ALA B CA 1
ATOM 5020 C C . ALA B 1 328 ? -3.6 31.812 9.719 1 98.5 328 ALA B C 1
ATOM 5022 O O . ALA B 1 328 ? -4.113 32.844 10.141 1 98.5 328 ALA B O 1
ATOM 5023 N N . GLU B 1 329 ? -3.461 31.531 8.43 1 98.06 329 GLU B N 1
ATOM 5024 C CA . GLU B 1 329 ? -3.928 32.469 7.41 1 98.06 329 GLU B CA 1
ATOM 5025 C C . GLU B 1 329 ? -5.438 32.656 7.5 1 98.06 329 GLU B C 1
ATOM 5027 O O . GLU B 1 329 ? -5.922 33.812 7.391 1 98.06 329 GLU B O 1
ATOM 5032 N N . ALA B 1 330 ? -6.102 31.547 7.664 1 97.19 330 ALA B N 1
ATOM 5033 C CA . ALA B 1 330 ? -7.555 31.625 7.77 1 97.19 330 ALA B CA 1
ATOM 5034 C C . ALA B 1 330 ? -7.973 32.406 9.008 1 97.19 330 ALA B C 1
ATOM 5036 O O . ALA B 1 330 ? -8.969 33.125 8.984 1 97.19 330 ALA B O 1
ATOM 5037 N N . LYS B 1 331 ? -7.238 32.281 10.102 1 96.38 331 LYS B N 1
ATOM 5038 C CA . LYS B 1 331 ? -7.512 33.031 11.328 1 96.38 331 LYS B CA 1
ATOM 5039 C C . LYS B 1 331 ? -7.289 34.531 11.141 1 96.38 331 LYS B C 1
ATOM 5041 O O . LYS B 1 331 ? -8.039 35.344 11.672 1 96.38 331 LYS B O 1
ATOM 5046 N N . LEU B 1 332 ? -6.23 34.875 10.445 1 94 332 LEU B N 1
ATOM 5047 C CA . LEU B 1 332 ? -5.938 36.25 10.141 1 94 332 LEU B CA 1
ATOM 5048 C C . LEU B 1 332 ? -7.09 36.906 9.375 1 94 332 LEU B C 1
ATOM 5050 O O . LEU B 1 332 ? -7.391 38.094 9.57 1 94 332 LEU B O 1
ATOM 5054 N N . ALA B 1 333 ? -7.695 36.125 8.508 1 88.06 333 ALA B N 1
ATOM 5055 C CA . ALA B 1 333 ? -8.773 36.625 7.664 1 88.06 333 ALA B CA 1
ATOM 5056 C C . ALA B 1 333 ? -10.055 36.812 8.461 1 88.06 333 ALA B C 1
ATOM 5058 O O . ALA B 1 333 ? -10.945 37.562 8.055 1 88.06 333 ALA B O 1
ATOM 5059 N N . GLU B 1 334 ? -10.141 36.062 9.547 1 84.38 334 GLU B N 1
ATOM 5060 C CA . GLU B 1 334 ? -11.281 36.281 10.43 1 84.38 334 GLU B CA 1
ATOM 5061 C C . GLU B 1 334 ? -11.211 37.656 11.117 1 84.38 334 GLU B C 1
ATOM 5063 O O . GLU B 1 334 ? -12.242 38.219 11.492 1 84.38 334 GLU B O 1
ATOM 5068 N N . ALA B 1 335 ? -10.023 38.125 11.453 1 62.28 335 ALA B N 1
ATOM 5069 C CA . ALA B 1 335 ? -9.812 39.344 12.203 1 62.28 335 ALA B CA 1
ATOM 5070 C C . ALA B 1 335 ? -10.094 40.562 11.328 1 62.28 335 ALA B C 1
ATOM 5072 O O . ALA B 1 335 ? -9.93 40.531 10.102 1 62.28 335 ALA B O 1
#

InterPro domains:
  IPR000534 Semialdehyde dehydrogenase, NAD-binding [PF01118] (5-118)
  IPR000534 Semialdehyde dehydrogenase, NAD-binding [SM00859] (4-120)
  IPR005986 Aspartate-semialdehyde dehydrogenase, beta-type [TIGR01296] (5-331)
  IPR012080 Aspartate-semialdehyde dehydrogenase [MF_02121] (2-332)
  IPR012280 Semialdehyde dehydrogenase, dimerisation domain [PF02774] (137-317)
  IPR036291 NAD(P)-binding domain superfamily [SSF51735] (5-154)

Solvent-accessible surface area (backbone atoms only — not comparable to full-atom values): 33305 Å² total; per-residue (Å²): 128,65,34,33,36,32,32,33,28,40,85,43,58,45,20,42,39,33,54,39,44,42,54,76,66,60,54,58,61,72,40,81,43,37,25,26,54,77,89,48,31,70,42,72,43,83,48,85,87,40,76,42,62,26,34,63,62,44,60,67,65,52,45,72,20,48,33,35,42,34,45,51,54,32,70,57,43,65,64,44,51,65,61,30,33,67,77,74,67,21,29,36,39,32,54,27,74,65,44,52,81,42,91,87,28,33,44,48,47,58,96,74,33,52,73,64,45,66,94,54,40,54,36,20,32,50,55,28,71,38,42,45,51,44,58,62,47,45,60,49,29,74,76,31,36,59,40,36,40,42,37,38,39,44,30,20,26,39,80,60,32,60,64,24,35,50,49,38,54,56,24,36,58,28,47,78,65,74,38,87,55,74,56,82,81,47,100,52,57,41,51,44,21,48,38,79,65,44,80,52,76,45,95,73,61,44,28,47,54,27,46,45,39,39,57,47,48,25,61,46,71,71,36,87,70,48,28,41,36,52,50,46,25,39,33,51,24,50,46,18,31,35,34,45,37,40,36,30,34,77,37,72,47,51,43,68,60,52,49,55,50,42,59,71,34,81,60,36,39,68,30,65,41,67,94,75,72,35,52,41,24,26,81,73,16,47,90,31,71,40,30,24,35,12,62,59,21,59,20,67,62,39,60,63,19,9,34,29,34,32,37,12,21,12,36,54,31,40,11,39,20,42,43,47,51,46,42,53,53,54,52,57,68,72,102,127,65,33,34,36,30,33,34,27,42,84,40,59,46,19,43,38,32,54,41,45,42,55,76,68,60,54,59,61,70,41,82,43,38,25,26,55,76,90,50,33,70,42,73,42,84,48,83,89,41,76,43,61,25,34,63,60,45,59,68,66,52,45,72,21,48,34,33,42,35,44,51,55,33,70,58,43,64,65,43,51,65,60,28,33,66,78,74,68,21,30,36,40,32,56,28,73,63,45,52,81,43,89,88,29,34,44,47,48,58,94,74,32,53,74,62,48,66,95,53,40,55,36,20,32,52,55,29,71,37,42,45,49,43,57,62,47,46,62,49,30,76,76,34,37,57,40,35,38,43,35,40,38,45,31,19,26,39,80,60,32,58,64,24,35,48,49,41,54,55,23,36,57,28,46,75,66,75,38,87,55,75,55,80,81,49,100,53,57,42,52,44,21,50,38,77,65,44,79,51,77,44,96,72,60,43,28,47,54,28,45,46,39,40,57,48,47,25,61,46,70,70,37,88,72,48,28,40,34,51,49,46,24,40,33,51,24,50,46,20,32,36,34,46,37,39,37,30,32,74,38,72,48,51,42,67,59,51,50,55,49,40,59,70,34,82,60,37,39,68,32,64,41,67,96,74,72,35,50,42,24,26,81,74,17,47,89,31,70,40,30,24,36,13,62,58,20,60,20,67,64,39,58,63,20,9,36,30,32,31,36,11,22,11,35,53,32,42,9,40,20,42,45,48,51,46,42,52,52,53,52,56,68,72,101

Nearest PDB structures (foldseek):
  2yv3-assembly1_B  TM=9.625E-01  e=1.604E-47  Thermus thermophilus HB8
  3pyx-assembly1_B  TM=9.489E-01  e=8.302E-45  Streptococcus pneumoniae SP23-BS72
  2gyy-assembly1_A  TM=9.366E-01  e=2.728E-43  Streptococcus pneumoniae
  2gyy-assembly2_C  TM=9.311E-01  e=4.041E-42  Streptococcus pneumoniae
  2hjs-assembly1_A-2  TM=9.247E-01  e=1.813E-35  Pseudomonas aeruginosa PAO1

Foldseek 3Di:
DAWEEEEEPCVWLLNQVLQQLCLVVVPRHPYYAYEYDPVQAQDWDQHPVGIDGYHYDDLVVQLVTQEYEYPDELVVCVPRVCSNCVVVGHAYEHAYPNCLQPPQEEAEQPLQCLVSCVSHRYHYYAFLVQLQVCLQVRLVCVVFNFQEKEKEKAAALCSLIPVSLVLLVVQQVCVVVVHDRDDDSDPDRAHVDKAQDDADADPVGDHPSQVSNLSNNCRRNVHNRYHYGYGYMYHSHHWKMKMKMKTFGPHFDFLVNSQVSQVPRPLADEFEDVVVPTADDRVVAAPDRHKYKYPWGCDPVRPRGMIIIMIIHGSSQSVGSVSSVVSVVSVVVVD/DAWEEEEEPCVWLLNQVLQQLCVVVVPRHPYYAYEYDPVQAQDWDQHPVGIDGYHYDDLVVQLVTQEYEYPDELVVCLPRVVSNCVVVGHAYEHAYPNCLQPPQEEAEQPLQCLVSCVSHRYHYYAFLVQLQVCLQVRLVCVVFNFQEKEKEKAAALCSLIPVSLVLLVVQQVCVVVVHDRDDDSDPDRAHVDKAQDDADADPVGDHPSQVSNLSNNCRRNVHNRYHYGYGYMYHSHHWKMKMKMKTFGPHFDFLVNSQVSQVPRPLADEFEDVVVPTADDCVVAAPDRHKYKYPWGCDPVRPRGMIIIMIIHGSSQSVGSVSSVVSVVSVVVVD

Organism: Polarella glacialis (NCBI:txid89957)

Radius of gyration: 26.98 Å; Cα contacts (8 Å, |Δi|>4): 1681; chains: 2; bounding box: 51×87×59 Å

Secondary structure (DSSP, 8-state):
--EEEEEESTTSHHHHHHHHHHHHTT--EEEEEEEE-TTTTT-EEEETTEEEEEEEP-HHHHHTSSEEEE-S-HHHHHHHHHHHHTTSS-EEEE-SSTTTT-TTS-B--TTT-GGGGTT-SEEEPPPHHHHHHHHHHHHHHHHH-EEEEEEEEEB-GGGGHHHHHHHHHHHHHHHHTTPPP--SSSSS--TT--BS--SPBPTTS-BHHHHHHHHHHHHHHT-TT-EEEEE--B-S-SS-EEEEEEEEESS---HHHHHHHHHTSTTEEE--BGGGTB---HHHHTT-SSEEEEEEEE-TTTTTSEEEEEEEE-TTIIIIIHHHHHHHHHHHHH-/--EEEEEESTTSHHHHHHHHHHHHTT--EEEEEEEE-TTTTT-EEEETTEEEEEEEP-HHHHHTSSEEEE-S-HHHHHHHHHHHHTTSS-EEEE-SSTTTT-TTS-B--TTT-GGGGTT-SEEEPPPHHHHHHHHHHHHHHHHH-EEEEEEEEEB-GGGGHHHHHHHHHHHHHHHHTTPPP--SSSSS--TT--BS--SPBPTTS-BHHHHHHHHHHHHHHT-TT-EEEEE--B-S-SS-EEEEEEEEESS---HHHHHHHHHTSTTEEE--BGGGTB---HHHHTT-SSEEEEEEEE-TTTTTSEEEEEEEE-TTIIIIIHHHHHHHHHHHHH-